Protein AF-A0A871R3Q0-F1 (afdb_monomer_lite)

Radius of gyration: 30.57 Å; chains: 1; bounding box: 88×83×103 Å

Sequence (391 aa):
MDTGLSSGPSTAGLTSSTLDSNEFADLQVDKLKEAMKKQDFWKYHVIKINPLEFYLTTIPDKRHEFTRHAPSYYVQVQLPEGKATKGWHTKSQTVSGFKLIFTQQQWGVGDENKVNPFIIELLPESESGKFIMNAYQNEQLINNAITNTIGDENNGRIPLNLTFEKIKAPSSYFGREVMLHSGYRLGSGIHICSLRPGRKRDFIFKSRISGMKLAKDGTSYFLDEEFFPKSSWFNPVVAIFRPCKRGITNKITKKVVTSSAKFSSLAPHSSITIGNSDLTSVSSPATSRNSFSSTREESEDEDEDSGNEYITYSDYETSTRYYISKDGLRDRHPVDDSPSDYKLGWITIYDRDKYFSPETHGGGNWEVVLGMTFAVGFSGLIDQVIKSSRI

pLDDT: mean 71.02, std 24.08, range [26.12, 98.31]

Secondary structure (DSSP, 8-state):
--------------------HHHHHHHHHHHHHHHHHH--EEEEEEEEEETTEEEEES-SSGGGTTSPP---EEEEEE---S-TTTSTTTS-HHHH-EEEEEEE----SS-S-SSPPEEEEE--TTTT--EEEEE---EEEETTEEEE-PPPTTS-PPPEEEEEEEP-SSEEEBEEEEEEEEEEEETTTEEEEEEEEPS---TTS-SEETTEEPPPTT-EEEEETTTS-TTSTTTTEEEEEEE--------------------------------------------------------------SS----EEEPTTT-PEEEPP--SSSS---S-SS--TTEEEEEEEE-GGGTTSTTSTTTBBHHHHHHHHHHHHHHTTHHHHHHHTT-

Structure (mmCIF, N/CA/C/O backbone):
data_AF-A0A871R3Q0-F1
#
_entry.id   AF-A0A871R3Q0-F1
#
loop_
_atom_site.group_PDB
_atom_site.id
_atom_site.type_symbol
_atom_site.label_atom_id
_atom_site.label_alt_id
_atom_site.label_comp_id
_atom_site.label_asym_id
_atom_site.label_entity_id
_atom_site.label_seq_id
_atom_site.pdbx_PDB_ins_code
_atom_site.Cartn_x
_atom_site.Cartn_y
_atom_site.Cartn_z
_atom_site.occupancy
_atom_site.B_iso_or_equiv
_atom_site.auth_seq_id
_atom_site.auth_comp_id
_atom_site.auth_asym_id
_atom_site.auth_atom_id
_atom_site.pdbx_PDB_model_num
ATOM 1 N N . MET A 1 1 ? 67.814 -55.826 -34.604 1.00 36.84 1 MET A N 1
ATOM 2 C CA . MET A 1 1 ? 67.969 -55.134 -33.313 1.00 36.84 1 MET A CA 1
ATOM 3 C C . MET A 1 1 ? 66.610 -54.571 -32.960 1.00 36.84 1 MET A C 1
ATOM 5 O O . MET A 1 1 ? 66.040 -53.875 -33.791 1.00 36.84 1 MET A O 1
ATOM 9 N N . ASP A 1 2 ? 66.095 -54.999 -31.807 1.00 34.41 2 ASP A N 1
ATOM 10 C CA . ASP A 1 2 ? 64.874 -54.535 -31.128 1.00 34.41 2 ASP A CA 1
ATOM 11 C C . ASP A 1 2 ? 64.805 -52.992 -31.059 1.00 34.41 2 ASP A C 1
ATOM 13 O O . ASP A 1 2 ? 65.839 -52.338 -31.151 1.00 34.41 2 ASP A O 1
ATOM 17 N N . THR A 1 3 ? 63.661 -52.315 -30.926 1.00 36.34 3 THR A N 1
ATOM 18 C CA . THR A 1 3 ? 62.561 -52.514 -29.968 1.00 36.34 3 THR A CA 1
ATOM 19 C C . THR A 1 3 ? 61.266 -51.849 -30.467 1.00 36.34 3 THR A C 1
ATOM 21 O O . THR A 1 3 ? 61.294 -50.833 -31.160 1.00 36.34 3 THR A O 1
ATOM 24 N N . GLY A 1 4 ? 60.114 -52.415 -30.096 1.00 32.97 4 GLY A N 1
ATOM 25 C CA . GLY A 1 4 ? 58.797 -51.813 -30.320 1.00 32.97 4 GLY A CA 1
ATOM 26 C C . GLY A 1 4 ? 58.423 -50.750 -29.284 1.00 32.97 4 GLY A C 1
ATOM 27 O O . GLY A 1 4 ? 59.026 -50.702 -28.218 1.00 32.97 4 GLY A O 1
ATOM 28 N N . LEU A 1 5 ? 57.383 -49.959 -29.581 1.00 36.66 5 LEU A N 1
ATOM 29 C CA . LEU A 1 5 ? 56.584 -49.205 -28.603 1.00 36.66 5 LEU A CA 1
ATOM 30 C C . LEU A 1 5 ? 55.183 -48.879 -29.172 1.00 36.66 5 LEU A C 1
ATOM 32 O O . LEU A 1 5 ? 55.016 -48.017 -30.026 1.00 36.66 5 LEU A O 1
ATOM 36 N N . SER A 1 6 ? 54.201 -49.637 -28.676 1.00 33.94 6 SER A N 1
ATOM 37 C CA . SER A 1 6 ? 52.866 -49.232 -28.201 1.00 33.94 6 SER A CA 1
ATOM 38 C C . SER A 1 6 ? 52.080 -48.127 -28.934 1.00 33.94 6 SER A C 1
ATOM 40 O O . SER A 1 6 ? 52.283 -46.936 -28.712 1.00 33.94 6 SER A O 1
ATOM 42 N N . SER A 1 7 ? 51.029 -48.545 -29.646 1.00 37.03 7 SER A N 1
ATOM 43 C CA . SER A 1 7 ? 49.866 -47.733 -30.022 1.00 37.03 7 SER A CA 1
ATOM 44 C C . SER A 1 7 ? 48.915 -47.530 -28.829 1.00 37.03 7 SER A C 1
ATOM 46 O O . SER A 1 7 ? 48.240 -48.472 -28.409 1.00 37.03 7 SER A O 1
ATOM 48 N N . GLY A 1 8 ? 48.840 -46.309 -28.296 1.00 35.03 8 GLY A N 1
ATOM 49 C CA . GLY A 1 8 ? 47.763 -45.874 -27.396 1.00 35.03 8 GLY A CA 1
ATOM 50 C C . GLY A 1 8 ? 46.639 -45.172 -28.175 1.00 35.03 8 GLY A C 1
ATOM 51 O O . GLY A 1 8 ? 46.922 -44.560 -29.208 1.00 35.03 8 GLY A O 1
ATOM 52 N N . PRO A 1 9 ? 45.372 -45.242 -27.727 1.00 39.28 9 PRO A N 1
ATOM 53 C CA . PRO A 1 9 ? 44.273 -44.564 -28.397 1.00 39.28 9 PRO A CA 1
ATOM 54 C C . PRO A 1 9 ? 44.357 -43.057 -28.141 1.00 39.28 9 PRO A C 1
ATOM 56 O O . PRO A 1 9 ? 44.477 -42.600 -27.006 1.00 39.28 9 PRO A O 1
ATOM 59 N N . SER A 1 10 ? 44.270 -42.285 -29.219 1.00 36.59 10 SER A N 1
ATOM 60 C CA . SER A 1 10 ? 44.108 -40.837 -29.213 1.00 36.59 10 SER A CA 1
ATOM 61 C C . SER A 1 10 ? 42.769 -40.461 -28.575 1.00 36.59 10 SER A C 1
ATOM 63 O O . SER A 1 10 ? 41.728 -40.463 -29.234 1.00 36.59 10 SER A O 1
ATOM 65 N N . THR A 1 11 ? 42.792 -40.124 -27.289 1.00 37.78 11 THR A N 1
ATOM 66 C CA . THR A 1 11 ? 41.739 -39.354 -26.627 1.00 37.78 11 THR A CA 1
ATOM 67 C C . THR A 1 11 ? 41.800 -37.921 -27.147 1.00 37.78 11 THR A C 1
ATOM 69 O O . THR A 1 11 ? 42.499 -37.066 -26.607 1.00 37.78 11 THR A O 1
ATOM 72 N N . ALA A 1 12 ? 41.077 -37.657 -28.237 1.00 39.91 12 ALA A N 1
ATOM 73 C CA . ALA A 1 12 ? 40.733 -36.295 -28.617 1.00 39.91 12 ALA A CA 1
ATOM 74 C C . ALA A 1 12 ? 39.935 -35.690 -27.457 1.00 39.91 12 ALA A C 1
ATOM 76 O O . ALA A 1 12 ? 38.848 -36.161 -27.120 1.00 39.91 12 ALA A O 1
ATOM 77 N N . GLY A 1 13 ? 40.557 -34.721 -26.787 1.00 32.91 13 GLY A N 1
ATOM 78 C CA . GLY A 1 13 ? 40.025 -34.077 -25.603 1.00 32.91 13 GLY A CA 1
ATOM 79 C C . GLY A 1 13 ? 38.637 -33.517 -25.868 1.00 32.91 13 GLY A C 1
ATOM 80 O O . GLY A 1 13 ? 38.439 -32.710 -26.774 1.00 32.91 13 GLY A O 1
ATOM 81 N N . LEU A 1 14 ? 37.686 -33.931 -25.035 1.00 35.72 14 LEU A N 1
ATOM 82 C CA . LEU A 1 14 ? 36.502 -33.141 -24.750 1.00 35.72 14 LEU A CA 1
ATOM 83 C C . LEU A 1 14 ? 37.002 -31.797 -24.220 1.00 35.72 14 LEU A C 1
ATOM 85 O O . LEU A 1 14 ? 37.422 -31.688 -23.068 1.00 35.72 14 LEU A O 1
ATOM 89 N N . THR A 1 15 ? 37.004 -30.784 -25.081 1.00 39.91 15 THR A N 1
ATOM 90 C CA . THR A 1 15 ? 37.097 -29.391 -24.667 1.00 39.91 15 THR A CA 1
ATOM 91 C C . THR A 1 15 ? 35.864 -29.110 -23.821 1.00 39.91 15 THR A C 1
ATOM 93 O O . THR A 1 15 ? 34.800 -28.773 -24.336 1.00 39.91 15 THR A O 1
ATOM 96 N N . SER A 1 16 ? 35.995 -29.311 -22.510 1.00 42.56 16 SER A N 1
ATOM 97 C CA . SER A 1 16 ? 35.181 -28.610 -21.531 1.00 42.56 16 SER A CA 1
ATOM 98 C C . SER A 1 16 ? 35.426 -27.134 -21.799 1.00 42.56 16 SER A C 1
ATOM 100 O O . SER A 1 16 ? 36.472 -26.606 -21.430 1.00 42.56 16 SER A O 1
ATOM 102 N N . SER A 1 17 ? 34.517 -26.504 -22.539 1.00 47.03 17 SER A N 1
ATOM 103 C CA . SER A 1 17 ? 34.467 -25.061 -22.697 1.00 47.03 17 SER A CA 1
ATOM 104 C C . SER A 1 17 ? 34.200 -24.483 -21.314 1.00 47.03 17 SER A C 1
ATOM 106 O O . SER A 1 17 ? 33.054 -24.362 -20.880 1.00 47.03 17 SER A O 1
ATOM 108 N N . THR A 1 18 ? 35.278 -24.229 -20.582 1.00 49.28 18 THR A N 1
ATOM 109 C CA . THR A 1 18 ? 35.269 -23.410 -19.383 1.00 49.28 18 THR A CA 1
ATOM 110 C C . THR A 1 18 ? 34.849 -22.029 -19.861 1.00 49.28 18 THR A C 1
ATOM 112 O O . THR A 1 18 ? 35.665 -21.300 -20.412 1.00 49.28 18 THR A O 1
ATOM 115 N N . LEU A 1 19 ? 33.550 -21.736 -19.781 1.00 52.97 19 LEU A N 1
ATOM 116 C CA . LEU A 1 19 ? 33.044 -20.381 -19.966 1.00 52.97 19 LEU A CA 1
ATOM 117 C C . LEU A 1 19 ? 33.874 -19.471 -19.062 1.00 52.97 19 LEU A C 1
ATOM 119 O O . LEU A 1 19 ? 34.056 -19.790 -17.880 1.00 52.97 19 LEU A O 1
ATOM 123 N N . ASP A 1 20 ? 34.402 -18.387 -19.624 1.00 61.12 20 ASP A N 1
ATOM 124 C CA . ASP A 1 20 ? 35.118 -17.394 -18.836 1.00 61.12 20 ASP A CA 1
ATOM 125 C C . ASP A 1 20 ? 34.187 -16.893 -17.723 1.00 61.12 20 ASP A C 1
ATOM 127 O O . ASP A 1 20 ? 32.981 -16.713 -17.919 1.00 61.12 20 ASP A O 1
ATOM 131 N N . SER A 1 21 ? 34.736 -16.672 -16.527 1.00 61.28 21 SER A N 1
ATOM 132 C CA . SER A 1 21 ? 33.965 -16.258 -15.343 1.00 61.28 21 SER A CA 1
ATOM 133 C C . SER A 1 21 ? 33.112 -15.010 -15.592 1.00 61.28 21 SER A C 1
ATOM 135 O O . SER A 1 21 ? 32.047 -14.860 -14.993 1.00 61.28 21 SER A O 1
ATOM 137 N N . ASN A 1 22 ? 33.561 -14.152 -16.509 1.00 62.91 22 ASN A N 1
ATOM 138 C CA . ASN A 1 22 ? 32.880 -12.924 -16.901 1.00 62.91 22 ASN A CA 1
ATOM 139 C C . ASN A 1 22 ? 31.651 -13.209 -17.780 1.00 62.91 22 ASN A C 1
ATOM 141 O O . ASN A 1 22 ? 30.585 -12.659 -17.524 1.00 62.91 22 ASN A O 1
ATOM 145 N N . GLU A 1 23 ? 31.743 -14.146 -18.731 1.00 66.00 23 GLU A N 1
ATOM 146 C CA . GLU A 1 23 ? 30.589 -14.555 -19.549 1.00 66.00 23 GLU A CA 1
ATOM 147 C C . GLU A 1 23 ? 29.497 -15.204 -18.686 1.00 66.00 23 GLU A C 1
ATOM 149 O O . GLU A 1 23 ? 28.302 -15.000 -18.903 1.00 66.00 23 GLU A O 1
ATOM 154 N N . PHE A 1 24 ? 29.889 -15.962 -17.658 1.00 63.69 24 PHE A N 1
ATOM 155 C CA . PHE A 1 24 ? 28.939 -16.568 -16.725 1.00 63.69 24 PHE A CA 1
ATOM 156 C C . PHE A 1 24 ? 28.233 -15.535 -15.829 1.00 63.69 24 PHE A C 1
ATOM 158 O O . PHE A 1 24 ? 27.054 -15.709 -15.508 1.00 63.69 24 PHE A O 1
ATOM 165 N N . ALA A 1 25 ? 28.928 -14.464 -15.435 1.00 65.06 25 ALA A N 1
ATOM 166 C CA . ALA A 1 25 ? 28.352 -13.353 -14.680 1.00 65.06 25 ALA A CA 1
ATOM 167 C C . ALA A 1 25 ? 27.330 -12.565 -15.521 1.00 65.06 25 ALA A C 1
ATOM 169 O O . ALA A 1 25 ? 26.201 -12.338 -15.072 1.00 65.06 25 ALA A O 1
ATOM 170 N N . ASP A 1 26 ? 27.684 -12.241 -16.766 1.00 71.50 26 ASP A N 1
ATOM 171 C CA . ASP A 1 26 ? 26.818 -11.514 -17.700 1.00 71.50 26 ASP A CA 1
ATOM 172 C C . ASP A 1 26 ? 25.521 -12.284 -17.995 1.00 71.50 26 ASP A C 1
ATOM 174 O O . ASP A 1 26 ? 24.420 -11.735 -17.884 1.00 71.50 26 ASP A O 1
ATOM 178 N N . LEU A 1 27 ? 25.622 -13.597 -18.238 1.00 70.50 27 LEU A N 1
ATOM 179 C CA . LEU A 1 27 ? 24.459 -14.469 -18.447 1.00 70.50 27 LEU A CA 1
ATOM 180 C C . LEU A 1 27 ? 23.492 -14.487 -17.250 1.00 70.50 27 LEU A C 1
ATOM 182 O O . LEU A 1 27 ? 22.285 -14.678 -17.423 1.00 70.50 27 LEU A O 1
ATOM 186 N N . GLN A 1 28 ? 23.988 -14.323 -16.021 1.00 70.69 28 GLN A N 1
ATOM 187 C CA . GLN A 1 28 ? 23.139 -14.288 -14.827 1.00 70.69 28 GLN A CA 1
ATOM 188 C C . GLN A 1 28 ? 22.466 -12.934 -14.624 1.00 70.69 28 GLN A C 1
ATOM 190 O O . GLN A 1 28 ? 21.279 -12.891 -14.286 1.00 70.69 28 GLN A O 1
ATOM 195 N N . VAL A 1 29 ? 23.175 -11.838 -14.893 1.00 76.44 29 VAL A N 1
ATOM 196 C CA . VAL A 1 29 ? 22.584 -10.495 -14.916 1.00 76.44 29 VAL A CA 1
ATOM 197 C C . VAL A 1 29 ? 21.473 -10.416 -15.965 1.00 76.44 29 VAL A C 1
ATOM 199 O O . VAL A 1 29 ? 20.407 -9.860 -15.694 1.00 76.44 29 VAL A O 1
ATOM 202 N N . ASP A 1 30 ? 21.660 -11.030 -17.131 1.00 80.12 30 ASP A N 1
ATOM 203 C CA . ASP A 1 30 ? 20.629 -11.076 -18.168 1.00 80.12 30 ASP A CA 1
ATOM 204 C C . ASP A 1 30 ? 19.393 -11.866 -17.729 1.00 80.12 30 ASP A C 1
ATOM 206 O O . ASP A 1 30 ? 18.269 -11.395 -17.920 1.00 80.12 30 ASP A O 1
ATOM 210 N N . LYS A 1 31 ? 19.564 -12.995 -17.028 1.00 78.25 31 LYS A N 1
ATOM 211 C CA . LYS A 1 31 ? 18.439 -13.720 -16.409 1.00 78.25 31 LYS A CA 1
ATOM 212 C C . LYS A 1 31 ? 17.683 -12.867 -15.389 1.00 78.25 31 LYS A C 1
ATOM 214 O O . LYS A 1 31 ? 16.454 -12.928 -15.349 1.00 78.25 31 LYS A O 1
ATOM 219 N N . LEU A 1 32 ? 18.380 -12.063 -14.580 1.00 76.06 32 LEU A N 1
ATOM 220 C CA . LEU A 1 32 ? 17.742 -11.142 -13.629 1.00 76.06 32 LEU A CA 1
ATOM 221 C C . LEU A 1 32 ? 16.955 -10.050 -14.356 1.00 76.06 32 LEU A C 1
ATOM 223 O O . LEU A 1 32 ? 15.794 -9.807 -14.029 1.00 76.06 32 LEU A O 1
ATOM 227 N N . LYS A 1 33 ? 17.534 -9.449 -15.400 1.00 78.81 33 LYS A N 1
ATOM 228 C CA . LYS A 1 33 ? 16.840 -8.469 -16.249 1.00 78.81 33 LYS A CA 1
ATOM 229 C C . LYS A 1 33 ? 15.621 -9.079 -16.940 1.00 78.81 33 LYS A C 1
ATOM 231 O O . LYS A 1 33 ? 14.593 -8.418 -17.065 1.00 78.81 33 LYS A O 1
ATOM 236 N N . GLU A 1 34 ? 15.698 -10.330 -17.385 1.00 82.19 34 GLU A N 1
ATOM 237 C CA . GLU A 1 34 ? 14.548 -11.051 -17.933 1.00 82.19 34 GLU A CA 1
ATOM 238 C C . GLU A 1 34 ? 13.469 -11.330 -16.886 1.00 82.19 34 GLU A C 1
ATOM 240 O O . GLU A 1 34 ? 12.285 -11.162 -17.178 1.00 82.19 34 GLU A O 1
ATOM 245 N N . ALA A 1 35 ? 13.852 -11.739 -15.674 1.00 79.06 35 ALA A N 1
ATOM 246 C CA . ALA A 1 35 ? 12.916 -11.934 -14.572 1.00 79.06 35 ALA A CA 1
ATOM 247 C C . ALA A 1 35 ? 12.204 -10.618 -14.224 1.00 79.06 35 ALA A C 1
ATOM 249 O O . ALA A 1 35 ? 10.979 -10.596 -14.124 1.00 79.06 35 ALA A O 1
ATOM 250 N N . MET A 1 36 ? 12.948 -9.509 -14.158 1.00 81.56 36 MET A N 1
ATOM 251 C CA . MET A 1 36 ? 12.404 -8.165 -13.958 1.00 81.56 36 MET A CA 1
ATOM 252 C C . MET A 1 36 ? 11.401 -7.782 -15.053 1.00 81.56 36 MET A C 1
ATOM 254 O O . MET A 1 36 ? 10.326 -7.275 -14.749 1.00 81.56 36 MET A O 1
ATOM 258 N N . LYS A 1 37 ? 11.707 -8.068 -16.327 1.00 81.19 37 LYS A N 1
ATOM 259 C CA . LYS A 1 37 ? 10.793 -7.821 -17.460 1.00 81.19 37 LYS A CA 1
ATOM 260 C C . LYS A 1 37 ? 9.498 -8.634 -17.374 1.00 81.19 37 LYS A C 1
ATOM 262 O O . LYS A 1 37 ? 8.481 -8.200 -17.905 1.00 81.19 37 LYS A O 1
ATOM 267 N N . LYS A 1 38 ? 9.537 -9.811 -16.744 1.00 83.81 38 LYS A N 1
ATOM 268 C CA . LYS A 1 38 ? 8.369 -10.683 -16.530 1.00 83.81 38 LYS A CA 1
ATOM 269 C C . LYS A 1 38 ? 7.598 -10.338 -15.251 1.00 83.81 38 LYS A C 1
ATOM 271 O O . LYS A 1 38 ? 6.497 -10.849 -15.070 1.00 83.81 38 LYS A O 1
ATOM 276 N N . GLN A 1 39 ? 8.158 -9.505 -14.372 1.00 85.94 39 GLN A N 1
ATOM 277 C CA . GLN A 1 39 ? 7.545 -9.134 -13.102 1.00 85.94 39 GLN A CA 1
ATOM 278 C C . GLN A 1 39 ? 6.357 -8.185 -13.326 1.00 85.94 39 GLN A C 1
ATOM 280 O O . GLN A 1 39 ? 6.506 -7.001 -13.629 1.00 85.94 39 GLN A O 1
ATOM 285 N N . ASP A 1 40 ? 5.150 -8.691 -13.107 1.00 89.88 40 ASP A N 1
ATOM 286 C CA . ASP A 1 40 ? 3.887 -7.960 -13.240 1.00 89.88 40 ASP A CA 1
ATOM 287 C C . ASP A 1 40 ? 3.433 -7.316 -11.920 1.00 89.88 40 ASP A C 1
ATOM 289 O O . ASP A 1 40 ? 2.255 -7.045 -11.723 1.00 89.88 40 ASP A O 1
ATOM 293 N N . PHE A 1 41 ? 4.353 -7.066 -10.988 1.00 92.88 41 PHE A N 1
ATOM 294 C CA . PHE A 1 41 ? 4.050 -6.460 -9.694 1.00 92.88 41 PHE A CA 1
ATOM 295 C C . PHE A 1 41 ? 5.201 -5.589 -9.186 1.00 92.88 41 PHE A C 1
ATOM 297 O O . PHE A 1 41 ? 6.348 -5.740 -9.601 1.00 92.88 41 PHE A O 1
ATOM 304 N N . TRP A 1 42 ? 4.911 -4.716 -8.229 1.00 93.56 42 TRP A N 1
ATOM 305 C CA . TRP A 1 42 ? 5.896 -4.008 -7.417 1.00 93.56 42 TRP A CA 1
ATOM 306 C C . TRP A 1 42 ? 5.865 -4.517 -5.992 1.00 93.56 42 TRP A C 1
ATOM 308 O O . TRP A 1 42 ? 4.816 -4.932 -5.493 1.00 93.56 42 TRP A O 1
ATOM 318 N N . LYS A 1 43 ? 7.013 -4.455 -5.320 1.00 92.69 43 LYS A N 1
ATOM 319 C CA . LYS A 1 43 ? 7.133 -4.872 -3.930 1.00 92.69 43 LYS A CA 1
ATOM 320 C C . LYS A 1 43 ? 7.791 -3.783 -3.095 1.00 92.69 43 LYS A C 1
ATOM 322 O O . LYS A 1 43 ? 8.999 -3.604 -3.147 1.00 92.69 43 LYS A O 1
ATOM 327 N N . TYR A 1 44 ? 6.991 -3.078 -2.308 1.00 94.88 44 TYR A N 1
ATOM 328 C CA . TYR A 1 44 ? 7.476 -2.102 -1.341 1.00 94.88 44 TYR A CA 1
ATOM 329 C C . TYR A 1 44 ? 7.893 -2.769 -0.045 1.00 94.88 44 TYR A C 1
ATOM 331 O O . TYR A 1 44 ? 7.164 -3.588 0.507 1.00 94.88 44 TYR A O 1
ATOM 339 N N . HIS A 1 45 ? 9.016 -2.335 0.496 1.00 93.88 45 HIS A N 1
ATOM 340 C CA . HIS A 1 45 ? 9.475 -2.627 1.839 1.00 93.88 45 HIS A CA 1
ATOM 341 C C . HIS A 1 45 ? 9.056 -1.473 2.743 1.00 93.88 45 HIS A C 1
ATOM 343 O O . HIS A 1 45 ? 9.259 -0.312 2.396 1.00 93.88 45 HIS A O 1
ATOM 349 N N . VAL A 1 46 ? 8.469 -1.791 3.897 1.00 94.56 46 VAL A N 1
ATOM 350 C CA . VAL A 1 46 ? 8.104 -0.799 4.914 1.00 94.56 46 VAL A CA 1
ATOM 351 C C . VAL A 1 46 ? 9.203 -0.772 5.966 1.00 94.56 46 VAL A C 1
ATOM 353 O O . VAL A 1 46 ? 9.272 -1.656 6.823 1.00 94.56 46 VAL A O 1
ATOM 356 N N . ILE A 1 47 ? 10.062 0.238 5.894 1.00 93.81 47 ILE A N 1
ATOM 357 C CA . ILE A 1 47 ? 11.203 0.416 6.789 1.00 93.81 47 ILE A CA 1
ATOM 358 C C . ILE A 1 47 ? 10.833 1.435 7.866 1.00 93.81 47 ILE A C 1
ATOM 360 O O . ILE A 1 47 ? 10.425 2.550 7.569 1.00 93.81 47 ILE A O 1
ATOM 364 N N . LYS A 1 48 ? 10.977 1.063 9.133 1.00 92.06 48 LYS A N 1
ATOM 365 C CA . LYS A 1 48 ? 10.861 1.953 10.287 1.00 92.06 48 LYS A CA 1
ATOM 366 C C . LYS A 1 48 ? 12.149 2.760 10.419 1.00 92.06 48 LYS A C 1
ATOM 368 O O . LYS A 1 48 ? 13.192 2.187 10.715 1.00 92.06 48 LYS A O 1
ATOM 373 N N . ILE A 1 49 ? 12.060 4.076 10.245 1.00 91.50 49 ILE A N 1
ATOM 374 C CA . ILE A 1 49 ? 13.156 4.999 10.569 1.00 91.50 49 ILE A CA 1
ATOM 375 C C . ILE A 1 49 ? 13.110 5.282 12.069 1.00 91.50 49 ILE A C 1
ATOM 377 O O . ILE A 1 49 ? 14.092 5.103 12.786 1.00 91.50 49 ILE A O 1
ATOM 381 N N . ASN A 1 50 ? 11.936 5.679 12.558 1.00 88.56 50 ASN A N 1
ATOM 382 C CA . ASN A 1 50 ? 11.681 5.943 13.965 1.00 88.56 50 ASN A CA 1
ATOM 383 C C . ASN A 1 50 ? 10.211 5.584 14.304 1.00 88.56 50 ASN A C 1
ATOM 385 O O . ASN A 1 50 ? 9.510 4.998 13.480 1.00 88.56 50 ASN A O 1
ATOM 389 N N . PRO A 1 51 ? 9.718 5.826 15.528 1.00 86.88 51 PRO A N 1
ATOM 390 C CA . PRO A 1 51 ? 8.381 5.386 15.948 1.00 86.88 51 PRO A CA 1
ATOM 391 C C . PRO A 1 51 ? 7.223 6.003 15.158 1.00 86.88 51 PRO A C 1
ATOM 393 O O . PRO A 1 51 ? 6.141 5.418 15.122 1.00 86.88 51 PRO A O 1
ATOM 396 N N . LEU A 1 52 ? 7.448 7.180 14.575 1.00 91.94 52 LEU A N 1
ATOM 397 C CA . LEU A 1 52 ? 6.468 7.982 13.850 1.00 91.94 52 LEU A CA 1
ATOM 398 C C . LEU A 1 52 ? 6.917 8.278 12.413 1.00 91.94 52 LEU A C 1
ATOM 400 O O . LEU A 1 52 ? 6.259 9.048 11.727 1.00 91.94 52 LEU A O 1
ATOM 404 N N . GLU A 1 53 ? 8.010 7.678 11.944 1.00 94.81 53 GLU A N 1
ATOM 405 C CA . GLU A 1 53 ? 8.541 7.894 10.599 1.00 94.81 53 GLU A CA 1
ATOM 406 C C . GLU A 1 53 ? 8.924 6.569 9.950 1.00 94.81 53 GLU A C 1
ATOM 408 O O . GLU A 1 53 ? 9.670 5.753 10.508 1.00 94.81 53 GLU A O 1
ATOM 413 N N . PHE A 1 54 ? 8.427 6.380 8.735 1.00 95.88 54 PHE A N 1
ATOM 414 C CA . PHE A 1 54 ? 8.651 5.198 7.921 1.00 95.88 54 PHE A CA 1
ATOM 415 C C . PHE A 1 54 ? 9.151 5.592 6.541 1.00 95.88 54 PHE A C 1
ATOM 417 O O . PHE A 1 54 ? 8.962 6.715 6.080 1.00 95.88 54 PHE A O 1
ATOM 424 N N . TYR A 1 55 ? 9.764 4.634 5.869 1.00 96.62 55 TYR A N 1
ATOM 425 C CA . TYR A 1 55 ? 10.206 4.756 4.499 1.00 96.62 55 TYR A CA 1
ATOM 426 C C . TYR A 1 55 ? 9.700 3.566 3.698 1.00 96.62 55 TYR A C 1
ATOM 428 O O . TYR A 1 55 ? 9.949 2.409 4.046 1.00 96.62 55 TYR A O 1
ATOM 436 N N . LEU A 1 56 ? 8.941 3.863 2.651 1.00 97.00 56 LEU A N 1
ATOM 437 C CA . LEU A 1 56 ? 8.377 2.896 1.725 1.00 97.00 56 LEU A CA 1
ATOM 438 C C . LEU A 1 56 ? 9.207 2.939 0.447 1.00 97.00 56 LEU A C 1
ATOM 440 O O . LEU A 1 56 ? 9.239 3.964 -0.227 1.00 97.00 56 LEU A O 1
ATOM 444 N N . THR A 1 57 ? 9.850 1.828 0.093 1.00 94.75 57 THR A N 1
ATOM 445 C CA . THR A 1 57 ? 10.673 1.749 -1.124 1.00 94.75 57 THR A CA 1
ATOM 446 C C . THR A 1 57 ? 10.639 0.369 -1.770 1.00 94.75 57 THR A C 1
ATOM 448 O O . THR A 1 57 ? 10.529 -0.637 -1.070 1.00 94.75 57 THR A O 1
ATOM 451 N N . THR A 1 58 ? 10.772 0.301 -3.095 1.00 92.94 58 THR A N 1
ATOM 452 C CA . THR A 1 58 ? 11.029 -0.958 -3.817 1.00 92.94 58 THR A CA 1
ATOM 453 C C . THR A 1 58 ? 12.504 -1.377 -3.778 1.00 92.94 58 THR A C 1
ATOM 455 O O . THR A 1 58 ? 12.817 -2.520 -4.101 1.00 92.94 58 THR A O 1
ATOM 458 N N . ILE A 1 59 ? 13.404 -0.480 -3.345 1.00 90.94 59 ILE A N 1
ATOM 459 C CA . ILE A 1 59 ? 14.861 -0.686 -3.297 1.00 90.94 59 ILE A CA 1
ATOM 460 C C . ILE A 1 59 ? 15.378 -0.429 -1.871 1.00 90.94 59 ILE A C 1
ATOM 462 O O . ILE A 1 59 ? 15.973 0.612 -1.595 1.00 90.94 59 ILE A O 1
ATOM 466 N N . PRO A 1 60 ? 15.149 -1.347 -0.918 1.00 89.50 60 PRO A N 1
ATOM 467 C CA . PRO A 1 60 ? 15.625 -1.171 0.456 1.00 89.50 60 PRO A CA 1
ATOM 468 C C . PRO A 1 60 ? 17.157 -1.252 0.577 1.00 89.50 60 PRO A C 1
ATOM 470 O O . PRO A 1 60 ? 17.730 -0.703 1.513 1.00 89.50 60 PRO A O 1
ATOM 473 N N . ASP A 1 61 ? 17.816 -1.965 -0.339 1.00 86.94 61 ASP A N 1
ATOM 474 C CA . ASP A 1 61 ? 19.259 -2.190 -0.366 1.00 86.94 61 ASP A CA 1
ATOM 475 C C . ASP A 1 61 ? 19.719 -2.555 -1.796 1.00 86.94 61 ASP A C 1
ATOM 477 O O . ASP A 1 61 ? 18.901 -2.802 -2.687 1.00 86.94 61 ASP A O 1
ATOM 481 N N . LYS A 1 62 ? 21.041 -2.630 -2.015 1.00 84.25 62 LYS A N 1
ATOM 482 C CA . LYS A 1 62 ? 21.642 -2.949 -3.327 1.00 84.25 62 LYS A CA 1
ATOM 483 C C . LYS A 1 62 ? 21.224 -4.309 -3.896 1.00 84.25 62 LYS A C 1
ATOM 485 O O . LYS A 1 62 ? 21.301 -4.519 -5.098 1.00 84.25 62 LYS A O 1
ATOM 490 N N . ARG A 1 63 ? 20.760 -5.242 -3.064 1.00 84.25 63 ARG A N 1
ATOM 491 C CA . ARG A 1 63 ? 20.367 -6.582 -3.519 1.00 84.25 63 ARG A CA 1
ATOM 492 C C . ARG A 1 63 ? 19.063 -6.560 -4.317 1.00 84.25 63 ARG A C 1
ATOM 494 O O . ARG A 1 63 ? 18.750 -7.545 -4.975 1.00 84.25 63 ARG A O 1
ATOM 501 N N . HIS A 1 64 ? 18.317 -5.456 -4.276 1.00 86.50 64 HIS A N 1
ATOM 502 C CA . HIS A 1 64 ? 17.052 -5.274 -4.991 1.00 86.50 64 HIS A CA 1
ATOM 503 C C . HIS A 1 64 ? 17.210 -4.460 -6.280 1.00 86.50 64 HIS A C 1
ATOM 505 O O . HIS A 1 64 ? 16.221 -4.067 -6.880 1.00 86.50 64 HIS A O 1
ATOM 511 N N . GLU A 1 65 ? 18.437 -4.195 -6.728 1.00 83.88 65 GLU A N 1
ATOM 512 C CA . GLU A 1 65 ? 18.706 -3.367 -7.910 1.00 83.88 65 GLU A CA 1
ATOM 513 C C . GLU A 1 65 ? 17.989 -3.852 -9.185 1.00 83.88 65 GLU A C 1
ATOM 515 O O . GLU A 1 65 ? 17.551 -3.037 -9.996 1.00 83.88 65 GLU A O 1
ATOM 520 N N . PHE A 1 66 ? 17.802 -5.168 -9.327 1.00 83.12 66 PHE A N 1
ATOM 521 C CA . PHE A 1 66 ? 17.148 -5.795 -10.481 1.00 83.12 66 PHE A CA 1
ATOM 522 C C . PHE A 1 66 ? 15.668 -6.139 -10.256 1.00 83.12 66 PHE A C 1
ATOM 524 O O . PHE A 1 66 ? 15.102 -6.940 -10.998 1.00 83.12 66 PHE A O 1
ATOM 531 N N . THR A 1 67 ? 15.028 -5.583 -9.227 1.00 85.69 67 THR A N 1
ATOM 532 C CA . THR A 1 67 ? 13.577 -5.717 -9.034 1.00 85.69 67 THR A CA 1
ATOM 533 C C . THR A 1 67 ? 12.841 -4.572 -9.735 1.00 85.69 67 THR A C 1
ATOM 535 O O . THR A 1 67 ? 13.435 -3.569 -10.126 1.00 85.69 67 THR A O 1
ATOM 538 N N . ARG A 1 68 ? 11.528 -4.718 -9.951 1.00 88.81 68 ARG A N 1
ATOM 539 C CA . ARG A 1 68 ? 10.724 -3.656 -10.574 1.00 88.81 68 ARG A CA 1
ATOM 540 C C . ARG A 1 68 ? 10.595 -2.441 -9.643 1.00 88.81 68 ARG A C 1
ATOM 542 O O . ARG A 1 68 ? 10.107 -2.570 -8.517 1.00 88.81 68 ARG A O 1
ATOM 549 N N . HIS A 1 69 ? 10.949 -1.261 -10.155 1.00 89.38 69 HIS A N 1
ATOM 550 C CA . HIS A 1 69 ? 11.030 -0.013 -9.383 1.00 89.38 69 HIS A CA 1
ATOM 551 C C . HIS A 1 69 ? 9.774 0.853 -9.440 1.00 89.38 69 HIS A C 1
ATOM 553 O O . HIS A 1 69 ? 9.059 0.875 -10.445 1.00 89.38 69 HIS A O 1
ATOM 559 N N . ALA A 1 70 ? 9.538 1.598 -8.360 1.00 92.06 70 ALA A N 1
ATOM 560 C CA . ALA A 1 70 ? 8.521 2.643 -8.263 1.00 92.06 70 ALA A CA 1
ATOM 561 C C . ALA A 1 70 ? 8.969 3.764 -7.296 1.00 92.06 70 ALA A C 1
ATOM 563 O O . ALA A 1 70 ? 9.939 3.569 -6.553 1.00 92.06 70 ALA A O 1
ATOM 564 N N . PRO A 1 71 ? 8.297 4.935 -7.285 1.00 91.31 71 PRO A N 1
ATOM 565 C CA . PRO A 1 71 ? 8.618 6.030 -6.376 1.00 91.31 71 PRO A CA 1
ATOM 566 C C . PRO A 1 71 ? 8.684 5.596 -4.914 1.00 91.31 71 PRO A C 1
ATOM 568 O O . PRO A 1 71 ? 7.853 4.818 -4.452 1.00 91.31 71 PRO A O 1
ATOM 571 N N . SER A 1 72 ? 9.665 6.106 -4.175 1.00 93.88 72 SER A N 1
ATOM 572 C CA . SER A 1 72 ? 9.776 5.860 -2.734 1.00 93.88 72 SER A CA 1
ATOM 573 C C . SER A 1 72 ? 9.135 6.999 -1.946 1.00 93.88 72 SER A C 1
ATOM 575 O O . SER A 1 72 ? 9.098 8.127 -2.430 1.00 93.88 72 SER A O 1
ATOM 577 N N . TYR A 1 73 ? 8.646 6.727 -0.736 1.00 95.56 73 TYR A N 1
ATOM 578 C CA . TYR A 1 73 ? 7.955 7.719 0.092 1.00 95.56 73 TYR A CA 1
ATOM 579 C C . TYR A 1 73 ? 8.462 7.699 1.527 1.00 95.56 73 TYR A C 1
ATOM 581 O O . TYR A 1 73 ? 8.555 6.640 2.152 1.00 95.56 73 TYR A O 1
ATOM 589 N N . TYR A 1 74 ? 8.714 8.884 2.071 1.00 96.88 74 TYR A N 1
ATOM 590 C CA . TYR A 1 74 ? 8.785 9.104 3.508 1.00 96.88 74 TYR A CA 1
ATOM 591 C C . TYR A 1 74 ? 7.369 9.247 4.050 1.00 96.88 74 TYR A C 1
ATOM 593 O O . TYR A 1 74 ? 6.569 10.002 3.502 1.00 96.88 74 TYR A O 1
ATOM 601 N N . VAL A 1 75 ? 7.053 8.516 5.114 1.00 97.94 75 VAL A N 1
ATOM 602 C CA . VAL A 1 75 ? 5.726 8.517 5.727 1.00 97.94 75 VAL A CA 1
ATOM 603 C C . VAL A 1 75 ? 5.837 8.983 7.164 1.00 97.94 75 VAL A C 1
ATOM 605 O O . VAL A 1 75 ? 6.407 8.282 8.001 1.00 97.94 75 VAL A O 1
ATOM 608 N N . GLN A 1 76 ? 5.273 10.151 7.452 1.00 97.38 76 GLN A N 1
ATOM 609 C CA . GLN A 1 76 ? 5.209 10.706 8.799 1.00 97.38 76 GLN A CA 1
ATOM 610 C C . GLN A 1 76 ? 3.857 10.392 9.439 1.00 97.38 76 GLN A C 1
ATOM 612 O O . GLN A 1 76 ? 2.808 10.585 8.824 1.00 97.38 76 GLN A O 1
ATOM 617 N N . VAL A 1 77 ? 3.879 9.948 10.692 1.00 96.00 77 VAL A N 1
ATOM 618 C CA . VAL A 1 77 ? 2.696 9.742 11.525 1.00 96.00 77 VAL A CA 1
ATOM 619 C C . VAL A 1 77 ? 2.505 10.943 12.430 1.00 96.00 77 VAL A C 1
ATOM 621 O O . VAL A 1 77 ? 3.325 11.225 13.303 1.00 96.00 77 VAL A O 1
ATOM 624 N N . GLN A 1 78 ? 1.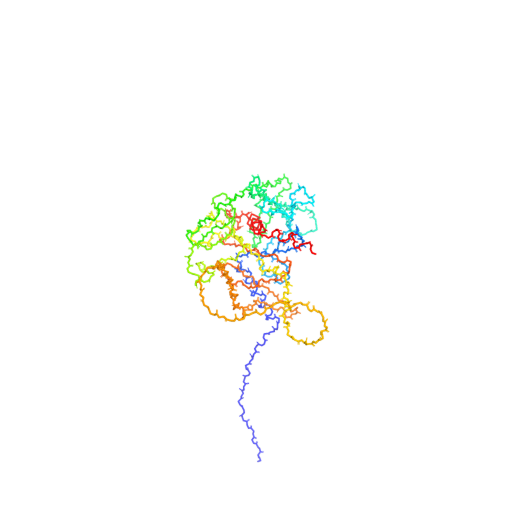374 11.610 12.263 1.00 94.44 78 GLN A N 1
ATOM 625 C CA . GLN A 1 78 ? 0.891 12.625 13.179 1.00 94.44 78 GLN A CA 1
ATOM 626 C C . GLN A 1 78 ? -0.217 12.046 14.049 1.00 94.44 78 GLN A C 1
ATOM 628 O O . GLN A 1 78 ? -1.129 11.353 13.596 1.00 94.44 78 GLN A O 1
ATOM 633 N N . LEU A 1 79 ? -0.104 12.335 15.333 1.00 91.00 79 LEU A N 1
ATOM 634 C CA . LEU A 1 79 ? -0.995 11.858 16.369 1.00 91.00 79 LEU A CA 1
ATOM 635 C C . LEU A 1 79 ? -1.859 13.040 16.832 1.00 91.00 79 LEU A C 1
ATOM 637 O O . LEU A 1 79 ? -1.295 14.117 17.024 1.00 91.00 79 LEU A O 1
ATOM 641 N N . PRO A 1 80 ? -3.188 12.886 16.994 1.00 84.31 80 PRO A N 1
ATOM 642 C CA . PRO A 1 80 ? -4.055 13.989 17.400 1.00 84.31 80 PRO A CA 1
ATOM 643 C C . PRO A 1 80 ? -3.546 14.730 18.647 1.00 84.31 80 PRO A C 1
ATOM 645 O O . PRO A 1 80 ? -3.229 14.118 19.671 1.00 84.31 80 PRO A O 1
ATOM 648 N N . GLU A 1 81 ? -3.493 16.062 18.575 1.00 71.25 81 GLU A N 1
ATOM 649 C CA . GLU A 1 81 ? -3.080 16.909 19.695 1.00 71.25 81 GLU A CA 1
ATOM 650 C C . GLU A 1 81 ? -4.207 17.001 20.739 1.00 71.25 81 GLU A C 1
ATOM 652 O O . GLU A 1 81 ? -5.232 17.648 20.534 1.00 71.25 81 GLU A O 1
ATOM 657 N N . GLY A 1 82 ? -4.043 16.334 21.889 1.00 57.75 82 GLY A N 1
ATOM 658 C CA . GLY A 1 82 ? -5.036 16.372 22.968 1.00 57.75 82 GLY A CA 1
ATOM 659 C C . GLY A 1 82 ? -4.612 15.632 24.241 1.00 57.75 82 GLY A C 1
ATOM 660 O O . GLY A 1 82 ? -4.467 14.414 24.251 1.00 57.75 82 GLY A O 1
ATOM 661 N N . LYS A 1 83 ? -4.416 16.385 25.338 1.00 42.84 83 LYS A N 1
ATOM 662 C CA . LYS A 1 83 ? -4.047 15.933 26.705 1.00 42.84 83 LYS A CA 1
ATOM 663 C C . LYS A 1 83 ? -2.984 14.815 26.763 1.00 42.84 83 LYS A C 1
ATOM 665 O O . LYS A 1 83 ? -3.109 13.850 27.524 1.00 42.84 83 LYS A O 1
ATOM 670 N N . ALA A 1 84 ? -1.876 15.003 26.046 1.00 42.75 84 ALA A N 1
ATOM 671 C CA . ALA A 1 84 ? -0.578 14.491 26.483 1.00 42.75 84 ALA A CA 1
ATOM 672 C C . ALA A 1 84 ? -0.315 15.089 27.878 1.00 42.75 84 ALA A C 1
ATOM 674 O O . ALA A 1 84 ? -0.205 16.297 28.039 1.00 42.75 84 ALA A O 1
ATOM 675 N N . THR A 1 85 ? -0.457 14.335 28.964 1.00 42.31 85 THR A N 1
ATOM 676 C CA . THR A 1 85 ? 0.677 13.613 29.554 1.00 42.31 85 THR A CA 1
ATOM 677 C C . THR A 1 85 ? 0.254 12.411 30.415 1.00 42.31 85 THR A C 1
ATOM 679 O O . THR A 1 85 ? 1.111 11.796 31.039 1.00 42.31 85 THR A O 1
ATOM 682 N N . LYS A 1 86 ? -1.037 12.036 30.479 1.00 42.09 86 LYS A N 1
ATOM 683 C CA . LYS A 1 86 ? -1.486 10.938 31.376 1.00 42.09 86 LYS A CA 1
ATOM 684 C C . LYS A 1 86 ? -2.396 9.862 30.763 1.00 42.09 86 LYS A C 1
ATOM 686 O O . LYS A 1 86 ? -2.569 8.824 31.393 1.00 42.09 86 LYS A O 1
ATOM 691 N N . GLY A 1 87 ? -2.965 10.064 29.566 1.00 44.97 87 GLY A N 1
ATOM 692 C CA . GLY A 1 87 ? -4.044 9.200 29.041 1.00 44.97 87 GLY A CA 1
ATOM 693 C C . GLY A 1 87 ? -3.809 8.516 27.690 1.00 44.97 87 GLY A C 1
ATOM 694 O O . GLY A 1 87 ? -4.528 7.580 27.360 1.00 44.97 87 GLY A O 1
ATOM 695 N N . TRP A 1 88 ? -2.798 8.909 26.910 1.00 50.22 88 TRP A N 1
ATOM 696 C CA . TRP A 1 88 ? -2.534 8.282 25.602 1.00 50.22 88 TRP A CA 1
ATOM 697 C C . TRP A 1 88 ? -2.201 6.781 25.712 1.00 50.22 88 TRP A C 1
ATOM 699 O O . TRP A 1 88 ? -2.305 6.021 24.758 1.00 50.22 88 TRP A O 1
ATOM 709 N N . HIS A 1 89 ? -1.790 6.324 26.896 1.00 52.91 89 HIS A N 1
ATOM 710 C CA . HIS A 1 89 ? -1.382 4.939 27.129 1.00 52.91 89 HIS A CA 1
ATOM 711 C C . HIS A 1 89 ? -2.555 3.954 27.222 1.00 52.91 89 HIS A C 1
ATOM 713 O O . HIS A 1 89 ? -2.317 2.749 27.165 1.00 52.91 89 HIS A O 1
ATOM 719 N N . THR A 1 90 ? -3.796 4.432 27.360 1.00 59.69 90 THR A N 1
ATOM 720 C CA . THR A 1 90 ? -4.965 3.567 27.588 1.00 59.69 90 THR A CA 1
ATOM 721 C C . THR A 1 90 ? -5.854 3.359 26.367 1.00 59.69 90 THR A C 1
ATOM 723 O O . THR A 1 90 ? -6.607 2.387 26.363 1.00 59.69 90 THR A O 1
ATOM 726 N N . LYS A 1 91 ? -5.777 4.200 25.326 1.00 74.38 91 LYS A N 1
ATOM 727 C CA . LYS A 1 91 ? -6.627 4.071 24.127 1.00 74.38 91 LYS A CA 1
ATOM 728 C C . LYS A 1 91 ? -5.809 3.778 22.870 1.00 74.38 91 LYS A C 1
ATOM 730 O O . LYS A 1 91 ? -4.795 4.421 22.619 1.00 74.38 91 LYS A O 1
ATOM 735 N N . SER A 1 92 ? -6.271 2.792 22.100 1.00 86.44 92 SER A N 1
ATOM 736 C CA . SER A 1 92 ? -5.692 2.408 20.806 1.00 86.44 92 SER A CA 1
ATOM 737 C C . SER A 1 92 ? -5.776 3.555 19.800 1.00 86.44 92 SER A C 1
ATOM 739 O O . SER A 1 92 ? -6.773 4.277 19.775 1.00 86.44 92 SER A O 1
ATOM 741 N N . GLN A 1 93 ? -4.785 3.686 18.918 1.00 88.81 93 GLN A N 1
ATOM 742 C CA . GLN A 1 93 ? -4.846 4.646 17.808 1.00 88.81 93 GLN A CA 1
ATOM 743 C C . GLN A 1 93 ? -5.956 4.347 16.809 1.00 88.81 93 GLN A C 1
ATOM 745 O O . GLN A 1 93 ? -6.457 5.255 16.158 1.00 88.81 93 GLN A O 1
ATOM 750 N N . THR A 1 94 ? -6.409 3.096 16.734 1.00 87.44 94 THR A N 1
ATOM 751 C CA . THR A 1 94 ? -7.596 2.748 15.941 1.00 87.44 94 THR A CA 1
ATOM 752 C C . THR A 1 94 ? -8.880 3.382 16.485 1.00 87.44 94 THR A C 1
ATOM 754 O O . THR A 1 94 ? -9.854 3.499 15.750 1.00 87.44 94 THR A O 1
ATOM 757 N N . VAL A 1 95 ? -8.867 3.822 17.750 1.00 89.56 95 VAL A N 1
ATOM 758 C CA . VAL A 1 95 ? -9.965 4.539 18.412 1.00 89.56 95 VAL A CA 1
ATOM 759 C C . VAL A 1 95 ? -9.729 6.048 18.387 1.00 89.56 95 VAL A C 1
ATOM 761 O O . VAL A 1 95 ? -10.658 6.812 18.137 1.00 89.56 95 VAL A O 1
ATOM 764 N N . SER A 1 96 ? -8.496 6.477 18.666 1.00 90.06 96 SER A N 1
ATOM 765 C CA . SER A 1 96 ? -8.134 7.896 18.784 1.00 90.06 96 SER A CA 1
ATOM 766 C C . SER A 1 96 ? -7.914 8.598 17.444 1.00 90.06 96 SER A C 1
ATOM 768 O O . SER A 1 96 ? -7.914 9.822 17.421 1.00 90.06 96 SER A O 1
ATOM 770 N N . GLY A 1 97 ? -7.733 7.852 16.354 1.00 93.62 97 GLY A N 1
ATOM 771 C CA . GLY A 1 97 ? -7.358 8.403 15.056 1.00 93.62 97 GLY A CA 1
ATOM 772 C C . GLY A 1 97 ? -5.859 8.692 14.936 1.00 93.62 97 GLY A C 1
ATOM 773 O O . GLY A 1 97 ? -5.121 8.709 15.921 1.00 93.62 97 GLY A O 1
ATOM 774 N N . PHE A 1 98 ? -5.403 8.883 13.702 1.00 95.44 98 PHE A N 1
ATOM 775 C CA . PHE A 1 98 ? -4.032 9.268 13.356 1.00 95.44 98 PHE A CA 1
ATOM 776 C C . PHE A 1 98 ? -3.985 9.772 11.913 1.00 95.44 98 PHE A C 1
ATOM 778 O O . PHE A 1 98 ? -4.861 9.463 11.108 1.00 95.44 98 PHE A O 1
ATOM 785 N N . LYS A 1 99 ? -2.928 10.500 11.565 1.00 97.50 99 LYS A N 1
ATOM 786 C CA . LYS A 1 99 ? -2.694 11.027 10.222 1.00 97.50 99 LYS A CA 1
ATOM 787 C C . LYS A 1 99 ? -1.361 10.532 9.680 1.00 97.50 99 LYS A C 1
ATOM 789 O O . LYS A 1 99 ? -0.373 10.489 10.403 1.00 97.50 99 LYS A O 1
ATOM 794 N N . LEU A 1 100 ? -1.354 10.136 8.417 1.00 98.25 100 LEU A N 1
ATOM 795 C CA . LEU A 1 100 ? -0.194 9.716 7.647 1.00 98.25 100 LEU A CA 1
ATOM 796 C C . LEU A 1 100 ? 0.048 10.742 6.545 1.00 98.25 100 LEU A C 1
ATOM 798 O O . LEU A 1 100 ? -0.871 11.055 5.788 1.00 98.25 100 LEU A O 1
ATOM 802 N N . ILE A 1 101 ? 1.273 11.241 6.449 1.00 97.62 101 ILE A N 1
ATOM 803 C CA . ILE A 1 101 ? 1.698 12.180 5.410 1.00 97.62 101 ILE A CA 1
ATOM 804 C C . ILE A 1 101 ? 2.763 11.484 4.578 1.00 97.62 101 ILE A C 1
ATOM 806 O O . ILE A 1 101 ? 3.794 11.098 5.124 1.00 97.62 101 ILE A O 1
ATOM 810 N N . PHE A 1 102 ? 2.502 11.311 3.286 1.00 96.62 102 PHE A N 1
ATOM 811 C CA . PHE A 1 102 ? 3.400 10.641 2.356 1.00 96.62 102 PHE A CA 1
ATOM 812 C C . PHE A 1 102 ? 4.103 11.680 1.492 1.00 96.62 102 PHE A C 1
ATOM 814 O O . PHE A 1 102 ? 3.477 12.330 0.658 1.00 96.62 102 PHE A O 1
ATOM 821 N N . THR A 1 103 ? 5.413 11.800 1.663 1.00 93.94 103 THR A N 1
ATOM 822 C CA . THR A 1 103 ? 6.268 12.686 0.875 1.00 93.94 103 THR A CA 1
ATOM 823 C C . THR A 1 103 ? 7.124 11.842 -0.054 1.00 93.94 103 THR A C 1
ATOM 825 O O . THR A 1 103 ? 7.943 11.043 0.407 1.00 93.94 103 THR A O 1
ATOM 828 N N . GLN A 1 104 ? 6.940 12.002 -1.364 1.00 91.00 104 GLN A N 1
ATOM 829 C CA . GLN A 1 104 ? 7.726 11.272 -2.354 1.00 91.00 104 GLN A CA 1
ATOM 830 C C . GLN A 1 104 ? 9.203 11.687 -2.284 1.00 91.00 104 GLN A C 1
ATOM 832 O O . GLN A 1 104 ? 9.525 12.874 -2.257 1.00 91.00 104 GLN A O 1
ATOM 837 N N . GLN A 1 105 ? 10.110 10.711 -2.292 1.00 88.31 105 GLN A N 1
ATOM 838 C CA . GLN A 1 105 ? 11.537 10.955 -2.454 1.00 88.31 105 GLN A CA 1
ATOM 839 C C . GLN A 1 105 ? 11.808 11.512 -3.857 1.00 88.31 105 GLN A C 1
ATOM 841 O O . GLN A 1 105 ? 11.403 10.925 -4.862 1.00 88.31 105 GLN A O 1
ATOM 846 N N . GLN A 1 106 ? 12.526 12.630 -3.918 1.00 79.81 106 GLN A N 1
ATOM 847 C CA . GLN A 1 106 ? 12.931 13.288 -5.158 1.00 79.81 106 GLN A CA 1
ATOM 848 C C . GLN A 1 106 ? 14.462 13.279 -5.259 1.00 79.81 106 GLN A C 1
ATOM 850 O O . GLN A 1 106 ? 15.155 13.508 -4.267 1.00 79.81 106 GLN A O 1
ATOM 855 N N . TRP A 1 107 ? 14.990 13.000 -6.452 1.00 64.56 107 TRP A N 1
ATOM 856 C CA . TRP A 1 107 ? 16.423 13.061 -6.746 1.00 64.56 107 TRP A CA 1
ATOM 857 C C . TRP A 1 107 ? 16.698 14.242 -7.682 1.00 64.56 107 TRP A C 1
ATOM 859 O O . TRP A 1 107 ? 16.250 14.238 -8.825 1.00 64.56 107 TRP A O 1
ATOM 869 N N . GLY A 1 108 ? 17.433 15.248 -7.204 1.00 58.62 108 GLY A N 1
ATOM 870 C CA . GLY A 1 108 ? 17.838 16.410 -7.998 1.00 58.62 108 GLY A CA 1
ATOM 871 C C . GLY A 1 108 ? 18.356 17.561 -7.134 1.00 58.62 108 GLY A C 1
ATOM 872 O O . GLY A 1 108 ? 17.905 17.747 -6.008 1.00 58.62 108 GLY A O 1
ATOM 873 N N . VAL A 1 109 ? 19.327 18.318 -7.653 1.00 43.62 109 VAL A N 1
ATOM 874 C CA . VAL A 1 109 ? 19.813 19.571 -7.054 1.00 43.62 109 VAL A CA 1
ATOM 875 C C . VAL A 1 109 ? 19.109 20.709 -7.789 1.00 43.62 109 VAL A C 1
ATOM 877 O O . VAL A 1 109 ? 19.522 21.071 -8.886 1.00 43.62 109 VAL A O 1
ATOM 880 N N . GLY A 1 110 ? 18.015 21.221 -7.230 1.00 50.94 110 GLY A N 1
ATOM 881 C CA . GLY A 1 110 ? 17.279 22.351 -7.803 1.00 50.94 110 GLY A CA 1
ATOM 882 C C . GLY A 1 110 ? 15.771 22.224 -7.616 1.00 50.94 110 GLY A C 1
ATOM 883 O O . GLY A 1 110 ? 15.134 21.419 -8.289 1.00 50.94 110 GLY A O 1
ATOM 884 N N . ASP A 1 111 ? 15.257 23.061 -6.720 1.00 46.00 111 ASP A N 1
ATOM 885 C CA . ASP A 1 111 ? 13.868 23.265 -6.297 1.00 46.00 111 ASP A CA 1
ATOM 886 C C . ASP A 1 111 ? 13.192 22.153 -5.480 1.00 46.00 111 ASP A C 1
ATOM 888 O O . ASP A 1 111 ? 12.968 21.022 -5.907 1.00 46.00 111 ASP A O 1
ATOM 892 N N . GLU A 1 112 ? 12.850 22.551 -4.257 1.00 54.28 112 GLU A N 1
ATOM 893 C CA . GLU A 1 112 ? 12.108 21.818 -3.244 1.00 54.28 112 GLU A CA 1
ATOM 894 C C . GLU A 1 112 ? 10.714 21.394 -3.759 1.00 54.28 112 GLU A C 1
ATOM 896 O O . GLU A 1 112 ? 9.971 22.188 -4.327 1.00 54.28 112 GLU A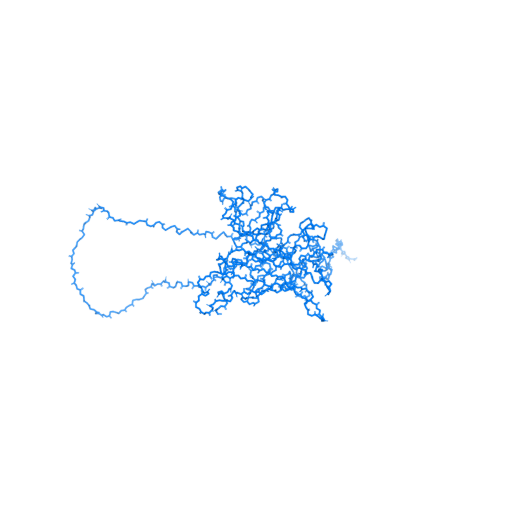 O 1
ATOM 901 N N . ASN A 1 113 ? 10.356 20.127 -3.522 1.00 56.09 113 ASN A N 1
ATOM 902 C CA . ASN A 1 113 ? 9.011 19.538 -3.570 1.00 56.09 113 ASN A CA 1
ATOM 903 C C . ASN A 1 113 ? 8.108 19.893 -4.773 1.00 56.09 113 ASN A C 1
ATOM 905 O O . ASN A 1 113 ? 7.020 20.436 -4.597 1.00 56.09 113 ASN A O 1
ATOM 909 N N . LYS A 1 114 ? 8.470 19.462 -5.992 1.00 70.00 114 LYS A N 1
ATOM 910 C CA . LYS A 1 114 ? 7.545 19.553 -7.150 1.00 70.00 114 LYS A CA 1
ATOM 911 C C . LYS A 1 114 ? 6.333 18.619 -7.055 1.00 70.00 114 LYS A C 1
ATOM 913 O O . LYS A 1 114 ? 5.309 18.862 -7.689 1.00 70.00 114 LYS A O 1
ATOM 918 N N . VAL A 1 115 ? 6.448 17.537 -6.287 1.00 80.12 115 VAL A N 1
ATOM 919 C CA . VAL A 1 115 ? 5.338 16.621 -6.004 1.00 80.12 115 VAL A CA 1
ATOM 920 C C . VAL A 1 115 ? 4.743 16.946 -4.641 1.00 80.12 115 VAL A C 1
ATOM 922 O O . VAL A 1 115 ? 5.437 16.885 -3.625 1.00 80.12 115 VAL A O 1
ATOM 925 N N . ASN A 1 116 ? 3.449 17.261 -4.627 1.00 85.88 116 ASN A N 1
ATOM 926 C CA . ASN A 1 116 ? 2.708 17.485 -3.393 1.00 85.88 116 ASN A CA 1
ATOM 927 C C . ASN A 1 116 ? 2.572 16.181 -2.589 1.00 85.88 116 ASN A C 1
ATOM 929 O O . ASN A 1 116 ? 2.311 15.131 -3.180 1.00 85.88 116 ASN A O 1
ATOM 933 N N . PRO A 1 117 ? 2.689 16.226 -1.252 1.00 91.25 117 PRO A N 1
ATOM 934 C CA . PRO A 1 117 ? 2.445 15.057 -0.425 1.00 91.25 117 PRO A CA 1
ATOM 935 C C . PRO A 1 117 ? 0.959 14.689 -0.419 1.00 91.25 117 PRO A C 1
ATOM 937 O O . PRO A 1 117 ? 0.099 15.565 -0.308 1.00 91.25 117 PRO A O 1
ATOM 940 N N . PHE A 1 118 ? 0.651 13.394 -0.452 1.00 94.00 118 PHE A N 1
ATOM 941 C CA . PHE A 1 118 ? -0.707 12.908 -0.215 1.00 94.00 118 PHE A CA 1
ATOM 942 C C . PHE A 1 118 ? -0.890 12.528 1.259 1.00 94.00 118 PHE A C 1
ATOM 944 O O . PHE A 1 118 ? 0.051 12.136 1.958 1.00 94.00 118 PHE A O 1
ATOM 951 N N . ILE A 1 119 ? -2.112 12.684 1.763 1.00 97.12 119 ILE A N 1
ATOM 952 C CA . ILE A 1 119 ? -2.412 12.592 3.198 1.00 97.12 119 ILE A CA 1
ATOM 953 C C . ILE A 1 119 ? -3.536 11.592 3.416 1.00 97.12 119 ILE A C 1
ATOM 955 O O . ILE A 1 119 ? -4.537 11.623 2.706 1.00 97.12 119 ILE A O 1
ATOM 959 N N . ILE A 1 120 ? -3.397 10.739 4.429 1.00 98.31 120 ILE A N 1
ATOM 960 C CA . ILE A 1 120 ? -4.438 9.804 4.863 1.00 98.31 120 ILE A CA 1
ATOM 961 C C . ILE A 1 120 ? -4.681 9.993 6.355 1.00 98.31 120 ILE A C 1
ATOM 963 O O . ILE A 1 120 ? -3.766 9.863 7.158 1.00 98.31 120 ILE A O 1
ATOM 967 N N . GLU A 1 121 ? -5.918 10.260 6.743 1.00 97.94 121 GLU A N 1
ATOM 968 C CA . GLU A 1 121 ? -6.319 10.488 8.126 1.00 97.94 121 GLU A CA 1
ATOM 969 C C . GLU A 1 121 ? -7.381 9.474 8.546 1.00 97.94 121 GLU A C 1
ATOM 971 O O . GLU A 1 121 ? -8.438 9.374 7.927 1.00 97.94 121 GLU A O 1
ATOM 976 N N . LEU A 1 122 ? -7.098 8.710 9.602 1.00 97.50 122 LEU A N 1
ATOM 977 C CA . LEU A 1 122 ? -8.113 7.963 10.332 1.00 97.50 122 LEU A CA 1
ATOM 978 C C . LEU A 1 122 ? -8.775 8.914 11.322 1.00 97.50 122 LEU A C 1
ATOM 980 O O . LEU A 1 122 ? -8.135 9.336 12.288 1.00 97.50 122 LEU A O 1
ATOM 984 N N . LEU A 1 123 ? -10.057 9.198 11.117 1.00 95.75 123 LEU A N 1
ATOM 985 C CA . LEU A 1 123 ? -10.833 9.971 12.076 1.00 95.75 123 LEU A CA 1
ATOM 986 C C . LEU A 1 123 ? -11.093 9.147 13.347 1.00 95.75 123 LEU A C 1
ATOM 988 O O . LEU A 1 123 ? -11.302 7.931 13.251 1.00 95.75 123 LEU A O 1
ATOM 992 N N . PRO A 1 124 ? -11.138 9.780 14.533 1.00 93.50 124 PRO A N 1
ATOM 993 C CA . PRO A 1 124 ? -11.498 9.107 15.775 1.00 93.50 124 PRO A CA 1
ATOM 994 C C . PRO A 1 124 ? -12.833 8.355 15.670 1.00 93.50 124 PRO A C 1
ATOM 996 O O . PRO A 1 124 ? -13.764 8.784 14.978 1.00 93.50 124 PRO A O 1
ATOM 999 N N . GLU A 1 125 ? -12.984 7.262 16.423 1.00 91.31 125 GLU A N 1
ATOM 1000 C CA . GLU A 1 125 ? -14.255 6.520 16.477 1.00 91.31 125 GLU A CA 1
ATOM 1001 C C . GLU A 1 125 ? -15.408 7.358 17.044 1.00 91.31 125 GLU A C 1
ATOM 1003 O O . GLU A 1 125 ? -16.562 7.117 16.699 1.00 91.31 125 GLU A O 1
ATOM 1008 N N . SER A 1 126 ? -15.110 8.362 17.878 1.00 90.06 126 SER A N 1
ATOM 1009 C CA . SER A 1 126 ? -16.107 9.313 18.385 1.00 90.06 126 SER A CA 1
ATOM 1010 C C . SER A 1 126 ? -16.697 10.216 17.303 1.00 90.06 126 SER A C 1
ATOM 1012 O O . SER A 1 126 ? -17.765 10.781 17.515 1.00 90.06 126 SER A O 1
ATOM 1014 N N . GLU A 1 127 ? -16.006 10.373 16.176 1.00 90.81 127 GLU A N 1
ATOM 1015 C CA . GLU A 1 127 ? -16.472 11.173 15.046 1.00 90.81 127 GLU A CA 1
ATOM 1016 C C . GLU A 1 127 ? -17.095 10.278 13.980 1.00 90.81 127 GLU A C 1
ATOM 1018 O O . GLU A 1 127 ? -18.266 10.420 13.635 1.00 90.81 127 GLU A O 1
ATOM 1023 N N . SER A 1 128 ? -16.319 9.329 13.455 1.00 91.94 128 SER A N 1
ATOM 1024 C CA . SER A 1 128 ? -16.813 8.416 12.421 1.00 91.94 128 SER A CA 1
ATOM 1025 C C . SER A 1 128 ? -16.031 7.111 12.297 1.00 91.94 128 SER A C 1
ATOM 1027 O O . SER A 1 128 ? -16.575 6.132 11.779 1.00 91.94 128 SER A O 1
ATOM 1029 N N . GLY A 1 129 ? -14.764 7.079 12.727 1.00 93.31 129 GLY A N 1
ATOM 1030 C CA . GLY A 1 129 ? -13.877 5.943 12.485 1.00 93.31 129 GLY A CA 1
ATOM 1031 C C . GLY A 1 129 ? -13.662 5.648 10.998 1.00 93.31 129 GLY A C 1
ATOM 1032 O O . GLY A 1 129 ? -13.459 4.485 10.660 1.00 93.31 129 GLY A O 1
ATOM 1033 N N . LYS A 1 130 ? -13.803 6.643 10.109 1.00 96.69 130 LYS A N 1
ATOM 1034 C CA . LYS A 1 130 ? -13.566 6.537 8.658 1.00 96.69 130 LYS A CA 1
ATOM 1035 C C . LYS A 1 130 ? -12.156 7.012 8.305 1.00 96.69 130 LYS A C 1
ATOM 1037 O O . LYS A 1 130 ? -11.569 7.804 9.039 1.00 96.69 130 LYS A O 1
ATOM 1042 N N . PHE A 1 131 ? -11.648 6.567 7.158 1.00 98.19 131 PHE A N 1
ATOM 1043 C CA . PHE A 1 131 ? -10.434 7.128 6.568 1.00 98.19 131 PHE A CA 1
ATOM 1044 C C . PHE A 1 131 ? -10.788 8.231 5.567 1.00 98.19 131 PHE A C 1
ATOM 1046 O O . PHE A 1 131 ? -11.665 8.039 4.723 1.00 98.19 131 PHE A O 1
ATOM 1053 N N . ILE A 1 132 ? -10.082 9.355 5.640 1.00 97.88 132 ILE A N 1
ATOM 1054 C CA . ILE A 1 132 ? -10.124 10.446 4.665 1.00 97.88 132 ILE A CA 1
ATOM 1055 C C . ILE A 1 132 ? -8.767 10.508 3.975 1.00 97.88 132 ILE A C 1
ATOM 1057 O O . ILE A 1 132 ? -7.739 10.559 4.644 1.00 97.88 132 ILE A O 1
ATOM 1061 N N . MET A 1 133 ? -8.756 10.496 2.647 1.00 97.19 133 MET A N 1
ATOM 1062 C CA . MET A 1 133 ? -7.540 10.592 1.849 1.00 97.19 133 MET A CA 1
ATOM 1063 C C . MET A 1 133 ? -7.589 11.824 0.949 1.00 97.19 133 MET A C 1
ATOM 1065 O O . MET A 1 133 ? -8.564 12.030 0.235 1.00 97.19 133 MET A O 1
ATOM 1069 N N . ASN A 1 134 ? -6.512 12.602 0.964 1.00 95.25 134 ASN A N 1
ATOM 1070 C CA . ASN A 1 134 ? -6.229 13.665 0.009 1.00 95.25 134 ASN A CA 1
ATOM 1071 C C . ASN A 1 134 ? -5.142 13.159 -0.936 1.00 95.25 134 ASN A C 1
ATOM 1073 O O . ASN A 1 134 ? -4.006 12.998 -0.497 1.00 95.25 134 ASN A O 1
ATOM 1077 N N . ALA A 1 135 ? -5.498 12.886 -2.189 1.00 91.75 135 ALA A N 1
ATOM 1078 C CA . ALA A 1 135 ? -4.610 12.352 -3.226 1.00 91.75 135 ALA A CA 1
ATOM 1079 C C . ALA A 1 135 ? -4.679 13.212 -4.493 1.00 91.75 135 ALA A C 1
ATOM 1081 O O . ALA A 1 135 ? -5.625 13.971 -4.663 1.00 91.75 135 ALA A O 1
ATOM 1082 N N . TYR A 1 136 ? -3.727 13.085 -5.409 1.00 87.62 136 TYR A N 1
ATOM 1083 C CA . TYR A 1 136 ? -3.674 13.859 -6.654 1.00 87.62 136 TYR A CA 1
ATOM 1084 C C . TYR A 1 136 ? -3.969 13.027 -7.905 1.00 87.62 136 TYR A C 1
ATOM 1086 O O . TYR A 1 136 ? -4.152 13.600 -8.982 1.00 87.62 136 TYR A O 1
ATOM 1094 N N . GLN A 1 137 ? -4.021 11.697 -7.771 1.00 81.81 137 GLN A N 1
ATOM 1095 C CA . GLN A 1 137 ? -4.266 10.747 -8.864 1.00 81.81 137 GLN A CA 1
ATOM 1096 C C . GLN A 1 137 ? -3.391 10.999 -10.109 1.00 81.81 137 GLN A C 1
ATOM 1098 O O . GLN A 1 137 ? -3.843 10.980 -11.254 1.00 81.81 137 GLN A O 1
ATOM 1103 N N . ASN A 1 138 ? -2.117 11.302 -9.887 1.00 80.94 138 ASN A N 1
ATOM 1104 C CA . ASN A 1 138 ? -1.185 11.808 -10.897 1.00 80.94 138 ASN A CA 1
ATOM 1105 C C . ASN A 1 138 ? -0.105 10.802 -11.303 1.00 80.94 138 ASN A C 1
ATOM 1107 O O . ASN A 1 138 ? 0.753 11.124 -12.122 1.00 80.94 138 ASN A O 1
ATOM 1111 N N . GLU A 1 139 ? -0.140 9.601 -10.742 1.00 84.75 139 GLU A N 1
ATOM 1112 C CA . GLU A 1 139 ? 0.883 8.587 -10.949 1.00 84.75 139 GLU A CA 1
ATOM 1113 C C . GLU A 1 139 ? 0.389 7.490 -11.877 1.00 84.75 139 GLU A C 1
ATOM 1115 O O . GLU A 1 139 ? -0.586 6.786 -11.602 1.00 84.75 139 GLU A O 1
ATOM 1120 N N . GLN A 1 140 ? 1.073 7.364 -13.008 1.00 84.69 140 GLN A N 1
ATOM 1121 C CA . GLN A 1 140 ? 0.693 6.466 -14.090 1.00 84.69 140 GLN A CA 1
ATOM 1122 C C . GLN A 1 140 ? 1.890 5.641 -14.542 1.00 84.69 140 GLN A C 1
ATOM 1124 O O . GLN A 1 140 ? 3.041 6.074 -14.454 1.00 84.69 140 GLN A O 1
ATOM 1129 N N . LEU A 1 141 ? 1.614 4.447 -15.055 1.00 87.56 141 LEU A N 1
ATOM 1130 C CA . LEU A 1 141 ? 2.626 3.598 -15.657 1.00 87.56 141 LEU A CA 1
ATOM 1131 C C . LEU A 1 141 ? 3.001 4.124 -17.046 1.00 87.56 141 LEU A C 1
ATOM 1133 O O . LEU A 1 141 ? 2.246 3.969 -18.002 1.00 87.56 141 LEU A O 1
ATOM 1137 N N . ILE A 1 142 ? 4.196 4.694 -17.168 1.00 82.12 142 ILE A N 1
ATOM 1138 C CA . ILE A 1 142 ? 4.754 5.195 -18.426 1.00 82.12 142 ILE A CA 1
ATOM 1139 C C . ILE A 1 142 ? 6.127 4.555 -18.609 1.00 82.12 142 ILE A C 1
ATOM 1141 O O . ILE A 1 142 ? 6.973 4.627 -17.722 1.00 82.12 142 ILE A O 1
ATOM 1145 N N . ASN A 1 143 ? 6.362 3.903 -19.751 1.00 82.62 143 ASN A N 1
ATOM 1146 C CA . ASN A 1 143 ? 7.645 3.258 -20.067 1.00 82.62 143 ASN A CA 1
ATOM 1147 C C . ASN A 1 143 ? 8.154 2.315 -18.953 1.00 82.62 143 ASN A C 1
ATOM 1149 O O . ASN A 1 143 ? 9.327 2.344 -18.590 1.00 82.62 143 ASN A O 1
ATOM 1153 N N . ASN A 1 144 ? 7.263 1.481 -18.401 1.00 79.56 144 ASN A N 1
ATOM 1154 C CA . ASN A 1 144 ? 7.522 0.558 -17.284 1.00 79.56 144 ASN A CA 1
ATOM 1155 C C . ASN A 1 144 ? 7.893 1.207 -15.936 1.00 79.56 144 ASN A C 1
ATOM 1157 O O . ASN A 1 144 ? 8.221 0.483 -14.994 1.00 79.56 144 ASN A O 1
ATOM 1161 N N . ALA A 1 145 ? 7.777 2.528 -15.805 1.00 85.38 145 ALA A N 1
ATOM 1162 C CA . ALA A 1 145 ? 7.985 3.254 -14.559 1.00 85.38 145 ALA A CA 1
ATOM 1163 C C . ALA A 1 145 ? 6.694 3.942 -14.104 1.00 85.38 145 ALA A C 1
ATOM 1165 O O . ALA A 1 145 ? 5.962 4.521 -14.909 1.00 85.38 145 ALA A O 1
ATOM 1166 N N . ILE A 1 146 ? 6.422 3.908 -12.800 1.00 89.31 146 ILE A N 1
ATOM 1167 C CA . ILE A 1 146 ? 5.388 4.765 -12.218 1.00 89.31 146 ILE A CA 1
ATOM 1168 C C . ILE A 1 146 ? 5.927 6.191 -12.209 1.00 89.31 146 ILE A C 1
ATOM 1170 O O . ILE A 1 146 ? 6.902 6.496 -11.522 1.00 89.31 146 ILE A O 1
ATOM 1174 N N . THR A 1 147 ? 5.307 7.040 -13.018 1.00 83.56 147 THR A N 1
ATOM 1175 C CA . THR A 1 147 ? 5.722 8.421 -13.234 1.00 83.56 147 THR A CA 1
ATOM 1176 C C . THR A 1 147 ? 4.671 9.352 -12.666 1.00 83.56 147 THR A C 1
ATOM 1178 O O . THR A 1 147 ? 3.488 9.218 -12.977 1.00 83.56 147 THR A O 1
ATOM 1181 N N . ASN A 1 148 ? 5.117 10.314 -11.863 1.00 79.25 148 ASN A N 1
ATOM 1182 C CA . ASN A 1 148 ? 4.272 11.386 -11.371 1.00 79.25 148 ASN A CA 1
ATOM 1183 C C . ASN A 1 148 ? 4.180 12.490 -12.434 1.00 79.25 148 ASN A C 1
ATOM 1185 O O . ASN A 1 148 ? 5.193 13.075 -12.821 1.00 79.25 148 ASN A O 1
ATOM 1189 N N . THR A 1 149 ? 2.977 12.781 -12.925 1.00 72.25 149 THR A N 1
ATOM 1190 C CA . THR A 1 149 ? 2.760 13.948 -13.783 1.00 72.25 149 THR A CA 1
ATOM 1191 C C . THR A 1 149 ? 2.721 15.204 -12.909 1.00 72.25 149 THR A C 1
ATOM 1193 O O . THR A 1 149 ? 1.698 15.490 -12.279 1.00 72.25 149 THR A O 1
ATOM 1196 N N . ILE A 1 150 ? 3.837 15.934 -12.864 1.00 66.94 150 ILE A N 1
ATOM 1197 C CA . ILE A 1 150 ? 3.957 17.222 -12.170 1.00 66.94 150 ILE A CA 1
ATOM 1198 C C . ILE A 1 150 ? 2.943 18.197 -12.791 1.00 66.94 150 ILE A C 1
ATOM 1200 O O . ILE A 1 150 ? 2.820 18.272 -14.013 1.00 66.94 150 ILE A O 1
ATOM 1204 N N . GLY A 1 151 ? 2.153 18.884 -11.962 1.00 58.81 151 GLY A N 1
ATOM 1205 C CA . GLY A 1 151 ? 1.229 19.913 -12.446 1.00 58.81 151 GLY A CA 1
ATOM 1206 C C . GLY A 1 151 ? 1.985 21.162 -12.906 1.00 58.81 151 GLY A C 1
ATOM 1207 O O . GLY A 1 151 ? 3.017 21.489 -12.328 1.00 58.81 151 GLY A O 1
ATOM 1208 N N . ASP A 1 152 ? 1.466 21.867 -13.914 1.00 55.06 152 ASP A N 1
ATOM 1209 C CA . ASP A 1 152 ? 2.015 23.167 -14.316 1.00 55.06 152 ASP A CA 1
ATOM 1210 C C . ASP A 1 152 ? 1.980 24.157 -13.140 1.00 55.06 152 ASP A C 1
ATOM 1212 O O . ASP A 1 152 ? 0.983 24.241 -12.414 1.00 55.06 152 ASP A O 1
ATOM 1216 N N . GLU A 1 153 ? 3.049 24.946 -12.999 1.00 51.69 153 GLU A N 1
ATOM 1217 C CA . GLU A 1 153 ? 3.304 25.902 -11.903 1.00 51.69 153 GLU A CA 1
ATOM 1218 C C . GLU A 1 153 ? 2.146 26.890 -11.652 1.00 51.69 153 GLU A C 1
ATOM 1220 O O . GLU A 1 153 ? 1.983 27.402 -10.548 1.00 51.69 153 GLU A O 1
ATOM 1225 N N . ASN A 1 154 ? 1.296 27.115 -12.660 1.00 44.94 154 ASN A N 1
ATOM 1226 C CA . ASN A 1 154 ? 0.203 28.088 -12.629 1.00 44.94 154 ASN A CA 1
ATOM 1227 C C . ASN A 1 154 ? -1.180 27.502 -12.301 1.00 44.94 154 ASN A C 1
ATOM 1229 O O . ASN A 1 154 ? -2.127 28.267 -12.142 1.00 44.94 154 ASN A O 1
ATOM 1233 N N . ASN A 1 155 ? -1.334 26.175 -12.226 1.00 46.62 155 ASN A N 1
ATOM 1234 C CA . ASN A 1 155 ? -2.659 25.539 -12.185 1.00 46.62 155 ASN A CA 1
ATOM 1235 C C . ASN A 1 155 ? -2.750 24.393 -11.168 1.00 46.62 155 ASN A C 1
ATOM 1237 O O . ASN A 1 155 ? -3.451 23.411 -11.416 1.00 46.62 155 ASN A O 1
ATOM 1241 N N . GLY A 1 156 ? -2.004 24.522 -10.059 1.00 55.75 156 GLY A N 1
ATOM 1242 C CA . GLY A 1 156 ? -1.826 23.524 -8.998 1.00 55.75 156 GLY A CA 1
ATOM 1243 C C . GLY A 1 156 ? -2.974 22.519 -8.903 1.00 55.75 156 GLY A C 1
ATOM 1244 O O . GLY A 1 156 ? -4.127 22.895 -8.695 1.00 55.75 156 GLY A O 1
ATOM 1245 N N . ARG A 1 157 ? -2.663 21.231 -9.108 1.00 66.75 157 ARG A N 1
ATOM 1246 C CA . ARG A 1 157 ? -3.690 20.184 -9.136 1.00 66.75 157 ARG A CA 1
ATOM 1247 C C . ARG A 1 157 ? -4.481 20.199 -7.834 1.00 66.75 157 ARG A C 1
ATOM 1249 O O . ARG A 1 157 ? -3.908 20.168 -6.748 1.00 66.75 157 ARG A O 1
ATOM 1256 N N . ILE A 1 158 ? -5.800 20.225 -7.968 1.00 74.69 158 ILE A N 1
ATOM 1257 C CA . ILE A 1 158 ? -6.722 20.166 -6.837 1.00 74.69 158 ILE A CA 1
ATOM 1258 C C . ILE A 1 158 ? -6.667 18.736 -6.280 1.00 74.69 158 ILE A C 1
ATOM 1260 O O . ILE A 1 158 ? -6.876 17.794 -7.049 1.00 74.69 158 ILE A O 1
ATOM 1264 N N . PRO A 1 159 ? -6.391 18.545 -4.978 1.00 84.75 159 PRO A N 1
ATOM 1265 C CA . PRO A 1 159 ? -6.419 17.220 -4.382 1.00 84.75 159 PRO A CA 1
ATOM 1266 C C . PRO A 1 159 ? -7.839 16.643 -4.413 1.00 84.75 159 PRO A C 1
ATOM 1268 O O . PRO A 1 159 ? -8.823 17.305 -4.068 1.00 84.75 159 PRO A O 1
ATOM 1271 N N . LEU A 1 160 ? -7.936 15.373 -4.785 1.00 88.88 160 LEU A N 1
ATOM 1272 C CA . LEU A 1 160 ? -9.131 14.566 -4.652 1.00 88.88 160 LEU A CA 1
ATOM 1273 C C . LEU A 1 160 ? -9.300 14.135 -3.195 1.00 88.88 160 LEU A C 1
ATOM 1275 O O . LEU A 1 160 ? -8.434 13.480 -2.612 1.00 88.88 160 LEU A O 1
ATOM 1279 N N . ASN A 1 161 ? -10.454 14.483 -2.633 1.00 94.38 161 ASN A N 1
ATOM 1280 C CA . ASN A 1 161 ? -10.868 14.076 -1.299 1.00 94.38 161 ASN A CA 1
ATOM 1281 C C . ASN A 1 161 ? -11.672 12.775 -1.387 1.00 94.38 161 ASN A C 1
ATOM 1283 O O . ASN A 1 161 ? -12.811 12.766 -1.855 1.00 94.38 161 ASN A O 1
ATOM 1287 N N . LEU A 1 162 ? -11.091 11.675 -0.920 1.00 96.38 162 LEU A N 1
ATOM 1288 C CA . LEU A 1 162 ? -11.705 10.352 -0.900 1.00 96.38 162 LEU A CA 1
ATOM 1289 C C . LEU A 1 162 ? -12.095 9.972 0.527 1.00 96.38 162 LEU A C 1
ATOM 1291 O O . LEU A 1 162 ? -11.307 10.113 1.459 1.00 96.38 162 LEU A O 1
ATOM 1295 N N . THR A 1 163 ? -13.309 9.451 0.700 1.00 97.75 163 THR A N 1
ATOM 1296 C CA . THR A 1 163 ? -13.799 8.963 1.996 1.00 97.75 163 THR A CA 1
ATOM 1297 C C . THR A 1 163 ? -13.996 7.457 1.949 1.00 97.75 163 THR A C 1
ATOM 1299 O O . THR A 1 163 ? -14.814 6.952 1.182 1.00 97.75 163 THR A O 1
ATOM 1302 N N . PHE A 1 164 ? -13.283 6.748 2.817 1.00 98.00 164 PHE A N 1
ATOM 1303 C CA . PHE A 1 164 ? -13.359 5.302 2.958 1.00 98.00 164 PHE A CA 1
ATOM 1304 C C . PHE A 1 164 ? -14.163 4.942 4.207 1.00 98.00 164 PHE A C 1
ATOM 1306 O O . PHE A 1 164 ? -13.744 5.161 5.348 1.00 98.00 164 PHE A O 1
ATOM 1313 N N . GLU A 1 165 ? -15.346 4.375 3.996 1.00 97.06 165 GLU A N 1
ATOM 1314 C CA . GLU A 1 165 ? -16.268 4.016 5.067 1.00 97.06 165 GLU A CA 1
ATOM 1315 C C . GLU A 1 165 ? -15.897 2.689 5.717 1.00 97.06 165 GLU A C 1
ATOM 1317 O O . GLU A 1 165 ? -15.609 1.717 5.024 1.00 97.06 165 GLU A O 1
ATOM 1322 N N . LYS A 1 166 ? -15.996 2.606 7.046 1.00 94.81 166 LYS A N 1
ATOM 1323 C CA . LYS A 1 166 ? -15.803 1.351 7.781 1.00 94.81 166 LYS A CA 1
ATOM 1324 C C . LYS A 1 166 ? -16.832 0.303 7.336 1.00 94.81 166 LYS A C 1
ATOM 1326 O O . LYS A 1 166 ? -18.040 0.548 7.342 1.00 94.81 166 LYS A O 1
ATOM 1331 N N . ILE A 1 167 ? -16.360 -0.883 6.963 1.00 92.31 167 ILE A N 1
ATOM 1332 C CA . ILE A 1 167 ? -17.213 -2.000 6.543 1.00 92.31 167 ILE A CA 1
ATOM 1333 C C . ILE A 1 167 ? -17.850 -2.643 7.777 1.00 92.31 167 ILE A C 1
ATOM 1335 O O . ILE A 1 167 ? -17.177 -2.921 8.772 1.00 92.31 167 ILE A O 1
ATOM 1339 N N . LYS A 1 168 ? -19.146 -2.963 7.687 1.00 87.38 168 LYS A N 1
ATOM 1340 C CA . LYS A 1 168 ? -19.818 -3.842 8.654 1.00 87.38 168 LYS A CA 1
ATOM 1341 C C . LYS A 1 168 ? -19.299 -5.266 8.469 1.00 87.38 168 LYS A C 1
ATOM 1343 O O . LYS A 1 168 ? -19.681 -5.947 7.518 1.00 87.38 168 LYS A O 1
ATOM 1348 N N . ALA A 1 169 ? -18.413 -5.689 9.357 1.00 82.25 169 ALA A N 1
ATOM 1349 C CA . ALA A 1 169 ? -17.735 -6.971 9.284 1.00 82.25 169 ALA A CA 1
ATOM 1350 C C . ALA A 1 169 ? -17.933 -7.778 10.592 1.00 82.25 169 ALA A C 1
ATOM 1352 O O . ALA A 1 169 ? -18.165 -7.172 11.640 1.00 82.25 169 ALA A O 1
ATOM 1353 N N . PRO A 1 170 ? -17.867 -9.124 10.562 1.00 85.38 170 PRO A N 1
ATOM 1354 C CA . PRO A 1 170 ? -17.582 -9.942 9.390 1.00 85.38 170 PRO A CA 1
ATOM 1355 C C . PRO A 1 170 ? -18.765 -10.041 8.412 1.00 85.38 170 PRO A C 1
ATOM 1357 O O . PRO A 1 170 ? -19.915 -10.156 8.834 1.00 85.38 170 PRO A O 1
ATOM 1360 N N . SER A 1 171 ? -18.490 -10.032 7.105 1.00 85.00 171 SER A N 1
ATOM 1361 C CA . SER A 1 171 ? -19.500 -10.177 6.045 1.00 85.00 171 SER A CA 1
ATOM 1362 C C . SER A 1 171 ? -19.038 -11.120 4.928 1.00 85.00 171 SER A C 1
ATOM 1364 O O . SER A 1 171 ? -17.845 -11.306 4.691 1.00 85.00 171 SER A O 1
ATOM 1366 N N . SER A 1 172 ? -19.998 -11.777 4.273 1.00 84.12 172 SER A N 1
ATOM 1367 C CA . SER A 1 172 ? -19.750 -12.674 3.135 1.00 84.12 172 SER A CA 1
ATOM 1368 C C . SER A 1 172 ? -19.186 -11.881 1.956 1.00 84.12 172 SER A C 1
ATOM 1370 O O . SER A 1 172 ? -19.800 -10.897 1.555 1.00 84.12 172 SER A O 1
ATOM 1372 N N . TYR A 1 173 ? -18.066 -12.328 1.383 1.00 84.31 173 TYR A N 1
ATOM 1373 C CA . TYR A 1 173 ? -17.390 -11.631 0.287 1.00 84.31 173 TYR A CA 1
ATOM 1374 C C . TYR A 1 173 ? -17.505 -12.388 -1.038 1.00 84.31 173 TYR A C 1
ATOM 1376 O O . TYR A 1 173 ? -18.155 -11.933 -1.975 1.00 84.31 173 TYR A O 1
ATOM 1384 N N . PHE A 1 174 ? -16.963 -13.607 -1.065 1.00 85.44 174 PHE A N 1
ATOM 1385 C CA . PHE A 1 174 ? -17.098 -14.571 -2.159 1.00 85.44 174 PHE A CA 1
ATOM 1386 C C . PHE A 1 174 ? -17.967 -15.733 -1.682 1.00 85.44 174 PHE A C 1
ATOM 1388 O O . PHE A 1 174 ? -17.503 -16.847 -1.429 1.00 85.44 174 PHE A O 1
ATOM 1395 N N . GLY A 1 175 ? -19.242 -15.421 -1.440 1.00 82.88 175 GLY A N 1
ATOM 1396 C CA . GLY A 1 175 ? -20.180 -16.342 -0.806 1.00 82.88 175 GLY A CA 1
ATOM 1397 C C . GLY A 1 175 ? -19.652 -16.872 0.534 1.00 82.88 175 GLY A C 1
ATOM 1398 O O . GLY A 1 175 ? -19.110 -16.140 1.359 1.00 82.88 175 GLY A O 1
ATOM 1399 N N . ARG A 1 176 ? -19.779 -18.184 0.752 1.00 80.06 176 ARG A N 1
ATOM 1400 C CA . ARG A 1 176 ? -19.325 -18.840 1.991 1.00 80.06 176 ARG A CA 1
ATOM 1401 C C . ARG A 1 176 ? -17.826 -19.154 2.016 1.00 80.06 176 ARG A C 1
ATOM 1403 O O . ARG A 1 176 ? -17.375 -19.749 2.988 1.00 80.06 176 ARG A O 1
ATOM 1410 N N . GLU A 1 177 ? -17.065 -18.811 0.977 1.00 80.75 177 GLU A N 1
ATOM 1411 C CA . GLU A 1 177 ? -15.657 -19.214 0.867 1.00 80.75 177 GLU A CA 1
ATOM 1412 C C . GLU A 1 177 ? -14.710 -18.255 1.580 1.00 80.75 177 GLU A C 1
ATOM 1414 O O . GLU A 1 177 ? -13.824 -18.689 2.317 1.00 80.75 177 GLU A O 1
ATOM 1419 N N . VAL A 1 178 ? -14.921 -16.953 1.388 1.00 86.69 178 VAL A N 1
ATOM 1420 C CA . VAL A 1 178 ? -14.098 -15.883 1.958 1.00 86.69 178 VAL A CA 1
ATOM 1421 C C . VAL A 1 178 ? -15.010 -14.838 2.587 1.00 86.69 178 VAL A C 1
ATOM 1423 O O . VAL A 1 178 ? -16.008 -14.426 1.992 1.00 86.69 178 VAL A O 1
ATOM 1426 N N . MET A 1 179 ? -14.657 -14.408 3.794 1.00 88.00 179 ME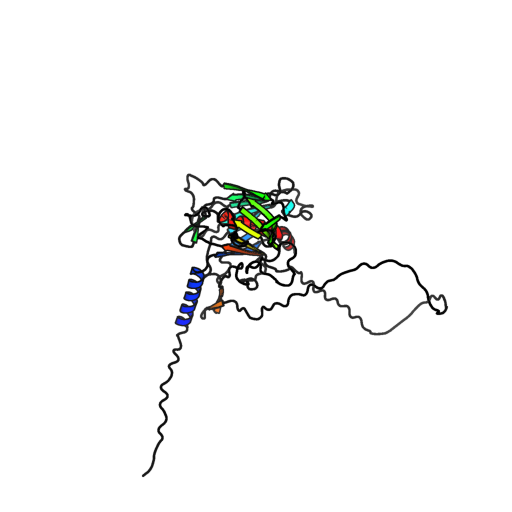T A N 1
ATOM 1427 C CA . MET A 1 179 ? -15.330 -13.344 4.529 1.00 88.00 179 MET A CA 1
ATOM 1428 C C . MET A 1 179 ? -14.428 -12.118 4.635 1.00 88.00 179 MET A C 1
ATOM 1430 O O . MET A 1 179 ? -13.238 -12.239 4.945 1.00 88.00 179 MET A O 1
ATOM 1434 N N . LEU A 1 180 ? -15.024 -10.939 4.463 1.00 90.06 180 LEU A N 1
ATOM 1435 C CA . LEU A 1 180 ? -14.429 -9.687 4.913 1.00 90.06 180 LEU A CA 1
ATOM 1436 C C . LEU A 1 180 ? -14.472 -9.689 6.436 1.00 90.06 180 LEU A C 1
ATOM 1438 O O . LEU A 1 180 ? -15.552 -9.793 7.009 1.00 90.06 180 LEU A O 1
ATOM 1442 N N . HIS A 1 181 ? -13.324 -9.611 7.100 1.00 88.31 181 HIS A N 1
ATOM 1443 C CA . HIS A 1 181 ? -13.250 -9.645 8.561 1.00 88.31 181 HIS A CA 1
ATOM 1444 C C . HIS A 1 181 ? -13.303 -8.254 9.197 1.00 88.31 181 HIS A C 1
ATOM 1446 O O . HIS A 1 181 ? -13.959 -8.062 10.215 1.00 88.31 181 HIS A O 1
ATOM 1452 N N . SER A 1 182 ? -12.602 -7.297 8.602 1.00 90.88 182 SER A N 1
ATOM 1453 C CA . SER A 1 182 ? -12.502 -5.904 9.040 1.00 90.88 182 SER A CA 1
ATOM 1454 C C . SER A 1 182 ? -11.957 -5.087 7.879 1.00 90.88 182 SER A C 1
ATOM 1456 O O . SER A 1 182 ? -11.166 -5.616 7.099 1.00 90.88 182 SER A O 1
ATOM 1458 N N . GLY A 1 183 ? -12.346 -3.824 7.739 1.00 94.56 183 GLY A N 1
ATOM 1459 C CA . GLY A 1 183 ? -11.834 -2.999 6.650 1.00 94.56 183 GLY A CA 1
ATOM 1460 C C . GLY A 1 183 ? -12.678 -1.775 6.359 1.00 94.56 183 GLY A C 1
ATOM 1461 O O . GLY A 1 183 ? -13.557 -1.406 7.139 1.00 94.56 183 GLY A O 1
ATOM 1462 N N . TYR A 1 184 ? -12.402 -1.188 5.205 1.00 96.81 184 TYR A N 1
ATOM 1463 C CA . TYR A 1 184 ? -12.992 0.041 4.710 1.00 96.81 184 TYR A CA 1
ATOM 1464 C C . TYR A 1 184 ? -13.361 -0.104 3.237 1.00 96.81 184 TYR A C 1
ATOM 1466 O O . TYR A 1 184 ? -12.781 -0.929 2.536 1.00 96.81 184 TYR A O 1
ATOM 1474 N N . ARG A 1 185 ? -14.319 0.685 2.762 1.00 96.56 185 ARG A N 1
ATOM 1475 C CA . ARG A 1 185 ? -14.757 0.694 1.364 1.00 96.56 185 ARG A CA 1
ATOM 1476 C C . ARG A 1 185 ? -14.817 2.108 0.812 1.00 96.56 185 ARG A C 1
ATOM 1478 O O . ARG A 1 185 ? -15.174 3.027 1.545 1.00 96.56 185 ARG A O 1
ATOM 1485 N N . LEU A 1 186 ? -14.535 2.256 -0.473 1.00 96.25 186 LEU A N 1
ATOM 1486 C CA . LEU A 1 186 ? -14.822 3.459 -1.247 1.00 96.25 186 LEU A CA 1
ATOM 1487 C C . LEU A 1 186 ? -15.869 3.092 -2.295 1.00 96.25 186 LEU A C 1
ATOM 1489 O O . LEU A 1 186 ? -15.669 2.168 -3.080 1.00 96.25 186 LEU A O 1
ATOM 1493 N N . GLY A 1 187 ? -17.006 3.787 -2.270 1.00 92.44 187 GLY A N 1
ATOM 1494 C CA . GLY A 1 187 ? -18.136 3.443 -3.129 1.00 92.44 187 GLY A CA 1
ATOM 1495 C C . GLY A 1 187 ? -18.613 2.001 -2.914 1.00 92.44 187 GLY A C 1
ATOM 1496 O O . GLY A 1 187 ? -18.691 1.517 -1.779 1.00 92.44 187 GLY A O 1
ATOM 1497 N N . SER A 1 188 ? -18.969 1.333 -4.012 1.00 88.44 188 SER A N 1
ATOM 1498 C CA . SER A 1 188 ? -19.450 -0.053 -4.008 1.00 88.44 188 SER A CA 1
ATOM 1499 C C . SER A 1 188 ? -18.414 -1.082 -4.451 1.00 88.44 188 SER A C 1
ATOM 1501 O O . SER A 1 188 ? -18.579 -2.242 -4.083 1.00 88.44 188 SER A O 1
ATOM 1503 N N . GLY A 1 189 ? -17.395 -0.699 -5.227 1.00 90.00 189 GLY A N 1
ATOM 1504 C CA . GLY A 1 189 ? -16.442 -1.646 -5.805 1.00 90.00 189 GLY A CA 1
ATOM 1505 C C . GLY A 1 189 ? -15.110 -1.769 -5.078 1.00 90.00 189 GLY A C 1
ATOM 1506 O O . GLY A 1 189 ? -14.509 -2.843 -5.097 1.00 90.00 189 GLY A O 1
ATOM 1507 N N . ILE A 1 190 ? -14.646 -0.714 -4.404 1.00 95.06 190 ILE A N 1
ATOM 1508 C CA . ILE A 1 190 ? -13.309 -0.704 -3.799 1.00 95.06 190 ILE A CA 1
ATOM 1509 C C . ILE A 1 190 ? -13.388 -1.067 -2.319 1.00 95.06 190 ILE A C 1
ATOM 1511 O O . ILE A 1 190 ? -14.082 -0.417 -1.535 1.00 95.06 190 ILE A O 1
ATOM 1515 N N . HIS A 1 191 ? -12.618 -2.077 -1.913 1.00 95.81 191 HIS A N 1
ATOM 1516 C CA . HIS A 1 191 ? -12.540 -2.546 -0.532 1.00 95.81 191 HIS A CA 1
ATOM 1517 C C . HIS A 1 191 ? -11.085 -2.692 -0.083 1.00 95.81 191 HIS A C 1
ATOM 1519 O O . HIS A 1 191 ? -10.277 -3.317 -0.759 1.00 95.81 191 HIS A O 1
ATOM 1525 N N . ILE A 1 192 ? -10.759 -2.187 1.106 1.00 97.00 192 ILE A N 1
ATOM 1526 C CA . ILE A 1 192 ? -9.466 -2.390 1.759 1.00 97.00 192 ILE A CA 1
ATOM 1527 C C . ILE A 1 192 ? -9.697 -3.095 3.086 1.00 97.00 192 ILE A C 1
ATOM 1529 O O . ILE A 1 192 ? -10.248 -2.517 4.023 1.00 97.00 192 ILE A O 1
ATOM 1533 N N . CYS A 1 193 ? -9.327 -4.368 3.174 1.00 94.62 193 CYS A N 1
ATOM 1534 C CA . CYS A 1 193 ? -9.822 -5.231 4.241 1.00 94.62 193 CYS A CA 1
ATOM 1535 C C . CYS A 1 193 ? -8.883 -6.380 4.603 1.00 94.62 193 CYS A C 1
ATOM 1537 O O . CYS A 1 193 ? -8.013 -6.773 3.836 1.00 94.62 193 CYS A O 1
ATOM 1539 N N . SER A 1 194 ? -9.095 -6.962 5.778 1.00 92.12 194 SER A N 1
ATOM 1540 C CA . SER A 1 194 ? -8.572 -8.279 6.122 1.00 92.12 194 SER A CA 1
ATOM 1541 C C . SER A 1 194 ? -9.558 -9.352 5.674 1.00 92.12 194 SER A C 1
ATOM 1543 O O . SER A 1 194 ? -10.760 -9.257 5.937 1.00 92.12 194 SER A O 1
ATOM 1545 N N . LEU A 1 195 ? -9.036 -10.397 5.040 1.00 90.31 195 LEU A N 1
ATOM 1546 C CA . LEU A 1 195 ? -9.808 -11.542 4.570 1.00 90.31 195 LEU A CA 1
ATOM 1547 C C . LEU A 1 195 ? -9.623 -12.736 5.504 1.00 90.31 195 LEU A C 1
ATOM 1549 O O . LEU A 1 195 ? -8.523 -12.989 5.996 1.00 90.31 195 LEU A O 1
ATOM 1553 N N . ARG A 1 196 ? -10.696 -13.498 5.721 1.00 86.44 196 ARG A N 1
ATOM 1554 C CA . ARG A 1 196 ? -10.661 -14.779 6.438 1.00 86.44 196 ARG A CA 1
ATOM 1555 C C . ARG A 1 196 ? -11.405 -15.860 5.660 1.00 86.44 196 ARG A C 1
ATOM 1557 O O . ARG A 1 196 ? -12.355 -15.535 4.947 1.00 86.44 196 ARG A O 1
ATOM 1564 N N . PRO A 1 197 ? -11.033 -17.141 5.814 1.00 83.25 197 PRO A N 1
ATOM 1565 C CA . PRO A 1 197 ? -11.859 -18.237 5.320 1.00 83.25 197 PRO A CA 1
ATOM 1566 C C . PRO A 1 197 ? -13.274 -18.154 5.908 1.00 83.25 197 PRO A C 1
ATOM 1568 O O . PRO A 1 197 ? -13.441 -17.808 7.080 1.00 83.25 197 PRO A O 1
ATOM 1571 N N . GLY A 1 198 ? -14.292 -18.482 5.115 1.00 77.62 198 GLY A N 1
ATOM 1572 C CA . GLY A 1 198 ? -15.662 -18.633 5.605 1.00 77.62 198 GLY A CA 1
ATOM 1573 C C . GLY A 1 198 ? -15.843 -19.830 6.550 1.00 77.62 198 GLY A C 1
ATOM 1574 O O . GLY A 1 198 ? -14.939 -20.646 6.739 1.00 77.62 198 GLY A O 1
ATOM 1575 N N . ARG A 1 199 ? -17.008 -19.920 7.212 1.00 69.81 199 ARG A N 1
ATOM 1576 C CA . ARG A 1 199 ? -17.267 -20.914 8.278 1.00 69.81 199 ARG A CA 1
ATOM 1577 C C . ARG A 1 199 ? -17.057 -22.368 7.800 1.00 69.81 199 ARG A C 1
ATOM 1579 O O . ARG A 1 199 ? -17.693 -22.788 6.842 1.00 69.81 199 ARG A O 1
ATOM 1586 N N . LYS A 1 200 ? -16.231 -23.108 8.563 1.00 57.03 200 LYS A N 1
ATOM 1587 C CA . LYS A 1 200 ? -15.983 -24.571 8.579 1.00 57.03 200 LYS A CA 1
ATOM 1588 C C . LYS A 1 200 ? -15.997 -25.267 7.204 1.00 57.03 200 LYS A C 1
ATOM 1590 O O . LYS A 1 200 ? -16.972 -25.914 6.842 1.00 57.03 200 LYS A O 1
ATOM 1595 N N . ARG A 1 201 ? -14.856 -25.243 6.511 1.00 51.81 201 ARG A N 1
ATOM 1596 C CA . ARG A 1 201 ? -14.367 -26.447 5.817 1.00 51.81 201 ARG A CA 1
ATOM 1597 C C . ARG A 1 201 ? -13.430 -27.171 6.779 1.00 51.81 201 ARG A C 1
ATOM 1599 O O . ARG A 1 201 ? -12.748 -26.508 7.563 1.00 51.81 201 ARG A O 1
ATOM 1606 N N . ASP A 1 202 ? -13.458 -28.498 6.765 1.00 44.97 202 ASP A N 1
ATOM 1607 C CA . ASP A 1 202 ? -12.610 -29.337 7.606 1.00 44.97 202 ASP A CA 1
ATOM 1608 C C . ASP A 1 202 ? -11.158 -28.858 7.538 1.00 44.97 202 ASP A C 1
ATOM 1610 O O . ASP A 1 202 ? -10.608 -28.632 6.459 1.00 44.97 202 ASP A O 1
ATOM 1614 N N . PHE A 1 203 ? -10.554 -28.679 8.714 1.00 49.09 203 PHE A N 1
ATOM 1615 C CA . PHE A 1 203 ? -9.210 -28.134 8.962 1.00 49.09 203 PHE A CA 1
ATOM 1616 C C . PHE A 1 203 ? -8.060 -28.958 8.333 1.00 49.09 203 PHE A C 1
ATOM 1618 O O . PHE A 1 203 ? -6.895 -28.773 8.677 1.00 49.09 203 PHE A O 1
ATOM 1625 N N . ILE A 1 204 ? -8.382 -29.870 7.416 1.00 46.75 204 ILE A N 1
ATOM 1626 C CA . ILE A 1 204 ? -7.499 -30.880 6.841 1.00 46.75 204 ILE A CA 1
ATOM 1627 C C . ILE A 1 204 ? -6.907 -30.417 5.493 1.00 46.75 204 ILE A C 1
ATOM 1629 O O . ILE A 1 204 ? -5.834 -30.876 5.121 1.00 46.75 204 ILE A O 1
ATOM 1633 N N . PHE A 1 205 ? -7.486 -29.419 4.806 1.00 44.06 205 PHE A N 1
ATOM 1634 C CA . PHE A 1 205 ? -6.874 -28.811 3.608 1.00 44.06 205 PHE A CA 1
ATOM 1635 C C . PHE A 1 205 ? -6.264 -27.437 3.926 1.00 44.06 205 PHE A C 1
ATOM 1637 O O . PHE A 1 205 ? -6.859 -26.378 3.721 1.00 44.06 205 PHE A O 1
ATOM 1644 N N . LYS A 1 206 ? -5.057 -27.473 4.503 1.00 55.53 206 LYS A N 1
ATOM 1645 C CA . LYS A 1 206 ? -4.329 -26.318 5.044 1.00 55.53 206 LYS A CA 1
ATOM 1646 C C . LYS A 1 206 ? -3.857 -25.338 3.947 1.00 55.53 206 LYS A C 1
ATOM 1648 O O . LYS A 1 206 ? -3.049 -25.655 3.079 1.00 55.53 206 LYS A O 1
ATOM 1653 N N . SER A 1 207 ? -4.271 -24.078 4.100 1.00 57.38 207 SER A N 1
ATOM 1654 C CA . SER A 1 207 ? -3.665 -22.828 3.591 1.00 57.38 207 SER A CA 1
ATOM 1655 C C . SER A 1 207 ? -4.054 -22.256 2.223 1.00 57.38 207 SER A C 1
ATOM 1657 O O . SER A 1 207 ? -3.774 -21.074 2.015 1.00 57.38 207 SER A O 1
ATOM 1659 N N . ARG A 1 208 ? -4.705 -22.993 1.312 1.00 65.75 208 ARG A N 1
ATOM 1660 C CA . ARG A 1 208 ? -5.061 -22.462 -0.020 1.00 65.75 208 ARG A CA 1
ATOM 1661 C C . ARG A 1 208 ? -6.560 -22.543 -0.312 1.00 65.75 208 ARG A C 1
ATOM 1663 O O . ARG A 1 208 ? -7.173 -23.589 -0.149 1.00 65.75 208 ARG A O 1
ATOM 1670 N N . ILE A 1 209 ? -7.130 -21.435 -0.779 1.00 69.94 209 ILE A N 1
ATOM 1671 C CA . ILE A 1 209 ? -8.497 -21.325 -1.299 1.00 69.94 209 ILE A CA 1
ATOM 1672 C C . ILE A 1 209 ? -8.370 -21.091 -2.804 1.00 69.94 209 ILE A C 1
ATOM 1674 O O . ILE A 1 209 ? -7.759 -20.109 -3.225 1.00 69.94 209 ILE A O 1
ATOM 1678 N N . SER A 1 210 ? -8.907 -22.000 -3.620 1.00 70.50 210 SER A N 1
ATOM 1679 C CA . SER A 1 210 ? -8.815 -21.932 -5.092 1.00 70.50 210 SER A CA 1
ATOM 1680 C C . SER A 1 210 ? -7.368 -21.835 -5.605 1.00 70.50 210 SER A C 1
ATOM 1682 O O . SER A 1 210 ? -7.056 -21.016 -6.463 1.00 70.50 210 SER A O 1
ATOM 1684 N N . GLY A 1 211 ? -6.455 -22.620 -5.017 1.00 68.12 211 GLY A N 1
ATOM 1685 C CA . GLY A 1 211 ? -5.023 -22.619 -5.356 1.00 68.12 211 GLY A CA 1
ATOM 1686 C C . GLY A 1 211 ? -4.223 -21.426 -4.815 1.00 68.12 211 GLY A C 1
ATOM 1687 O O . GLY A 1 211 ? -2.997 -21.497 -4.767 1.00 68.12 211 GLY A O 1
ATOM 1688 N N . MET A 1 212 ? -4.892 -20.379 -4.326 1.00 73.44 212 MET A N 1
ATOM 1689 C CA . MET A 1 212 ? -4.273 -19.161 -3.797 1.00 73.44 212 MET A CA 1
ATOM 1690 C C . MET A 1 212 ? -4.210 -19.177 -2.274 1.00 73.44 212 MET A C 1
ATOM 1692 O O . MET A 1 212 ? -5.114 -19.680 -1.607 1.00 73.44 212 MET A O 1
ATOM 1696 N N . LYS A 1 213 ? -3.153 -18.608 -1.694 1.00 70.31 213 LYS A N 1
ATOM 1697 C CA . LYS A 1 213 ? -2.965 -18.590 -0.239 1.00 70.31 213 LYS A CA 1
ATOM 1698 C C . LYS A 1 213 ? -3.470 -17.282 0.353 1.00 70.31 213 LYS A C 1
ATOM 1700 O O . LYS A 1 213 ? -2.954 -16.214 0.027 1.00 70.31 213 LYS A O 1
ATOM 1705 N N . LEU A 1 214 ? -4.419 -17.371 1.287 1.00 75.38 214 LEU A N 1
ATOM 1706 C CA . LEU A 1 214 ? -4.705 -16.236 2.156 1.00 75.38 214 LEU A CA 1
ATOM 1707 C C . LEU A 1 214 ? -3.469 -15.968 3.019 1.00 75.38 214 LEU A C 1
ATOM 1709 O O . LEU A 1 214 ? -2.924 -16.854 3.683 1.00 75.38 214 LEU A O 1
ATOM 1713 N N . ALA A 1 215 ? -3.009 -14.728 2.975 1.00 70.19 215 ALA A N 1
ATOM 1714 C CA . ALA A 1 215 ? -1.998 -14.215 3.869 1.00 70.19 215 ALA A CA 1
ATOM 1715 C C . ALA A 1 215 ? -2.465 -14.292 5.333 1.00 70.19 215 ALA A C 1
ATOM 1717 O O . ALA A 1 215 ? -3.657 -14.337 5.638 1.00 70.19 215 ALA A O 1
ATOM 1718 N N . LYS A 1 216 ? -1.480 -14.341 6.229 1.00 70.81 216 LYS A N 1
ATOM 1719 C CA . LYS A 1 216 ? -1.649 -14.527 7.674 1.00 70.81 216 LYS A CA 1
ATOM 1720 C C . LYS A 1 216 ? -2.381 -13.330 8.324 1.00 70.81 216 LYS A C 1
ATOM 1722 O O . LYS A 1 216 ? -2.537 -12.279 7.702 1.00 70.81 216 LYS A O 1
ATOM 1727 N N . ASP A 1 217 ? -2.794 -13.475 9.585 1.00 73.12 217 ASP A N 1
ATOM 1728 C CA . ASP A 1 217 ? -3.397 -12.383 10.367 1.00 73.12 217 ASP A CA 1
ATOM 1729 C C . ASP A 1 217 ? -2.565 -11.090 10.329 1.00 73.12 217 ASP A C 1
ATOM 1731 O O . ASP A 1 217 ? -1.334 -11.131 10.275 1.00 73.12 217 ASP A O 1
ATOM 1735 N N . GLY A 1 218 ? -3.257 -9.947 10.347 1.00 80.25 218 GLY A N 1
ATOM 1736 C CA . GLY A 1 218 ? -2.659 -8.613 10.212 1.00 80.25 218 GLY A CA 1
ATOM 1737 C C . GLY A 1 218 ? -2.428 -8.160 8.764 1.00 80.25 218 GLY A C 1
ATOM 1738 O O . GLY A 1 218 ? -1.987 -7.038 8.544 1.00 80.25 218 GLY A O 1
ATOM 1739 N N . THR A 1 219 ? -2.744 -8.998 7.774 1.00 89.38 219 THR A N 1
ATOM 1740 C CA . THR A 1 219 ? -2.706 -8.615 6.354 1.00 89.38 219 THR A CA 1
ATOM 1741 C C . THR A 1 219 ? -3.908 -7.733 5.991 1.00 89.38 219 THR A C 1
ATOM 1743 O O . THR A 1 219 ? -5.044 -8.034 6.382 1.00 89.38 219 THR A O 1
ATOM 1746 N N . SER A 1 220 ? -3.672 -6.693 5.189 1.00 94.56 220 SER A N 1
ATOM 1747 C CA . SER A 1 220 ? -4.712 -5.966 4.451 1.00 94.56 220 SER A CA 1
ATOM 1748 C C . SER A 1 220 ? -4.613 -6.254 2.948 1.00 94.56 220 SER A C 1
ATOM 1750 O O . SER A 1 220 ? -3.527 -6.428 2.396 1.00 94.56 220 SER A O 1
ATOM 1752 N N . TYR A 1 221 ? -5.765 -6.323 2.292 1.00 96.31 221 TYR A N 1
ATOM 1753 C CA . TYR A 1 221 ? -5.929 -6.511 0.856 1.00 96.31 221 TYR A CA 1
ATOM 1754 C C . TYR A 1 221 ? -6.648 -5.297 0.294 1.00 96.31 221 TYR A C 1
ATOM 1756 O O . TYR A 1 221 ? -7.676 -4.914 0.849 1.00 96.31 221 TYR A O 1
ATOM 1764 N N . PHE A 1 222 ? -6.146 -4.745 -0.804 1.00 97.31 222 PHE A N 1
ATOM 1765 C CA . PHE A 1 222 ? -6.868 -3.794 -1.641 1.00 97.31 222 PHE A CA 1
ATOM 1766 C C . PHE A 1 222 ? -7.544 -4.559 -2.768 1.00 97.31 222 PHE A C 1
ATOM 1768 O O . PHE A 1 222 ? -6.879 -5.272 -3.523 1.00 97.31 222 PHE A O 1
ATOM 1775 N N . LEU A 1 223 ? -8.857 -4.417 -2.857 1.00 96.06 223 LEU A N 1
ATOM 1776 C CA . LEU A 1 223 ? -9.721 -5.139 -3.770 1.00 96.06 223 LEU A CA 1
ATOM 1777 C C . LEU A 1 223 ? -10.453 -4.122 -4.639 1.00 96.06 223 LEU A C 1
ATOM 1779 O O . LEU A 1 223 ? -11.131 -3.251 -4.095 1.00 96.06 223 LEU A O 1
ATOM 1783 N N . ASP A 1 224 ? -10.322 -4.248 -5.954 1.00 95.31 224 ASP A N 1
ATOM 1784 C CA . ASP A 1 224 ? -11.060 -3.450 -6.928 1.00 95.31 224 ASP A CA 1
ATOM 1785 C C . ASP A 1 224 ? -11.978 -4.361 -7.745 1.00 95.31 224 ASP A C 1
ATOM 1787 O O . ASP A 1 224 ? -11.539 -5.157 -8.576 1.00 95.31 224 ASP A O 1
ATOM 1791 N N . GLU A 1 225 ? -13.269 -4.270 -7.453 1.00 93.25 225 GLU A N 1
ATOM 1792 C CA . GLU A 1 225 ? -14.323 -5.054 -8.095 1.00 93.25 225 GLU A CA 1
ATOM 1793 C C . GLU A 1 225 ? -14.996 -4.318 -9.249 1.00 93.25 225 GLU A C 1
ATOM 1795 O O . GLU A 1 225 ? -15.797 -4.912 -9.971 1.00 93.25 225 GLU A O 1
ATOM 1800 N N . GLU A 1 226 ? -14.723 -3.021 -9.374 1.00 90.12 226 GLU A N 1
ATOM 1801 C CA . GLU A 1 226 ? -15.180 -2.209 -10.494 1.00 90.12 226 GLU A CA 1
ATOM 1802 C C . GLU A 1 226 ? -14.323 -2.518 -11.720 1.00 90.12 226 GLU A C 1
ATOM 1804 O O . GLU A 1 226 ? -14.860 -2.705 -12.812 1.00 90.12 226 GLU A O 1
ATOM 1809 N N . PHE A 1 227 ? -13.009 -2.659 -11.529 1.00 91.06 227 PHE A N 1
ATOM 1810 C CA . PHE A 1 227 ? -12.085 -3.007 -12.601 1.00 91.06 227 PHE A CA 1
ATOM 1811 C C . PHE A 1 227 ? -12.030 -4.514 -12.876 1.00 91.06 227 PHE A C 1
ATOM 1813 O O . PHE A 1 227 ? -12.039 -4.938 -14.033 1.00 91.06 227 PHE A O 1
ATOM 1820 N N . PHE A 1 228 ? -11.984 -5.345 -11.829 1.00 92.38 228 PHE A N 1
ATOM 1821 C CA . PHE A 1 228 ? -11.836 -6.791 -11.986 1.00 92.38 228 PHE A CA 1
ATOM 1822 C C . PHE A 1 228 ? -13.117 -7.546 -11.612 1.00 92.38 228 PHE A C 1
ATOM 1824 O O . PHE A 1 228 ? -13.621 -7.417 -10.492 1.00 92.38 228 PHE A O 1
ATOM 1831 N N . PRO A 1 229 ? -13.621 -8.438 -12.485 1.00 83.94 229 PRO A N 1
ATOM 1832 C CA . PRO A 1 229 ? -14.825 -9.198 -12.186 1.00 83.94 229 PRO A CA 1
ATOM 1833 C C . PRO A 1 229 ? -14.606 -10.152 -11.006 1.00 83.94 229 PRO A C 1
ATOM 1835 O O . PRO A 1 229 ? -13.556 -10.787 -10.874 1.00 83.94 229 PRO A O 1
ATOM 1838 N N . LYS A 1 230 ? -15.649 -10.353 -10.193 1.00 82.00 230 LYS A N 1
ATOM 1839 C CA . LYS A 1 230 ? -15.685 -11.333 -9.089 1.00 82.00 230 LYS A CA 1
ATOM 1840 C C . LYS A 1 230 ? -15.811 -12.788 -9.562 1.00 82.00 230 LYS A C 1
ATOM 1842 O O . LYS A 1 230 ? -16.640 -13.544 -9.060 1.00 82.00 230 LYS A O 1
ATOM 1847 N N . SER A 1 231 ? -14.996 -13.206 -10.524 1.00 85.56 231 SER A N 1
ATOM 1848 C CA . SER A 1 231 ? -14.940 -14.601 -10.981 1.00 85.56 231 SER A CA 1
ATOM 1849 C C . SER A 1 231 ? -14.249 -15.518 -9.965 1.00 85.56 231 SER A C 1
ATOM 1851 O O . SER A 1 231 ? -14.624 -16.677 -9.809 1.00 85.56 231 SER A O 1
ATOM 1853 N N . SER A 1 232 ? -13.262 -14.995 -9.237 1.00 87.75 232 SER A N 1
ATOM 1854 C CA . SER A 1 232 ? -12.566 -15.677 -8.146 1.00 87.75 232 SER A CA 1
ATOM 1855 C C . SER A 1 232 ? -12.173 -14.682 -7.057 1.00 87.75 232 SER A C 1
ATOM 1857 O O . SER A 1 232 ? -12.027 -13.490 -7.325 1.00 87.75 232 SER A O 1
ATOM 1859 N N . TRP A 1 233 ? -11.966 -15.162 -5.824 1.00 88.56 233 TRP A N 1
ATOM 1860 C CA . TRP A 1 233 ? -11.712 -14.273 -4.682 1.00 88.56 233 TRP A CA 1
ATOM 1861 C C . TRP A 1 233 ? -10.455 -13.416 -4.820 1.00 88.56 233 TRP A C 1
ATOM 1863 O O . TRP A 1 233 ? -10.384 -12.315 -4.280 1.00 88.56 233 TRP A O 1
ATOM 1873 N N . PHE A 1 234 ? -9.460 -13.941 -5.529 1.00 89.81 234 PHE A N 1
ATOM 1874 C CA . PHE A 1 234 ? -8.180 -13.286 -5.739 1.00 89.81 234 PHE A CA 1
ATOM 1875 C C . PHE A 1 234 ? -8.200 -12.361 -6.957 1.00 89.81 234 PHE A C 1
ATOM 1877 O O . PHE A 1 234 ? -7.291 -11.549 -7.105 1.00 89.81 234 PHE A O 1
ATOM 1884 N N . ASN A 1 235 ? -9.203 -12.474 -7.837 1.00 91.81 235 ASN A N 1
ATOM 1885 C CA . ASN A 1 235 ? -9.236 -11.682 -9.059 1.00 91.81 235 ASN A CA 1
ATOM 1886 C C . ASN A 1 235 ? -9.337 -10.170 -8.798 1.00 91.81 235 ASN A C 1
ATOM 1888 O O . ASN A 1 235 ? -8.647 -9.439 -9.496 1.00 91.81 235 ASN A O 1
ATOM 1892 N N . PRO A 1 236 ? -10.068 -9.685 -7.778 1.00 94.25 236 PRO A N 1
ATOM 1893 C CA . PRO A 1 236 ? -10.071 -8.264 -7.425 1.00 94.25 236 PRO A CA 1
ATOM 1894 C C . PRO A 1 236 ? -8.802 -7.749 -6.739 1.00 94.25 236 PRO A C 1
ATOM 1896 O O . PRO A 1 236 ? -8.692 -6.553 -6.512 1.00 94.25 236 PRO A O 1
ATOM 1899 N N . VAL A 1 237 ? -7.847 -8.605 -6.357 1.00 94.69 237 VAL A N 1
ATOM 1900 C CA . VAL A 1 237 ? -6.712 -8.192 -5.511 1.00 94.69 237 VAL A CA 1
ATOM 1901 C C . VAL A 1 237 ? -5.721 -7.305 -6.272 1.00 94.69 237 VAL A C 1
ATOM 1903 O O . VAL A 1 237 ? -4.929 -7.795 -7.074 1.00 94.69 237 VAL A O 1
ATOM 1906 N N . VAL A 1 238 ? -5.708 -6.008 -5.981 1.00 96.69 238 VAL A N 1
ATOM 1907 C CA . VAL A 1 238 ? -4.760 -5.044 -6.571 1.00 96.69 238 VAL A CA 1
ATOM 1908 C C . VAL A 1 238 ? -3.507 -4.901 -5.717 1.00 96.69 238 VAL A C 1
ATOM 1910 O O . VAL A 1 238 ? -2.412 -4.737 -6.247 1.00 96.69 238 VAL A O 1
ATOM 1913 N N . ALA A 1 239 ? -3.632 -5.011 -4.393 1.00 97.06 239 ALA A N 1
ATOM 1914 C CA . ALA A 1 239 ? -2.483 -4.950 -3.499 1.00 97.06 239 ALA A CA 1
ATOM 1915 C C . ALA A 1 239 ? -2.679 -5.750 -2.210 1.00 97.06 239 ALA A C 1
ATOM 1917 O O . ALA A 1 239 ? -3.801 -6.047 -1.795 1.00 97.06 239 ALA A O 1
ATOM 1918 N N . ILE A 1 240 ? -1.566 -6.108 -1.572 1.00 95.00 240 ILE A N 1
ATOM 1919 C CA . ILE A 1 240 ? -1.532 -6.825 -0.296 1.00 95.00 240 ILE A CA 1
ATOM 1920 C C . ILE A 1 240 ? -0.432 -6.234 0.581 1.00 95.00 240 ILE A C 1
ATOM 1922 O O . ILE A 1 240 ? 0.735 -6.304 0.205 1.00 95.00 240 ILE A O 1
ATOM 1926 N N . PHE A 1 241 ? -0.771 -5.754 1.778 1.00 94.25 241 PHE A N 1
ATOM 1927 C CA . PHE A 1 241 ? 0.211 -5.513 2.837 1.00 94.25 241 PHE A CA 1
ATOM 1928 C C . PHE A 1 241 ? 0.370 -6.760 3.696 1.00 94.25 241 PHE A C 1
ATOM 1930 O O . PHE A 1 241 ? -0.616 -7.329 4.166 1.00 94.25 241 PHE A O 1
ATOM 1937 N N . ARG A 1 242 ? 1.612 -7.151 3.969 1.00 89.62 242 ARG A N 1
ATOM 1938 C CA . ARG A 1 242 ? 1.936 -8.233 4.896 1.00 89.62 242 ARG A CA 1
ATOM 1939 C C . ARG A 1 242 ? 2.846 -7.728 6.002 1.00 89.62 242 ARG A C 1
ATOM 1941 O O . ARG A 1 242 ? 3.964 -7.311 5.697 1.00 89.62 242 ARG A O 1
ATOM 1948 N N . PRO A 1 243 ? 2.421 -7.823 7.270 1.00 87.69 243 PRO A N 1
ATOM 1949 C CA . PRO A 1 243 ? 3.309 -7.536 8.380 1.00 87.69 243 PRO A CA 1
ATOM 1950 C C . PRO A 1 243 ? 4.393 -8.613 8.473 1.00 87.69 243 PRO A C 1
ATOM 1952 O O . PRO A 1 243 ? 4.126 -9.806 8.274 1.00 87.69 243 PRO A O 1
ATOM 1955 N N . CYS A 1 244 ? 5.612 -8.217 8.831 1.00 83.94 244 CYS A N 1
ATOM 1956 C CA . CYS A 1 244 ? 6.638 -9.178 9.205 1.00 83.94 244 CYS A CA 1
ATOM 1957 C C . CYS A 1 244 ? 6.175 -9.910 10.472 1.00 83.94 244 CYS A C 1
ATOM 1959 O O . CYS A 1 244 ? 5.932 -9.299 11.511 1.00 83.94 244 CYS A O 1
ATOM 1961 N N . LYS A 1 245 ? 6.066 -11.243 10.408 1.00 63.22 245 LYS A N 1
ATOM 1962 C CA . LYS A 1 245 ? 5.828 -12.090 11.586 1.00 63.22 245 LYS A CA 1
ATOM 1963 C C . LYS A 1 245 ? 7.111 -12.241 12.393 1.00 63.22 245 LYS A C 1
ATOM 1965 O O . LYS A 1 245 ? 7.628 -13.338 12.562 1.00 63.22 245 LYS A O 1
ATOM 1970 N N . ARG A 1 246 ? 7.627 -11.137 12.909 1.00 58.88 246 ARG A N 1
ATOM 1971 C CA . ARG A 1 246 ? 8.476 -11.216 14.085 1.00 58.88 246 ARG A CA 1
ATOM 1972 C C . ARG A 1 246 ? 7.534 -10.992 15.232 1.00 58.88 246 ARG A C 1
ATOM 1974 O O . ARG A 1 246 ? 7.087 -9.875 15.472 1.00 58.88 246 ARG A O 1
ATOM 1981 N N . GLY A 1 247 ? 7.200 -12.073 15.928 1.00 43.31 247 GLY A N 1
ATOM 1982 C CA . GLY A 1 247 ? 6.884 -11.879 17.321 1.00 43.31 247 GLY A CA 1
ATOM 1983 C C . GLY A 1 247 ? 8.036 -11.053 17.879 1.00 43.31 247 GLY A C 1
ATOM 1984 O O . GLY A 1 247 ? 9.158 -11.541 17.967 1.00 43.31 247 GLY A O 1
ATOM 1985 N N . ILE A 1 248 ? 7.758 -9.829 18.315 1.00 41.94 248 ILE A N 1
ATOM 1986 C CA . ILE A 1 248 ? 8.446 -9.283 19.479 1.00 41.94 248 ILE A CA 1
ATOM 1987 C C . ILE A 1 248 ? 7.964 -10.150 20.656 1.00 41.94 248 ILE A C 1
ATOM 1989 O O . ILE A 1 248 ? 7.340 -9.696 21.608 1.00 41.94 248 ILE A O 1
ATOM 1993 N N . THR A 1 249 ? 8.188 -11.466 20.575 1.00 34.31 249 THR A N 1
ATOM 1994 C CA . THR A 1 249 ? 8.448 -12.251 21.750 1.00 34.31 249 THR A CA 1
ATOM 1995 C C . THR A 1 249 ? 9.714 -11.602 22.249 1.00 34.31 249 THR A C 1
ATOM 1997 O O . THR A 1 249 ? 10.805 -11.858 21.737 1.00 34.31 249 THR A O 1
ATOM 2000 N N . ASN A 1 250 ? 9.572 -10.716 23.231 1.00 30.69 250 ASN A N 1
ATOM 2001 C CA . ASN A 1 250 ? 10.611 -10.614 24.225 1.00 30.69 250 ASN A CA 1
ATOM 2002 C C . ASN A 1 250 ? 11.015 -12.063 24.493 1.00 30.69 250 ASN A C 1
ATOM 2004 O O . ASN A 1 250 ? 10.202 -12.847 24.992 1.00 30.69 250 ASN A O 1
ATOM 2008 N N . LYS A 1 251 ? 12.232 -12.441 24.099 1.00 34.66 251 LYS A N 1
ATOM 2009 C CA . LYS A 1 251 ? 12.914 -13.576 24.697 1.00 34.66 251 LYS A CA 1
ATOM 2010 C C . LYS A 1 251 ? 13.121 -13.191 26.161 1.00 34.66 251 LYS A C 1
ATOM 2012 O O . LYS A 1 251 ? 14.235 -12.965 26.608 1.00 34.66 251 LYS A O 1
ATOM 2017 N N . ILE A 1 252 ? 12.038 -13.124 26.933 1.00 38.25 252 ILE A N 1
ATOM 2018 C CA . ILE A 1 252 ? 12.093 -13.527 28.317 1.00 38.25 252 ILE A CA 1
ATOM 2019 C C . ILE A 1 252 ? 12.295 -15.022 28.179 1.00 38.25 252 ILE A C 1
ATOM 2021 O O . ILE A 1 252 ? 11.350 -15.804 28.097 1.00 38.25 252 ILE A O 1
ATOM 2025 N N . THR A 1 253 ? 13.561 -15.409 28.067 1.00 34.59 253 THR A N 1
ATOM 2026 C CA . THR A 1 253 ? 14.015 -16.698 28.542 1.00 34.59 253 THR A CA 1
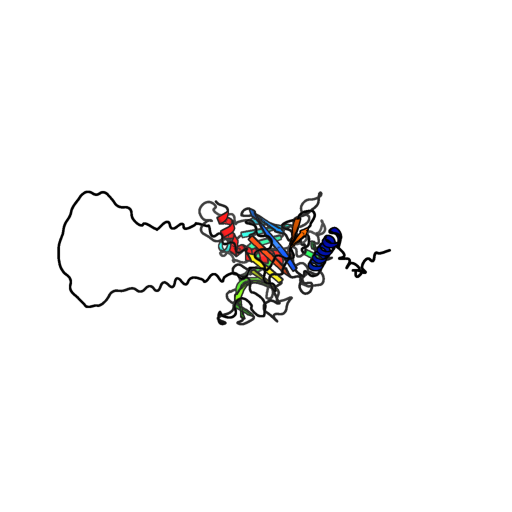ATOM 2027 C C . THR A 1 253 ? 13.411 -16.862 29.927 1.00 34.59 253 THR A C 1
ATOM 2029 O O . THR A 1 253 ? 13.967 -16.399 30.921 1.00 34.59 253 THR A O 1
ATOM 2032 N N . LYS A 1 254 ? 12.253 -17.518 30.002 1.00 30.47 254 LYS A N 1
ATOM 2033 C CA . LYS A 1 254 ? 11.846 -18.262 31.179 1.00 30.47 254 LYS A CA 1
ATOM 2034 C C . LYS A 1 254 ? 12.866 -19.391 31.308 1.00 30.47 254 LYS A C 1
ATOM 2036 O O . LYS A 1 254 ? 12.580 -20.545 31.022 1.00 30.47 254 LYS A O 1
ATOM 2041 N N . LYS A 1 255 ? 14.078 -19.050 31.759 1.00 29.83 255 LYS A N 1
ATOM 2042 C CA . LYS A 1 255 ? 14.852 -19.960 32.590 1.00 29.83 255 LYS A CA 1
ATOM 2043 C C . LYS A 1 255 ? 14.067 -20.058 33.889 1.00 29.83 255 LYS A C 1
ATOM 2045 O O . LYS A 1 255 ? 14.334 -19.364 34.862 1.00 29.83 255 LYS A O 1
ATOM 2050 N N . VAL A 1 256 ? 13.035 -20.894 33.855 1.00 32.03 256 VAL A N 1
ATOM 2051 C CA . VAL A 1 256 ? 12.535 -21.556 35.045 1.00 32.03 256 VAL A CA 1
ATOM 2052 C C . VAL A 1 256 ? 13.705 -22.413 35.519 1.00 32.03 256 VAL A C 1
ATOM 2054 O O . VAL A 1 256 ? 13.914 -23.531 35.062 1.00 32.03 256 VAL A O 1
ATOM 2057 N N . VAL A 1 257 ? 14.539 -21.834 36.381 1.00 33.06 257 VAL A N 1
ATOM 2058 C CA . VAL A 1 257 ? 15.369 -22.609 37.295 1.00 33.06 257 VAL A CA 1
ATOM 2059 C C . VAL A 1 257 ? 14.416 -23.077 38.385 1.00 33.06 257 VAL A C 1
ATOM 2061 O O . VAL A 1 257 ? 14.236 -22.421 39.404 1.00 33.06 257 VAL A O 1
ATOM 2064 N N . THR A 1 258 ? 13.756 -24.202 38.141 1.00 31.09 258 THR A N 1
ATOM 2065 C CA . THR A 1 258 ? 13.224 -25.041 39.212 1.00 31.09 258 THR A CA 1
ATOM 2066 C C . THR A 1 258 ? 13.685 -26.462 38.961 1.00 31.09 258 THR A C 1
ATOM 2068 O O . THR A 1 258 ? 13.013 -27.253 38.309 1.00 31.09 258 THR A O 1
ATOM 2071 N N . SER A 1 259 ? 14.850 -26.779 39.510 1.00 29.12 259 SER A N 1
ATOM 2072 C CA . SER A 1 259 ? 15.201 -28.142 39.888 1.00 29.12 259 SER A CA 1
ATOM 2073 C C . SER A 1 259 ? 15.947 -28.072 41.215 1.00 29.12 259 SER A C 1
ATOM 2075 O O . SER A 1 259 ? 17.173 -28.109 41.279 1.00 29.12 259 SER A O 1
ATOM 2077 N N . SER A 1 260 ? 15.185 -27.904 42.294 1.00 28.31 260 SER A N 1
ATOM 2078 C CA . SER A 1 260 ? 15.647 -28.219 43.638 1.00 28.31 260 SER A CA 1
ATOM 2079 C C . SER A 1 260 ? 15.712 -29.739 43.780 1.00 28.31 260 SER A C 1
ATOM 2081 O O . SER A 1 260 ? 14.675 -30.398 43.868 1.00 28.31 260 SER A O 1
ATOM 2083 N N . ALA A 1 261 ? 16.919 -30.294 43.840 1.00 29.22 261 ALA A N 1
ATOM 2084 C CA . ALA A 1 261 ? 17.149 -31.619 44.396 1.00 29.22 261 ALA A CA 1
ATOM 2085 C C . ALA A 1 261 ? 18.421 -31.612 45.259 1.00 29.22 261 ALA A C 1
ATOM 2087 O O . ALA A 1 261 ? 19.533 -31.645 44.753 1.00 29.22 261 ALA A O 1
ATOM 2088 N N . LYS A 1 262 ? 18.171 -31.590 46.575 1.00 29.23 262 LYS A N 1
ATOM 2089 C CA . LYS A 1 262 ? 18.950 -32.158 47.688 1.00 29.23 262 LYS A CA 1
ATOM 2090 C C . LYS A 1 262 ? 20.414 -31.725 47.861 1.00 29.23 262 LYS A C 1
ATOM 2092 O O . LYS A 1 262 ? 21.305 -32.274 47.232 1.00 29.23 262 LYS A O 1
ATOM 2097 N N . PHE A 1 263 ? 20.656 -30.943 48.914 1.00 27.36 263 PHE A N 1
ATOM 2098 C CA . PHE A 1 263 ? 21.727 -31.246 49.867 1.00 27.36 263 PHE A CA 1
ATOM 2099 C C . PHE A 1 263 ? 21.270 -30.929 51.296 1.00 27.36 263 PHE A C 1
ATOM 2101 O O . PHE A 1 263 ? 20.621 -29.921 51.562 1.00 27.36 263 PHE A O 1
ATOM 2108 N N . SER A 1 264 ? 21.551 -31.874 52.185 1.00 27.03 264 SER A N 1
ATOM 2109 C CA . SER A 1 264 ? 21.264 -31.902 53.616 1.00 27.03 264 SER A CA 1
ATOM 2110 C C . SER A 1 264 ? 22.183 -30.989 54.430 1.00 27.03 264 SER A C 1
ATOM 2112 O O . SER A 1 264 ? 23.382 -30.952 54.165 1.00 27.03 264 SER A O 1
ATOM 2114 N N . SER A 1 265 ? 21.658 -30.405 55.510 1.00 26.97 265 SER A N 1
ATOM 2115 C CA . SER A 1 265 ? 22.117 -30.599 56.903 1.00 26.97 265 SER A CA 1
ATOM 2116 C C . SER A 1 265 ? 21.952 -29.344 57.770 1.00 26.97 265 SER A C 1
ATOM 2118 O O . SER A 1 265 ? 22.082 -28.223 57.295 1.00 26.97 265 SER A O 1
ATOM 2120 N N . LEU A 1 266 ? 21.731 -29.623 59.061 1.00 27.52 266 LEU A N 1
ATOM 2121 C CA . LEU A 1 266 ? 21.810 -28.761 60.248 1.00 27.52 266 LEU A CA 1
ATOM 2122 C C . LEU A 1 266 ? 20.511 -28.057 60.698 1.00 27.52 266 LEU A C 1
ATOM 2124 O O . LEU A 1 266 ? 20.089 -27.022 60.198 1.00 27.52 266 LEU A O 1
ATOM 2128 N N . ALA A 1 267 ? 19.916 -28.694 61.714 1.00 27.72 267 ALA A N 1
ATOM 2129 C CA . ALA A 1 267 ? 18.972 -28.193 62.722 1.00 27.72 267 ALA A CA 1
ATOM 2130 C C . ALA A 1 267 ? 19.620 -27.053 63.580 1.00 27.72 267 ALA A C 1
ATOM 2132 O O . ALA A 1 267 ? 20.805 -26.799 63.348 1.00 27.72 267 ALA A O 1
ATOM 2133 N N . PRO A 1 268 ? 18.983 -26.436 64.619 1.00 37.09 268 PRO A N 1
ATOM 2134 C CA . PRO A 1 268 ? 17.822 -26.922 65.390 1.00 37.09 268 PRO A CA 1
ATOM 2135 C C . PRO A 1 268 ? 16.815 -25.866 65.933 1.00 37.09 268 PRO A C 1
ATOM 2137 O O . PRO A 1 268 ? 16.969 -24.665 65.750 1.00 37.09 268 PRO A O 1
ATOM 2140 N N . HIS A 1 269 ? 15.830 -26.393 66.685 1.00 26.95 269 HIS A N 1
ATOM 2141 C CA . HIS A 1 269 ? 14.874 -25.749 67.613 1.00 26.95 269 HIS A CA 1
ATOM 2142 C C . HIS A 1 269 ? 13.656 -25.045 66.975 1.00 26.95 269 HIS A C 1
ATOM 2144 O O . HIS A 1 269 ? 13.791 -24.289 66.031 1.00 26.95 269 HIS A O 1
ATOM 2150 N N . SER A 1 270 ? 12.410 -25.231 67.421 1.00 28.36 270 SER A N 1
ATOM 2151 C CA . SER A 1 270 ? 11.861 -25.902 68.607 1.00 28.36 270 SER A CA 1
ATOM 2152 C C . SER A 1 270 ? 10.347 -26.116 68.434 1.00 28.36 270 SER A C 1
ATOM 2154 O O . SER A 1 270 ? 9.654 -25.211 67.985 1.00 28.36 270 SER A O 1
ATOM 2156 N N . SER A 1 271 ? 9.883 -27.306 68.833 1.00 26.22 271 SER A N 1
ATOM 2157 C CA . SER A 1 271 ? 8.601 -27.644 69.486 1.00 26.22 271 SER A CA 1
ATOM 2158 C C . SER A 1 271 ? 7.322 -26.857 69.153 1.00 26.22 271 SER A C 1
ATOM 2160 O O . SER A 1 271 ? 7.215 -25.683 69.489 1.00 26.22 271 SER A O 1
ATOM 2162 N N . ILE A 1 272 ? 6.272 -27.575 68.736 1.00 30.34 272 ILE A N 1
ATOM 2163 C CA . ILE A 1 272 ? 5.070 -27.805 69.563 1.00 30.34 272 ILE A CA 1
ATOM 2164 C C . ILE A 1 272 ? 4.283 -29.001 69.000 1.00 30.34 272 ILE A C 1
ATOM 2166 O O . ILE A 1 272 ? 4.103 -29.158 67.796 1.00 30.34 272 ILE A O 1
ATOM 2170 N N . THR A 1 273 ? 3.867 -29.851 69.932 1.00 26.36 273 THR A N 1
ATOM 2171 C CA . THR A 1 273 ? 3.221 -31.159 69.800 1.00 26.36 273 THR A CA 1
ATOM 2172 C C . THR A 1 273 ? 1.722 -31.033 70.030 1.00 26.36 273 THR A C 1
ATOM 2174 O O . THR A 1 273 ? 1.382 -30.512 71.082 1.00 26.36 273 THR A O 1
ATOM 2177 N N . ILE A 1 274 ? 0.871 -31.588 69.156 1.00 29.31 274 ILE A N 1
ATOM 2178 C CA . ILE A 1 274 ? -0.459 -32.201 69.425 1.00 29.31 274 ILE A CA 1
ATOM 2179 C C . ILE A 1 274 ? -0.765 -33.041 68.162 1.00 29.31 274 ILE A C 1
ATOM 2181 O O . ILE A 1 274 ? -0.591 -32.516 67.072 1.00 29.31 274 ILE A O 1
ATOM 2185 N N . GLY A 1 275 ? -1.187 -34.304 68.111 1.00 26.47 275 GLY A N 1
ATOM 2186 C CA . GLY A 1 275 ? -1.623 -35.350 69.034 1.00 26.47 275 GLY A CA 1
ATOM 2187 C C . GLY A 1 275 ? -2.230 -36.465 68.147 1.00 26.47 275 GLY A C 1
ATOM 2188 O O . GLY A 1 275 ? -2.811 -36.167 67.107 1.00 26.47 275 GLY A O 1
ATOM 2189 N N . ASN A 1 276 ? -2.014 -37.732 68.508 1.00 26.45 276 ASN A N 1
ATOM 2190 C CA . ASN A 1 276 ? -2.358 -38.955 67.758 1.00 26.45 276 ASN A CA 1
ATOM 2191 C C . ASN A 1 276 ? -3.838 -39.087 67.336 1.00 26.45 276 ASN A C 1
ATOM 2193 O O . ASN A 1 276 ? -4.721 -38.751 68.119 1.00 26.45 276 ASN A O 1
ATOM 2197 N N . SER A 1 277 ? -4.115 -39.734 66.193 1.00 29.83 277 SER A N 1
ATOM 2198 C CA . SER A 1 277 ? -4.721 -41.091 66.128 1.00 29.83 277 SER A CA 1
ATOM 2199 C C . SER A 1 277 ? -5.192 -41.489 64.713 1.00 29.83 277 SER A C 1
ATOM 2201 O O . SER A 1 277 ? -5.879 -40.742 64.029 1.00 29.83 277 SER A O 1
ATOM 2203 N N . ASP A 1 278 ? -4.744 -42.682 64.322 1.00 27.38 278 ASP A N 1
ATOM 2204 C CA . ASP A 1 278 ? -5.379 -43.777 63.576 1.00 27.38 278 ASP A CA 1
ATOM 2205 C C . ASP A 1 278 ? -6.170 -43.602 62.263 1.00 27.38 278 ASP A C 1
ATOM 2207 O O . ASP A 1 278 ? -7.109 -42.831 62.091 1.00 27.38 278 ASP A O 1
ATOM 2211 N N . LEU A 1 279 ? -5.784 -44.500 61.349 1.00 29.06 279 LEU A N 1
ATOM 2212 C CA . LEU A 1 279 ? -6.427 -44.922 60.110 1.00 29.06 279 LEU A CA 1
ATOM 2213 C C . LEU A 1 279 ? -7.803 -45.568 60.357 1.00 29.06 279 LEU A C 1
ATOM 2215 O O . LEU A 1 279 ? -7.918 -46.418 61.233 1.00 29.06 279 LEU A O 1
ATOM 2219 N N . THR A 1 280 ? -8.796 -45.294 59.497 1.00 28.80 280 THR A N 1
ATOM 2220 C CA . THR A 1 280 ? -9.613 -46.314 58.787 1.00 28.80 280 THR A CA 1
ATOM 2221 C C . THR A 1 280 ? -10.646 -45.703 57.818 1.00 28.80 280 THR A C 1
ATOM 2223 O O . THR A 1 280 ? -11.451 -44.850 58.162 1.00 28.80 280 THR A O 1
ATOM 2226 N N . SER A 1 281 ? -10.565 -46.176 56.569 1.00 26.19 281 SER A N 1
ATOM 2227 C CA . SER A 1 281 ? -11.611 -46.491 55.575 1.00 26.19 281 SER A CA 1
ATOM 2228 C C . SER A 1 281 ? -12.955 -45.727 55.459 1.00 26.19 281 SER A C 1
ATOM 2230 O O . SER A 1 281 ? -13.847 -45.879 56.283 1.00 26.19 281 SER A O 1
ATOM 2232 N N . VAL A 1 282 ? -13.141 -45.177 54.243 1.00 26.38 282 VAL A N 1
ATOM 2233 C CA . VAL A 1 282 ? -14.301 -45.307 53.316 1.00 26.38 282 VAL A CA 1
ATOM 2234 C C . VAL A 1 282 ? -15.635 -44.621 53.675 1.00 26.38 282 VAL A C 1
ATOM 2236 O O . VAL A 1 282 ? -16.443 -45.157 54.421 1.00 26.38 282 VAL A O 1
ATOM 2239 N N . SER A 1 283 ? -15.952 -43.512 52.985 1.00 28.09 283 SER A N 1
ATOM 2240 C CA . SER A 1 283 ? -17.049 -43.374 51.985 1.00 28.09 283 SER A CA 1
ATOM 2241 C C . SER A 1 283 ? -17.403 -41.895 51.701 1.00 28.09 283 SER A C 1
ATOM 2243 O O . SER A 1 283 ? -17.466 -41.059 52.594 1.00 28.09 283 SER A O 1
ATOM 2245 N N . SER A 1 284 ? -17.575 -41.573 50.415 1.00 28.88 284 SER A N 1
ATOM 2246 C CA . SER A 1 284 ? -17.980 -40.280 49.816 1.00 28.88 284 SER A CA 1
ATOM 2247 C C . SER A 1 284 ? -19.438 -39.888 50.184 1.00 28.88 284 SER A C 1
ATOM 2249 O O . SER A 1 284 ? -20.164 -40.797 50.581 1.00 28.88 284 SER A O 1
ATOM 2251 N N . PRO A 1 285 ? -19.946 -38.635 49.989 1.00 33.59 285 PRO A N 1
ATOM 2252 C CA . PRO A 1 285 ? -19.638 -37.749 48.856 1.00 33.59 285 PRO A CA 1
ATOM 2253 C C . PRO A 1 285 ? -19.619 -36.221 49.101 1.00 33.59 285 PRO A C 1
ATOM 2255 O O . PRO A 1 285 ? -19.943 -35.711 50.165 1.00 33.59 285 PRO A O 1
ATOM 2258 N N . ALA A 1 286 ? -19.312 -35.523 48.000 1.00 26.88 286 ALA A N 1
ATOM 2259 C CA . ALA A 1 286 ? -19.543 -34.108 47.700 1.00 26.88 286 ALA A CA 1
ATOM 2260 C C . ALA A 1 286 ? -18.407 -33.135 48.031 1.00 26.88 286 ALA A C 1
ATOM 2262 O O . ALA A 1 286 ? -18.349 -32.528 49.095 1.00 26.88 286 ALA A O 1
ATOM 2263 N N . THR A 1 287 ? -17.579 -32.837 47.023 1.00 26.12 287 THR A N 1
ATOM 2264 C CA . THR A 1 287 ? -17.151 -31.450 46.813 1.00 26.12 287 THR A CA 1
ATOM 2265 C C . THR A 1 287 ? -16.891 -31.144 45.339 1.00 26.12 287 THR A C 1
ATOM 2267 O O . THR A 1 287 ? -16.425 -31.962 44.556 1.00 26.12 287 THR A O 1
ATOM 2270 N N . SER A 1 288 ? -17.272 -29.916 45.019 1.00 28.75 288 SER A N 1
ATOM 2271 C CA . SER A 1 288 ? -17.103 -29.103 43.824 1.00 28.75 288 SER A CA 1
ATOM 2272 C C . SER A 1 288 ? -15.807 -29.229 43.008 1.00 28.75 288 SER A C 1
ATOM 2274 O O . SER A 1 288 ? -14.743 -29.497 43.556 1.00 28.75 288 SER A O 1
ATOM 2276 N N . ARG A 1 289 ? -15.933 -28.713 41.773 1.00 28.31 289 ARG A N 1
ATOM 2277 C CA . ARG A 1 289 ? -14.916 -28.208 40.827 1.00 28.31 289 ARG A CA 1
ATOM 2278 C C . ARG A 1 289 ? -14.332 -29.247 39.873 1.00 28.31 289 ARG A C 1
ATOM 2280 O O . ARG A 1 289 ? -13.498 -30.050 40.247 1.00 28.31 289 ARG A O 1
ATOM 2287 N N . ASN A 1 290 ? -14.675 -29.087 38.594 1.00 28.34 290 ASN A N 1
ATOM 2288 C CA . ASN A 1 290 ? -13.711 -29.275 37.517 1.00 28.34 290 ASN A CA 1
ATOM 2289 C C . ASN A 1 290 ? -13.862 -28.148 36.490 1.00 28.34 290 ASN A C 1
ATOM 2291 O O . ASN A 1 290 ? -14.751 -28.132 35.644 1.00 28.34 290 ASN A O 1
ATOM 2295 N N . SER A 1 291 ? -12.965 -27.179 36.632 1.00 29.53 291 SER A N 1
ATOM 2296 C CA . SER A 1 291 ? -12.502 -26.253 35.609 1.00 29.53 291 SER A CA 1
ATOM 2297 C C . SER A 1 291 ? -11.727 -27.041 34.553 1.00 29.53 291 SER A C 1
ATOM 2299 O O . SER A 1 291 ? -10.612 -27.492 34.814 1.00 29.53 291 SER A O 1
ATOM 2301 N N . PHE A 1 292 ? -12.310 -27.217 33.368 1.00 26.86 292 PHE A N 1
ATOM 2302 C CA . PHE A 1 292 ? -11.617 -27.837 32.243 1.00 26.86 292 PHE A CA 1
ATOM 2303 C C . PHE A 1 292 ? -10.737 -26.786 31.555 1.00 26.86 292 PHE A C 1
ATOM 2305 O O . PHE A 1 292 ? -11.176 -26.019 30.702 1.00 26.86 292 PHE A O 1
ATOM 2312 N N . SER A 1 293 ? -9.487 -26.725 32.004 1.00 30.33 293 SER A N 1
ATOM 2313 C CA . SER A 1 293 ? -8.380 -26.052 31.333 1.00 30.33 293 SER A CA 1
ATOM 2314 C C . SER A 1 293 ? -7.955 -26.902 30.136 1.00 30.33 293 SER A C 1
ATOM 2316 O O . SER A 1 293 ? -7.217 -27.870 30.304 1.00 30.33 293 SER A O 1
ATOM 2318 N N . SER A 1 294 ? -8.401 -26.558 28.926 1.00 27.64 294 SER A N 1
ATOM 2319 C CA . SER A 1 294 ? -7.773 -27.074 27.708 1.00 27.64 294 SER A CA 1
ATOM 2320 C C . SER A 1 294 ? -6.624 -26.148 27.304 1.00 27.64 294 SER A C 1
ATOM 2322 O O . SER A 1 294 ? -6.767 -25.298 26.425 1.00 27.64 294 SER A O 1
ATOM 2324 N N . THR A 1 295 ? -5.473 -26.304 27.950 1.00 34.12 295 THR A N 1
ATOM 2325 C CA . THR A 1 295 ? -4.180 -25.944 27.356 1.00 34.12 295 THR A CA 1
ATOM 2326 C C . THR A 1 295 ? -3.952 -26.902 26.197 1.00 34.12 295 THR A C 1
ATOM 2328 O O . THR A 1 295 ? -3.445 -28.005 26.376 1.00 34.12 295 THR A O 1
ATOM 2331 N N . ARG A 1 296 ? -4.437 -26.520 25.014 1.00 31.78 296 ARG A N 1
ATOM 2332 C CA . ARG A 1 296 ? -4.109 -27.208 23.774 1.00 31.78 296 ARG A CA 1
ATOM 2333 C C . ARG A 1 296 ? -2.857 -26.545 23.234 1.00 31.78 296 ARG A C 1
ATOM 2335 O O . ARG A 1 296 ? -2.910 -25.403 22.790 1.00 31.78 296 ARG A O 1
ATOM 2342 N N . GLU A 1 297 ? -1.755 -27.269 23.355 1.00 28.58 297 GLU A N 1
ATOM 2343 C CA . GLU A 1 297 ? -0.506 -27.005 22.661 1.00 28.58 297 GLU A CA 1
ATOM 2344 C C . GLU A 1 297 ? -0.838 -26.798 21.180 1.00 28.58 297 GLU A C 1
ATOM 2346 O O . GLU A 1 297 ? -1.343 -27.696 20.497 1.00 28.58 297 GLU A O 1
ATOM 2351 N N . GLU A 1 298 ? -0.674 -25.560 20.717 1.00 28.31 298 GLU A N 1
ATOM 2352 C CA . GLU A 1 298 ? -0.587 -25.274 19.296 1.00 28.31 298 GLU A CA 1
ATOM 2353 C C . GLU A 1 298 ? 0.666 -26.001 18.824 1.00 28.31 298 GLU A C 1
ATOM 2355 O O . GLU A 1 298 ? 1.781 -25.601 19.145 1.00 28.31 298 GLU A O 1
ATOM 2360 N N . SER A 1 299 ? 0.471 -27.129 18.143 1.00 29.33 299 SER A N 1
ATOM 2361 C CA . SER A 1 299 ? 1.531 -27.795 17.407 1.00 29.33 299 SER A CA 1
ATOM 2362 C C . SER A 1 299 ? 2.080 -26.775 16.417 1.00 29.33 299 SER A C 1
ATOM 2364 O O . SER A 1 299 ? 1.405 -26.437 15.439 1.00 29.33 299 SER A O 1
ATOM 2366 N N . GLU A 1 300 ? 3.255 -26.238 16.730 1.00 34.50 300 GLU A N 1
ATOM 2367 C CA . GLU A 1 300 ? 4.109 -25.526 15.796 1.00 34.50 300 GLU A CA 1
ATOM 2368 C C . GLU A 1 300 ? 4.292 -26.478 14.616 1.00 34.50 300 GLU A C 1
ATOM 2370 O O . GLU A 1 300 ? 4.934 -27.518 14.739 1.00 34.50 300 GLU A O 1
ATOM 2375 N N . ASP A 1 301 ? 3.574 -26.202 13.524 1.00 35.00 301 ASP A N 1
ATOM 2376 C CA . ASP A 1 301 ? 3.718 -26.941 12.279 1.00 35.00 301 ASP A CA 1
ATOM 2377 C C . ASP A 1 301 ? 5.200 -26.834 11.908 1.00 35.00 301 ASP A C 1
ATOM 2379 O O . ASP A 1 301 ? 5.659 -25.749 11.551 1.00 35.00 301 ASP A O 1
ATOM 2383 N N . GLU A 1 302 ? 5.930 -27.940 12.073 1.00 35.38 302 GLU A N 1
ATOM 2384 C CA . GLU A 1 302 ? 7.332 -28.063 11.703 1.00 35.38 302 GLU A CA 1
ATOM 2385 C C . GLU A 1 302 ? 7.490 -27.543 10.274 1.00 35.38 302 GLU A C 1
ATOM 2387 O O . GLU A 1 302 ? 6.894 -28.047 9.315 1.00 35.38 302 GLU A O 1
ATOM 2392 N N . ASP A 1 303 ? 8.229 -26.443 10.170 1.00 40.22 303 ASP A N 1
ATOM 2393 C CA . ASP A 1 303 ? 8.533 -25.773 8.926 1.00 40.22 303 ASP A CA 1
ATOM 2394 C C . ASP A 1 303 ? 9.337 -26.737 8.041 1.00 40.22 303 ASP A C 1
ATOM 2396 O O . ASP A 1 303 ? 10.559 -26.837 8.142 1.00 40.22 303 ASP A O 1
ATOM 2400 N N . GLU A 1 304 ? 8.661 -27.422 7.115 1.00 36.31 304 GLU A N 1
ATOM 2401 C CA . GLU A 1 304 ? 9.282 -27.904 5.876 1.00 36.31 304 GLU A CA 1
ATOM 2402 C C . GLU A 1 304 ? 9.722 -26.679 5.043 1.00 36.31 304 GLU A C 1
ATOM 2404 O O . GLU A 1 304 ? 9.111 -26.319 4.031 1.00 36.31 304 GLU A O 1
ATOM 2409 N N . ASP A 1 305 ? 10.750 -25.985 5.534 1.00 42.53 305 ASP A N 1
ATOM 2410 C CA . ASP A 1 305 ? 11.512 -24.923 4.874 1.00 42.53 305 ASP A CA 1
ATOM 2411 C C . ASP A 1 305 ? 13.012 -25.270 4.881 1.00 42.53 305 ASP A C 1
ATOM 2413 O O . ASP A 1 305 ? 13.886 -24.405 4.893 1.00 42.53 305 ASP A O 1
ATOM 2417 N N . SER A 1 306 ? 13.345 -26.566 4.862 1.00 36.16 306 SER A N 1
ATOM 2418 C CA . SER A 1 306 ? 14.692 -27.008 4.510 1.00 36.16 306 SER A CA 1
ATOM 2419 C C . SER A 1 306 ? 14.792 -27.124 2.986 1.00 36.16 306 SER A C 1
ATOM 2421 O O . SER A 1 306 ? 14.568 -28.192 2.419 1.00 36.16 306 SER A O 1
ATOM 2423 N N . GLY A 1 307 ? 15.114 -26.020 2.307 1.00 33.31 307 GLY A N 1
ATOM 2424 C CA . GLY A 1 307 ? 15.720 -26.114 0.973 1.00 33.31 307 GLY A CA 1
ATOM 2425 C C . GLY A 1 307 ? 15.182 -25.221 -0.139 1.00 33.31 307 GLY A C 1
ATOM 2426 O O . GLY A 1 307 ? 15.674 -25.346 -1.256 1.00 33.31 307 GLY A O 1
ATOM 2427 N N . ASN A 1 308 ? 14.256 -24.290 0.108 1.00 37.09 308 ASN A N 1
ATOM 2428 C CA . ASN A 1 308 ? 14.002 -23.241 -0.884 1.00 37.09 308 ASN A CA 1
ATOM 2429 C C . ASN A 1 308 ? 15.040 -22.130 -0.725 1.00 37.09 308 ASN A C 1
ATOM 2431 O O . ASN A 1 308 ? 14.774 -21.062 -0.178 1.00 37.09 308 ASN A O 1
ATOM 2435 N N . GLU A 1 309 ? 16.239 -22.441 -1.214 1.00 39.25 309 GLU A N 1
ATOM 2436 C CA . GLU A 1 309 ? 17.304 -21.504 -1.532 1.00 39.25 309 GLU A CA 1
ATOM 2437 C C . GLU A 1 309 ? 16.683 -20.234 -2.129 1.00 39.25 309 GLU A C 1
ATOM 2439 O O . GLU A 1 309 ? 15.936 -20.278 -3.115 1.00 39.25 309 GLU A O 1
ATOM 2444 N N . TYR A 1 310 ? 16.919 -19.087 -1.485 1.00 47.75 310 TYR A N 1
ATOM 2445 C CA . TYR A 1 310 ? 16.695 -17.807 -2.141 1.00 47.75 310 TYR A CA 1
ATOM 2446 C C . TYR A 1 310 ? 17.384 -17.915 -3.501 1.00 47.75 310 TYR A C 1
ATOM 2448 O O . TYR A 1 310 ? 18.562 -18.263 -3.534 1.00 47.75 310 TYR A O 1
ATOM 2456 N N . ILE A 1 311 ? 16.685 -17.664 -4.611 1.00 51.41 311 ILE A N 1
ATOM 2457 C CA . ILE A 1 311 ? 17.374 -17.589 -5.902 1.00 51.41 311 ILE A CA 1
ATOM 2458 C C . ILE A 1 311 ? 18.194 -16.304 -5.839 1.00 51.41 311 ILE A C 1
ATOM 2460 O O . ILE A 1 311 ? 17.700 -15.218 -6.135 1.00 51.41 311 ILE A O 1
ATOM 2464 N N . THR A 1 312 ? 19.407 -16.440 -5.312 1.00 52.44 312 THR A N 1
ATOM 2465 C CA . THR A 1 312 ? 20.358 -15.366 -5.094 1.00 52.44 312 THR A CA 1
ATOM 2466 C C . THR A 1 312 ? 21.520 -15.556 -6.031 1.00 52.44 312 THR A C 1
ATOM 2468 O O . THR A 1 312 ? 22.228 -16.554 -5.932 1.00 52.44 312 THR A O 1
ATOM 2471 N N . TYR A 1 313 ? 21.731 -14.591 -6.917 1.00 56.59 313 TYR A N 1
ATOM 2472 C CA . TYR A 1 313 ? 22.951 -14.523 -7.712 1.00 56.59 313 TYR A CA 1
ATOM 2473 C C . TYR A 1 313 ? 24.044 -13.869 -6.884 1.00 56.59 313 TYR A C 1
ATOM 2475 O O . TYR A 1 313 ? 23.813 -12.756 -6.431 1.00 56.59 313 TYR A O 1
ATOM 2483 N N . SER A 1 314 ? 25.198 -14.513 -6.705 1.00 55.47 314 SER A N 1
ATOM 2484 C CA . SER A 1 314 ? 26.401 -13.855 -6.194 1.00 55.47 314 SER A CA 1
ATOM 2485 C C . SER A 1 314 ? 27.201 -13.254 -7.347 1.00 55.47 314 SER A C 1
ATOM 2487 O O . SER A 1 314 ? 27.726 -14.007 -8.162 1.00 55.47 314 SER A O 1
ATOM 2489 N N . ASP A 1 315 ? 27.353 -11.935 -7.379 1.00 55.09 315 ASP A N 1
ATOM 2490 C CA . ASP A 1 315 ? 28.400 -11.306 -8.185 1.00 55.09 315 ASP A CA 1
ATOM 2491 C C . ASP A 1 315 ? 29.768 -11.834 -7.725 1.00 55.09 315 ASP A C 1
ATOM 2493 O O . ASP A 1 315 ? 30.078 -11.783 -6.538 1.00 55.09 315 ASP A O 1
ATOM 2497 N N . TYR A 1 316 ? 30.561 -12.394 -8.636 1.00 56.75 316 TYR A N 1
ATOM 2498 C CA . TYR A 1 316 ? 31.848 -13.013 -8.313 1.00 56.75 316 TYR A CA 1
ATOM 2499 C C . TYR A 1 316 ? 32.913 -11.995 -7.899 1.00 56.75 316 TYR A C 1
ATOM 2501 O O . TYR A 1 316 ? 33.790 -12.338 -7.106 1.00 56.75 316 TYR A O 1
ATOM 2509 N N . GLU A 1 317 ? 32.820 -10.749 -8.370 1.00 60.25 317 GLU A N 1
ATOM 2510 C CA . GLU A 1 317 ? 33.772 -9.698 -8.005 1.00 60.25 317 GLU A CA 1
ATOM 2511 C C . GLU A 1 317 ? 33.474 -9.129 -6.615 1.00 60.25 317 GLU A C 1
ATOM 2513 O O . GLU A 1 317 ? 34.385 -8.894 -5.820 1.00 60.25 317 GLU A O 1
ATOM 2518 N N . THR A 1 318 ? 32.191 -8.947 -6.285 1.00 59.19 318 THR A N 1
ATOM 2519 C CA . THR A 1 318 ? 31.775 -8.317 -5.018 1.00 59.19 318 THR A CA 1
ATOM 2520 C C . THR A 1 318 ? 31.211 -9.290 -3.978 1.00 59.19 318 THR A C 1
ATOM 2522 O O . THR A 1 318 ? 30.917 -8.887 -2.852 1.00 59.19 318 THR A O 1
ATOM 2525 N N . SER A 1 319 ? 31.035 -10.570 -4.323 1.00 65.00 319 SER A N 1
ATOM 2526 C CA . SER A 1 319 ? 30.264 -11.572 -3.559 1.00 65.00 319 SER A CA 1
ATOM 2527 C C . SER A 1 319 ? 28.817 -11.146 -3.237 1.00 65.00 319 SER A C 1
ATOM 2529 O O . SER A 1 319 ? 28.179 -11.709 -2.339 1.00 65.00 319 SER A O 1
ATOM 2531 N N . THR A 1 320 ? 28.269 -10.150 -3.944 1.00 66.56 320 THR A N 1
ATOM 2532 C CA . THR A 1 320 ? 26.954 -9.569 -3.629 1.00 66.56 320 THR A CA 1
ATOM 2533 C C . THR A 1 320 ? 25.830 -10.467 -4.113 1.00 66.56 320 THR A C 1
ATOM 2535 O O . THR A 1 320 ? 25.755 -10.783 -5.294 1.00 66.56 320 THR A O 1
ATOM 2538 N N . ARG A 1 321 ? 24.920 -10.839 -3.204 1.00 73.31 321 ARG A N 1
ATOM 2539 C CA . ARG A 1 321 ? 23.728 -11.636 -3.515 1.00 73.31 321 ARG A CA 1
ATOM 2540 C C . ARG A 1 321 ? 22.535 -10.768 -3.915 1.00 73.31 321 ARG A C 1
ATOM 2542 O O . ARG A 1 321 ? 22.093 -9.994 -3.075 1.00 73.31 321 ARG A O 1
ATOM 2549 N N . TYR A 1 322 ? 21.985 -10.930 -5.118 1.00 78.69 322 TYR A N 1
ATOM 2550 C CA . TYR A 1 322 ? 20.785 -10.208 -5.586 1.00 78.69 322 TYR A CA 1
ATOM 2551 C C . TYR A 1 322 ? 19.495 -11.007 -5.396 1.00 78.69 322 TYR A C 1
ATOM 2553 O O . TYR A 1 322 ? 19.523 -12.232 -5.443 1.00 78.69 322 TYR A O 1
ATOM 2561 N N . TYR A 1 323 ? 18.362 -10.328 -5.213 1.00 77.81 323 TYR A N 1
ATOM 2562 C CA . TYR A 1 323 ? 17.063 -10.962 -4.989 1.00 77.81 323 TYR A CA 1
ATOM 2563 C C . TYR A 1 323 ? 16.198 -11.019 -6.245 1.00 77.81 323 TYR A C 1
ATOM 2565 O O . TYR A 1 323 ? 16.056 -10.039 -6.974 1.00 77.81 323 TYR A O 1
ATOM 2573 N N . ILE A 1 324 ? 15.520 -12.154 -6.417 1.00 76.75 324 ILE A N 1
ATOM 2574 C CA . ILE A 1 324 ? 14.373 -12.289 -7.316 1.00 76.75 324 ILE A CA 1
ATOM 2575 C C . ILE A 1 324 ? 13.098 -12.175 -6.481 1.00 76.75 324 ILE A C 1
ATOM 2577 O O . ILE A 1 324 ? 12.832 -13.008 -5.608 1.00 76.75 324 ILE A O 1
ATOM 2581 N N . SER A 1 325 ? 12.303 -11.136 -6.738 1.00 77.38 325 SER A N 1
ATOM 2582 C CA . SER A 1 325 ? 11.045 -10.926 -6.027 1.00 77.38 325 SER A CA 1
ATOM 2583 C C . SER A 1 325 ? 10.015 -12.004 -6.376 1.00 77.38 325 SER A C 1
ATOM 2585 O O . SER A 1 325 ? 9.901 -12.441 -7.518 1.00 77.38 325 SER A O 1
ATOM 2587 N N . LYS A 1 326 ? 9.217 -12.400 -5.380 1.00 78.88 326 LYS A N 1
ATOM 2588 C CA . LYS A 1 326 ? 8.029 -13.251 -5.554 1.00 78.88 326 LYS A CA 1
ATOM 2589 C C . LYS A 1 326 ? 6.772 -12.466 -5.204 1.00 78.88 326 LYS A C 1
ATOM 2591 O O . LYS A 1 326 ? 6.802 -11.644 -4.285 1.00 78.88 326 LYS A O 1
ATOM 2596 N N . ASP A 1 327 ? 5.678 -12.775 -5.893 1.00 75.44 327 ASP A N 1
ATOM 2597 C CA . ASP A 1 327 ? 4.420 -12.023 -5.818 1.00 75.44 327 ASP A CA 1
ATOM 2598 C C . ASP A 1 327 ? 3.768 -12.127 -4.421 1.00 75.44 327 ASP A C 1
ATOM 2600 O O . ASP A 1 327 ? 3.222 -11.179 -3.857 1.00 75.44 327 ASP A O 1
ATOM 2604 N N . GLY A 1 328 ? 3.928 -13.287 -3.789 1.00 74.50 328 GLY A N 1
ATOM 2605 C CA . GLY A 1 328 ? 3.349 -13.632 -2.508 1.00 74.50 328 GLY A CA 1
ATOM 2606 C C . GLY A 1 328 ? 1.895 -14.111 -2.575 1.00 74.50 328 GLY A C 1
ATOM 2607 O O . GLY A 1 328 ? 1.462 -14.725 -1.599 1.00 74.50 328 GLY A O 1
ATOM 2608 N N . LEU A 1 329 ? 1.131 -13.872 -3.641 1.00 78.62 329 LEU A N 1
ATOM 2609 C CA . LEU A 1 329 ? -0.248 -14.364 -3.786 1.00 78.62 329 LEU A CA 1
ATOM 2610 C C . LEU A 1 329 ? -0.288 -15.806 -4.314 1.00 78.62 329 LEU A C 1
ATOM 2612 O O . LEU A 1 329 ? -0.989 -16.645 -3.736 1.00 78.62 329 LEU A O 1
ATOM 2616 N N . ARG A 1 330 ? 0.480 -16.095 -5.369 1.00 73.88 330 ARG A N 1
ATOM 2617 C CA . ARG A 1 330 ? 0.573 -17.413 -6.015 1.00 73.88 330 ARG A CA 1
ATOM 2618 C C . ARG A 1 330 ? 1.708 -18.241 -5.420 1.00 73.88 330 ARG A C 1
ATOM 2620 O O . ARG A 1 330 ? 1.528 -19.423 -5.103 1.00 73.88 330 ARG A O 1
ATOM 2627 N N . ASP A 1 331 ? 2.848 -17.604 -5.1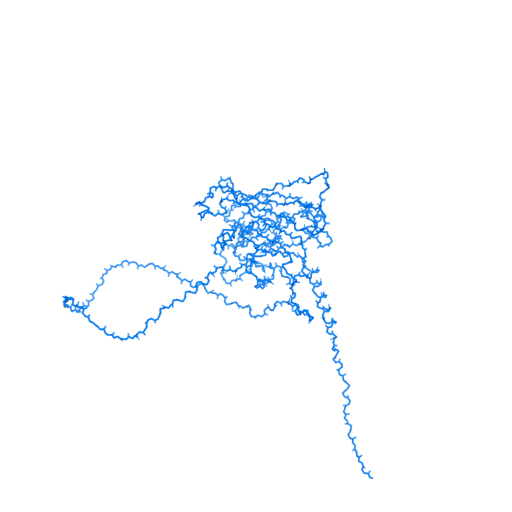77 1.00 66.75 331 ASP A N 1
ATOM 2628 C CA . ASP A 1 331 ? 4.054 -18.293 -4.729 1.00 66.75 331 ASP A CA 1
ATOM 2629 C C . ASP A 1 331 ? 4.161 -18.410 -3.203 1.00 66.75 331 ASP A C 1
ATOM 2631 O O . ASP A 1 331 ? 3.800 -17.506 -2.441 1.00 66.75 331 ASP A O 1
ATOM 2635 N N . ARG A 1 332 ? 4.702 -19.547 -2.724 1.00 55.28 332 ARG A N 1
ATOM 2636 C CA . ARG A 1 332 ? 5.091 -19.716 -1.314 1.00 55.28 332 ARG A CA 1
ATOM 2637 C C . ARG A 1 332 ? 6.281 -18.781 -1.082 1.00 55.28 332 ARG A C 1
ATOM 2639 O O . ARG A 1 332 ? 7.379 -19.007 -1.586 1.00 55.28 332 ARG A O 1
ATOM 2646 N N . HIS A 1 333 ? 6.012 -17.674 -0.403 1.00 50.44 333 HIS A N 1
ATOM 2647 C CA . HIS A 1 333 ? 7.032 -16.694 -0.064 1.00 50.44 333 HIS A CA 1
ATOM 2648 C C . HIS A 1 333 ? 8.106 -17.358 0.818 1.00 50.44 333 HIS A C 1
ATOM 2650 O O . HIS A 1 333 ? 7.710 -18.086 1.733 1.00 50.44 333 HIS A O 1
ATOM 2656 N N . PRO A 1 334 ? 9.414 -17.130 0.591 1.00 45.66 334 PRO A N 1
ATOM 2657 C CA . PRO A 1 334 ? 10.395 -17.353 1.645 1.00 45.66 334 PRO A CA 1
ATOM 2658 C C . PRO A 1 334 ? 10.054 -16.496 2.870 1.00 45.66 334 PRO A C 1
ATOM 2660 O O . PRO A 1 334 ? 9.312 -15.509 2.788 1.00 45.66 334 PRO A O 1
ATOM 2663 N N . VAL A 1 335 ? 10.606 -16.890 4.012 1.00 53.31 335 VAL A N 1
ATOM 2664 C CA . VAL A 1 335 ? 10.851 -16.009 5.154 1.00 53.31 335 VAL A CA 1
ATOM 2665 C C . VAL A 1 335 ? 11.420 -14.695 4.606 1.00 53.31 335 VAL A C 1
ATOM 2667 O O . VAL A 1 335 ? 12.498 -14.721 4.042 1.00 53.31 335 VAL A O 1
ATOM 2670 N N . ASP A 1 336 ? 10.649 -13.603 4.657 1.00 62.06 336 ASP A N 1
ATOM 2671 C CA . ASP A 1 336 ? 11.092 -12.205 4.505 1.00 62.06 336 ASP A CA 1
ATOM 2672 C C . ASP A 1 336 ? 12.377 -12.003 3.659 1.00 62.06 336 ASP A C 1
ATOM 2674 O O . ASP A 1 336 ? 13.480 -12.127 4.176 1.00 62.06 336 ASP A O 1
ATOM 2678 N N . ASP A 1 337 ? 12.247 -11.659 2.373 1.00 64.00 337 ASP A N 1
ATOM 2679 C CA . ASP A 1 337 ? 13.358 -11.568 1.401 1.00 64.00 337 ASP A CA 1
ATOM 2680 C C . ASP A 1 337 ? 14.472 -10.564 1.728 1.00 64.00 337 ASP A C 1
ATOM 2682 O O . ASP A 1 337 ? 15.527 -10.618 1.117 1.00 64.00 337 ASP A O 1
ATOM 2686 N N . SER A 1 338 ? 14.291 -9.683 2.707 1.00 67.56 338 SER A N 1
ATOM 2687 C CA . SER A 1 338 ? 15.405 -8.935 3.300 1.00 67.56 338 SER A CA 1
ATOM 2688 C C . SER A 1 338 ? 15.074 -8.694 4.768 1.00 67.56 338 SER A C 1
ATOM 2690 O O . SER A 1 338 ? 14.487 -7.660 5.113 1.00 67.56 338 SER A O 1
ATOM 2692 N N . PRO A 1 339 ? 15.347 -9.688 5.632 1.00 70.31 339 PRO A N 1
ATOM 2693 C CA . PRO A 1 339 ? 14.895 -9.657 7.001 1.00 70.31 339 PRO A CA 1
ATOM 2694 C C . PRO A 1 339 ? 15.718 -8.653 7.812 1.00 70.31 339 PRO A C 1
ATOM 2696 O O . PRO A 1 339 ? 16.895 -8.882 8.066 1.00 70.31 339 PRO A O 1
ATOM 2699 N N . SER A 1 340 ? 15.082 -7.605 8.346 1.00 72.50 340 SER A N 1
ATOM 2700 C CA . SER A 1 340 ? 15.703 -6.675 9.303 1.00 72.50 340 SER A CA 1
ATOM 2701 C C . SER A 1 340 ? 14.773 -6.312 10.466 1.00 72.50 340 SER A C 1
ATOM 2703 O O . SER A 1 340 ? 13.553 -6.420 10.352 1.00 72.50 340 SER A O 1
ATOM 2705 N N . ASP A 1 341 ? 15.343 -5.883 11.597 1.00 77.31 341 ASP A N 1
ATOM 2706 C CA . ASP A 1 341 ? 14.571 -5.489 12.793 1.00 77.31 341 ASP A CA 1
ATOM 2707 C C . ASP A 1 341 ? 13.780 -4.191 12.596 1.00 77.31 341 ASP A C 1
ATOM 2709 O O . ASP A 1 341 ? 12.831 -3.902 13.325 1.00 77.31 341 ASP A O 1
ATOM 2713 N N . TYR A 1 342 ? 14.149 -3.426 11.572 1.00 83.69 342 TYR A N 1
ATOM 2714 C CA . TYR A 1 342 ? 13.491 -2.185 11.195 1.00 83.69 342 TYR A CA 1
ATOM 2715 C C . TYR A 1 342 ? 12.409 -2.408 10.130 1.00 83.69 342 TYR A C 1
ATOM 2717 O O . TYR A 1 342 ? 11.644 -1.494 9.846 1.00 83.69 342 TYR A O 1
ATOM 2725 N N . LYS A 1 343 ? 12.292 -3.603 9.537 1.00 88.06 343 LYS A N 1
ATOM 2726 C CA . LYS A 1 343 ? 11.262 -3.898 8.533 1.00 88.06 343 LYS A CA 1
ATOM 2727 C C . LYS A 1 343 ? 9.955 -4.292 9.218 1.00 88.06 343 LYS A C 1
ATOM 2729 O O . LYS A 1 343 ? 9.869 -5.319 9.887 1.00 88.06 343 LYS A O 1
ATOM 2734 N N . LEU A 1 344 ? 8.911 -3.489 9.025 1.00 88.69 344 LEU A N 1
ATOM 2735 C CA . LEU A 1 344 ? 7.577 -3.779 9.565 1.00 88.69 344 LEU A CA 1
ATOM 2736 C C . LEU A 1 344 ? 6.775 -4.745 8.694 1.00 88.69 344 LEU A C 1
ATOM 2738 O O . LEU A 1 344 ? 5.826 -5.369 9.168 1.00 88.69 344 LEU A O 1
ATOM 2742 N N . GLY A 1 345 ? 7.126 -4.847 7.418 1.00 90.38 345 GLY A N 1
ATOM 2743 C CA . GLY A 1 345 ? 6.381 -5.623 6.444 1.00 90.38 345 GLY A CA 1
ATOM 2744 C C . GLY A 1 345 ? 6.741 -5.248 5.018 1.00 90.38 345 GLY A C 1
ATOM 2745 O O . GLY A 1 345 ? 7.722 -4.544 4.759 1.00 90.38 345 GLY A O 1
ATOM 2746 N N . TRP A 1 346 ? 5.915 -5.709 4.090 1.00 91.44 346 TRP A N 1
ATOM 2747 C CA . TRP A 1 346 ? 5.986 -5.331 2.684 1.00 91.44 346 TRP A CA 1
ATOM 2748 C C . TRP A 1 346 ? 4.591 -5.167 2.085 1.00 91.44 346 TRP A C 1
ATOM 2750 O O . TRP A 1 346 ? 3.614 -5.713 2.601 1.00 91.44 346 TRP A O 1
ATOM 2760 N N . ILE A 1 347 ? 4.505 -4.428 0.982 1.00 95.00 347 ILE A N 1
ATOM 2761 C CA . ILE A 1 347 ? 3.298 -4.276 0.170 1.00 95.00 347 ILE A CA 1
ATOM 2762 C C . ILE A 1 347 ? 3.608 -4.811 -1.221 1.00 95.00 347 ILE A C 1
ATOM 2764 O O . ILE A 1 347 ? 4.540 -4.330 -1.858 1.00 95.00 347 ILE A O 1
ATOM 2768 N N . THR A 1 348 ? 2.837 -5.783 -1.701 1.00 94.69 348 THR A N 1
ATOM 2769 C CA . THR A 1 348 ? 2.862 -6.170 -3.117 1.00 94.69 348 THR A CA 1
ATOM 2770 C C . THR A 1 348 ? 1.722 -5.462 -3.840 1.00 94.69 348 THR A C 1
ATOM 2772 O O . THR A 1 348 ? 0.586 -5.565 -3.383 1.00 94.69 348 THR A O 1
ATOM 2775 N N . ILE A 1 349 ? 2.006 -4.789 -4.956 1.00 96.25 349 ILE A N 1
ATOM 2776 C CA . ILE A 1 349 ? 1.025 -4.132 -5.833 1.00 96.25 349 ILE A CA 1
ATOM 2777 C C . ILE A 1 349 ? 1.084 -4.800 -7.207 1.00 96.25 349 ILE A C 1
ATOM 2779 O O . ILE A 1 349 ? 2.154 -4.850 -7.803 1.00 96.25 349 ILE A O 1
ATOM 2783 N N . TYR A 1 350 ? -0.037 -5.314 -7.706 1.00 94.31 350 TYR A N 1
ATOM 2784 C CA . TYR A 1 350 ? -0.103 -6.093 -8.944 1.00 94.31 350 TYR A CA 1
ATOM 2785 C C . TYR A 1 350 ? -0.532 -5.217 -10.124 1.00 94.31 350 TYR A C 1
ATOM 2787 O O . TYR A 1 350 ? -1.564 -4.557 -10.070 1.00 94.31 350 TYR A O 1
ATOM 2795 N N . ASP A 1 351 ? 0.221 -5.276 -11.215 1.00 91.38 351 ASP A N 1
ATOM 2796 C CA . ASP A 1 351 ? -0.037 -4.595 -12.488 1.00 91.3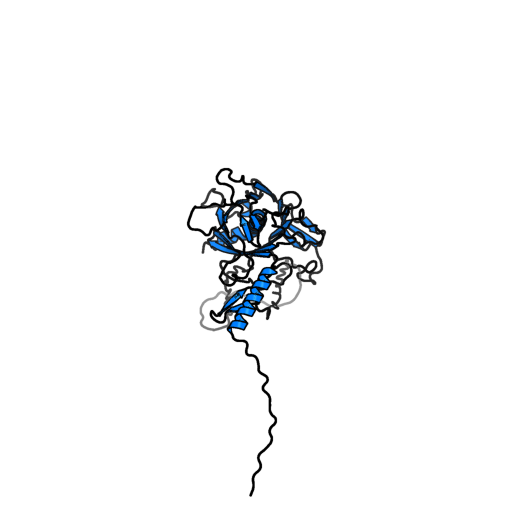8 351 ASP A CA 1
ATOM 2797 C C . ASP A 1 351 ? -0.777 -5.503 -13.480 1.00 91.38 351 ASP A C 1
ATOM 2799 O O . ASP A 1 351 ? -0.375 -5.694 -14.631 1.00 91.38 351 ASP A O 1
ATOM 2803 N N . ARG A 1 352 ? -1.847 -6.144 -13.012 1.00 88.81 352 ARG A N 1
ATOM 2804 C CA . ARG A 1 352 ? -2.635 -7.042 -13.864 1.00 88.81 352 ARG A CA 1
ATOM 2805 C C . ARG A 1 352 ? -3.444 -6.230 -14.860 1.00 88.81 352 ARG A C 1
ATOM 2807 O O . ARG A 1 352 ? -3.978 -5.184 -14.511 1.00 88.81 352 ARG A O 1
ATOM 2814 N N . ASP A 1 353 ? -3.504 -6.714 -16.097 1.00 88.19 353 ASP A N 1
ATOM 2815 C CA . ASP A 1 353 ? -4.242 -6.081 -17.196 1.00 88.19 353 ASP A CA 1
ATOM 2816 C C . ASP A 1 353 ? -3.891 -4.594 -17.389 1.00 88.19 353 ASP A C 1
ATOM 2818 O O . ASP A 1 353 ? -4.733 -3.781 -17.766 1.00 88.19 353 ASP A O 1
ATOM 2822 N N . LYS A 1 354 ? -2.618 -4.246 -17.128 1.00 88.81 354 LYS A N 1
ATOM 2823 C CA . LYS A 1 354 ? -2.083 -2.878 -17.185 1.00 88.81 354 LYS A CA 1
ATOM 2824 C C . LYS A 1 354 ? -2.889 -1.893 -16.330 1.00 88.81 354 LYS A C 1
ATOM 2826 O O . LYS A 1 354 ? -3.118 -0.762 -16.753 1.00 88.81 354 LYS A O 1
ATOM 2831 N N . TYR A 1 355 ? -3.330 -2.320 -15.144 1.00 91.94 355 TYR A N 1
ATOM 2832 C CA . TYR A 1 355 ? -4.206 -1.555 -14.253 1.00 91.94 355 TYR A CA 1
ATOM 2833 C C . TYR A 1 355 ? -3.786 -0.086 -14.088 1.00 91.94 355 TYR A C 1
ATOM 2835 O O . TYR A 1 355 ? -4.653 0.779 -14.120 1.00 91.94 355 TYR A O 1
ATOM 2843 N N . PHE A 1 356 ? -2.486 0.219 -13.999 1.00 92.38 356 PHE A N 1
ATOM 2844 C CA . PHE A 1 356 ? -1.980 1.589 -13.800 1.00 92.38 356 PHE A CA 1
ATOM 2845 C C . PHE A 1 356 ? -1.657 2.365 -15.091 1.00 92.38 356 PHE A C 1
ATOM 2847 O O . PHE A 1 356 ? -1.078 3.452 -15.021 1.00 92.38 356 PHE A O 1
ATOM 2854 N N . SER A 1 357 ? -1.982 1.826 -16.267 1.00 89.81 357 SER A N 1
ATOM 2855 C CA . SER A 1 357 ? -1.775 2.503 -17.552 1.00 89.81 357 SER A CA 1
ATOM 2856 C C . SER A 1 357 ? -2.619 3.783 -17.661 1.00 89.81 357 SER A C 1
ATOM 2858 O O . SER A 1 357 ? -3.756 3.796 -17.197 1.00 89.81 357 SER A O 1
ATOM 2860 N N . PRO A 1 358 ? -2.138 4.845 -18.333 1.00 85.38 358 PRO A N 1
ATOM 2861 C CA . PRO A 1 358 ? -2.950 6.027 -18.642 1.00 85.38 358 PRO A CA 1
ATOM 2862 C C . PRO A 1 358 ? -4.248 5.711 -19.403 1.00 85.38 358 PRO A C 1
ATOM 2864 O O . PRO A 1 358 ? -5.206 6.475 -19.355 1.00 85.38 358 PRO A O 1
ATOM 2867 N N . GLU A 1 359 ? -4.265 4.596 -20.136 1.00 85.56 359 GLU A N 1
ATOM 2868 C CA . GLU A 1 359 ? -5.383 4.166 -20.982 1.00 85.56 359 GLU A CA 1
ATOM 2869 C C . GLU A 1 359 ? -6.506 3.461 -20.202 1.00 85.56 359 GLU A C 1
ATOM 2871 O O . GLU A 1 359 ? -7.573 3.200 -20.757 1.00 85.56 359 GLU A O 1
ATOM 2876 N N . THR A 1 360 ? -6.281 3.113 -18.934 1.00 83.94 360 THR A N 1
ATOM 2877 C CA . THR A 1 360 ? -7.239 2.376 -18.104 1.00 83.94 360 THR A CA 1
ATOM 2878 C C . THR A 1 360 ? -7.843 3.294 -17.045 1.00 83.94 360 THR A C 1
ATOM 2880 O O . THR A 1 360 ? -7.219 4.244 -16.581 1.00 83.94 360 THR A O 1
ATOM 2883 N N . HIS A 1 361 ? -9.052 2.972 -16.574 1.00 76.88 361 HIS A N 1
ATOM 2884 C CA . HIS A 1 361 ? -9.667 3.683 -15.443 1.00 76.88 361 HIS A CA 1
ATOM 2885 C C . HIS A 1 361 ? -8.901 3.511 -14.114 1.00 76.88 361 HIS A C 1
ATOM 2887 O O . HIS A 1 361 ? -9.180 4.221 -13.150 1.00 76.88 361 HIS A O 1
ATOM 2893 N N . GLY A 1 362 ? -7.943 2.577 -14.057 1.00 73.69 362 GLY A N 1
ATOM 2894 C CA . GLY A 1 362 ? -7.027 2.406 -12.930 1.00 73.69 362 GLY A CA 1
ATOM 2895 C C . GLY A 1 362 ? -5.799 3.332 -12.973 1.00 73.69 362 GLY A C 1
ATOM 2896 O O . GLY A 1 362 ? -5.129 3.502 -11.950 1.00 73.69 362 GLY A O 1
ATOM 2897 N N . GLY A 1 363 ? -5.508 3.962 -14.118 1.00 81.56 363 GLY A N 1
ATOM 2898 C CA . GLY A 1 363 ? -4.440 4.949 -14.255 1.00 81.56 363 GLY A CA 1
ATOM 2899 C C . GLY A 1 363 ? -4.626 6.121 -13.292 1.00 81.56 363 GLY A C 1
ATOM 2900 O O . GLY A 1 363 ? -5.717 6.671 -13.167 1.00 81.56 363 GLY A O 1
ATOM 2901 N N . GLY A 1 364 ? -3.562 6.506 -12.584 1.00 84.62 364 GLY A N 1
ATOM 2902 C CA . GLY A 1 364 ? -3.612 7.553 -11.559 1.00 84.62 364 GLY A CA 1
ATOM 2903 C C . GLY A 1 364 ? -3.875 7.029 -10.146 1.00 84.62 364 GLY A C 1
ATOM 2904 O O . GLY A 1 364 ? -3.579 7.724 -9.184 1.00 84.62 364 GLY A O 1
ATOM 2905 N N . ASN A 1 365 ? -4.351 5.794 -9.958 1.00 90.56 365 ASN A N 1
ATOM 2906 C CA . ASN A 1 365 ? -4.726 5.295 -8.626 1.00 90.56 365 ASN A CA 1
ATOM 2907 C C . ASN A 1 365 ? -3.551 4.804 -7.760 1.00 90.56 365 ASN A C 1
ATOM 2909 O O . ASN A 1 365 ? -3.790 4.183 -6.723 1.00 90.56 365 ASN A O 1
ATOM 2913 N N . TRP A 1 366 ? -2.296 5.055 -8.146 1.00 93.94 366 TRP A N 1
ATOM 2914 C CA . TRP A 1 366 ? -1.123 4.545 -7.427 1.00 93.94 366 TRP A CA 1
ATOM 2915 C C . TRP A 1 366 ? -1.096 4.961 -5.953 1.00 93.94 366 TRP A C 1
ATOM 2917 O O . TRP A 1 366 ? -1.051 4.095 -5.079 1.00 93.94 366 TRP A O 1
ATOM 2927 N N . GLU A 1 367 ? -1.213 6.264 -5.674 1.00 94.12 367 GLU A N 1
ATOM 2928 C CA . GLU A 1 367 ? -1.252 6.813 -4.312 1.00 94.12 367 GLU A CA 1
ATOM 2929 C C . GLU A 1 367 ? -2.359 6.159 -3.480 1.00 94.12 367 GLU A C 1
ATOM 2931 O O . GLU A 1 367 ? -2.146 5.782 -2.328 1.00 94.12 367 GLU A O 1
ATOM 2936 N N . VAL A 1 368 ? -3.542 5.974 -4.077 1.00 95.62 368 VAL A N 1
ATOM 2937 C CA . VAL A 1 368 ? -4.706 5.373 -3.414 1.00 95.62 368 VAL A CA 1
ATOM 2938 C C . VAL A 1 368 ? -4.428 3.919 -3.056 1.00 95.62 368 VAL A C 1
ATOM 2940 O O . VAL A 1 368 ? -4.643 3.513 -1.912 1.00 95.62 368 VAL A O 1
ATOM 2943 N N . VAL A 1 369 ? -3.911 3.139 -4.008 1.00 97.06 369 VAL A N 1
ATOM 2944 C CA . VAL A 1 369 ? -3.595 1.725 -3.803 1.00 97.06 369 VAL A CA 1
ATOM 2945 C C . VAL A 1 369 ? -2.489 1.567 -2.764 1.00 97.06 369 VAL A C 1
ATOM 2947 O O . VAL A 1 369 ? -2.684 0.850 -1.783 1.00 97.06 369 VAL A O 1
ATOM 2950 N N . LEU A 1 370 ? -1.351 2.243 -2.928 1.00 97.62 370 LEU A N 1
ATOM 2951 C CA . LEU A 1 370 ? -0.222 2.158 -2.000 1.00 97.62 370 LEU A CA 1
ATOM 2952 C C . LEU A 1 370 ? -0.616 2.660 -0.605 1.00 97.62 370 LEU A C 1
ATOM 2954 O O . LEU A 1 370 ? -0.455 1.950 0.394 1.00 97.62 370 LEU A O 1
ATOM 2958 N N . GLY A 1 371 ? -1.163 3.872 -0.553 1.00 97.50 371 GLY A N 1
ATOM 2959 C CA . GLY A 1 371 ? -1.466 4.599 0.666 1.00 97.50 371 GLY A CA 1
ATOM 2960 C C . GLY A 1 371 ? -2.522 3.907 1.516 1.00 97.50 371 GLY A C 1
ATOM 2961 O O . GLY A 1 371 ? -2.277 3.652 2.695 1.00 97.50 371 GLY A O 1
ATOM 2962 N N . MET A 1 372 ? -3.672 3.537 0.942 1.00 98.06 372 MET A N 1
ATOM 2963 C CA . MET A 1 372 ? -4.737 2.886 1.714 1.00 98.06 372 MET A CA 1
ATOM 2964 C C . MET A 1 372 ? -4.380 1.457 2.116 1.00 98.06 372 MET A C 1
ATOM 2966 O O . MET A 1 372 ? -4.724 1.032 3.224 1.00 98.06 372 MET A O 1
ATOM 2970 N N . THR A 1 373 ? -3.649 0.722 1.270 1.00 98.06 373 THR A N 1
ATOM 2971 C CA . THR A 1 373 ? -3.148 -0.613 1.634 1.00 98.06 373 THR A CA 1
ATOM 2972 C C . THR A 1 373 ? -2.234 -0.524 2.852 1.00 98.06 373 THR A C 1
ATOM 2974 O O . THR A 1 373 ? -2.432 -1.272 3.818 1.00 98.06 373 THR A O 1
ATOM 2977 N N . PHE A 1 374 ? -1.296 0.433 2.846 1.00 97.88 374 PHE A N 1
ATOM 2978 C CA . PHE A 1 374 ? -0.440 0.712 3.994 1.00 97.88 374 PHE A CA 1
ATOM 2979 C C . PHE A 1 374 ? -1.245 1.172 5.208 1.00 97.88 374 PHE A C 1
ATOM 2981 O O . PHE A 1 374 ? -1.109 0.572 6.264 1.00 97.88 374 PHE A O 1
ATOM 2988 N N . ALA A 1 375 ? -2.105 2.184 5.079 1.00 97.69 375 ALA A N 1
ATOM 2989 C CA . ALA A 1 375 ? -2.817 2.795 6.201 1.00 97.69 375 ALA A CA 1
ATOM 2990 C C . ALA A 1 375 ? -3.671 1.781 6.976 1.00 97.69 375 ALA A C 1
ATOM 2992 O O . ALA A 1 375 ? -3.600 1.704 8.206 1.00 97.69 375 ALA A O 1
ATOM 2993 N N . VAL A 1 376 ? -4.432 0.945 6.261 1.00 96.62 376 VAL A N 1
ATOM 2994 C CA . VAL A 1 376 ? -5.255 -0.098 6.887 1.00 96.62 376 VAL A CA 1
ATOM 2995 C C . VAL A 1 376 ? -4.380 -1.191 7.500 1.00 96.62 376 VAL A C 1
ATOM 2997 O O . VAL A 1 376 ? -4.648 -1.622 8.620 1.00 96.62 376 VAL A O 1
ATOM 3000 N N . GLY A 1 377 ? -3.312 -1.615 6.820 1.00 94.38 377 GLY A N 1
ATOM 3001 C CA . GLY A 1 377 ? -2.376 -2.604 7.358 1.00 94.38 377 GLY A CA 1
ATOM 3002 C C . GLY A 1 377 ? -1.646 -2.116 8.616 1.00 94.38 377 GLY A C 1
ATOM 3003 O O . GLY A 1 377 ? -1.613 -2.796 9.642 1.00 94.38 377 GLY A O 1
ATOM 3004 N N . PHE A 1 378 ? -1.129 -0.891 8.564 1.00 93.94 378 PHE A N 1
ATOM 3005 C CA . PHE A 1 378 ? -0.418 -0.208 9.639 1.00 93.94 378 PHE A CA 1
ATOM 3006 C C . PHE A 1 378 ? -1.307 0.061 10.854 1.00 93.94 378 PHE A C 1
ATOM 3008 O O . PHE A 1 378 ? -0.823 -0.019 11.982 1.00 93.94 378 PHE A O 1
ATOM 3015 N N . SER A 1 379 ? -2.612 0.292 10.664 1.00 92.50 379 SER A N 1
ATOM 3016 C CA . SER A 1 379 ? -3.562 0.456 11.775 1.00 92.50 379 SER A CA 1
ATOM 3017 C C . SER A 1 379 ? -3.560 -0.737 12.747 1.00 92.50 379 SER A C 1
ATOM 3019 O O . SER A 1 379 ? -3.743 -0.554 13.948 1.00 92.50 379 SER A O 1
ATOM 3021 N N . GLY A 1 380 ? -3.262 -1.950 12.261 1.00 88.12 380 GLY A N 1
ATOM 3022 C CA . GLY A 1 380 ? -3.112 -3.141 13.102 1.00 88.12 380 GLY A CA 1
ATOM 3023 C C . GLY A 1 380 ? -1.794 -3.206 13.886 1.00 88.12 380 GLY A C 1
ATOM 3024 O O . GLY A 1 380 ? -1.672 -4.026 14.793 1.00 88.12 380 GLY A O 1
ATOM 3025 N N . LEU A 1 381 ? -0.812 -2.361 13.556 1.00 88.62 381 LEU A N 1
ATOM 3026 C CA . LEU A 1 381 ? 0.549 -2.383 14.108 1.00 88.62 381 LEU A CA 1
ATOM 3027 C C . LEU A 1 381 ? 0.899 -1.130 14.922 1.00 88.62 381 LEU A C 1
ATOM 3029 O O . LEU A 1 381 ? 1.743 -1.201 15.815 1.00 88.62 381 LEU A O 1
ATOM 3033 N N . ILE A 1 382 ? 0.272 0.011 14.630 1.00 89.50 382 ILE A N 1
ATOM 3034 C CA . ILE A 1 382 ? 0.648 1.339 15.138 1.00 89.50 382 ILE A CA 1
ATOM 3035 C C . ILE A 1 382 ? 0.810 1.386 16.666 1.00 89.50 382 ILE A C 1
ATOM 3037 O O . ILE A 1 382 ? 1.806 1.907 17.167 1.00 89.50 382 ILE A O 1
ATOM 3041 N N . ASP A 1 383 ? -0.099 0.766 17.424 1.00 87.62 383 ASP A N 1
ATOM 3042 C CA . ASP A 1 383 ? -0.022 0.746 18.889 1.00 87.62 383 ASP A CA 1
ATOM 3043 C C . ASP A 1 383 ? 1.227 0.014 19.391 1.00 87.62 383 ASP A C 1
ATOM 3045 O O . ASP A 1 383 ? 1.844 0.426 20.375 1.00 87.62 383 ASP A O 1
ATOM 3049 N N . GLN A 1 384 ? 1.607 -1.080 18.729 1.00 85.00 384 GLN A N 1
ATOM 3050 C CA . GLN A 1 384 ? 2.807 -1.841 19.068 1.00 85.00 384 GLN A CA 1
ATOM 3051 C C . GLN A 1 384 ? 4.065 -1.061 18.685 1.00 85.00 384 GLN A C 1
ATOM 3053 O O . GLN A 1 384 ? 5.006 -0.978 19.477 1.00 85.00 384 GLN A O 1
ATOM 3058 N N . VAL A 1 385 ? 4.068 -0.430 17.509 1.00 84.62 385 VAL A N 1
ATOM 3059 C CA . VAL A 1 385 ? 5.202 0.363 17.021 1.00 84.62 385 VAL A CA 1
ATOM 3060 C C . VAL A 1 385 ? 5.483 1.547 17.949 1.00 84.62 385 VAL A C 1
ATOM 3062 O O . VAL A 1 385 ? 6.630 1.738 18.362 1.00 84.62 385 VAL A O 1
ATOM 3065 N N . ILE A 1 386 ? 4.448 2.272 18.378 1.00 81.88 386 ILE A N 1
ATOM 3066 C CA . ILE A 1 386 ? 4.584 3.388 19.325 1.00 81.88 386 ILE A CA 1
ATOM 3067 C C . ILE A 1 386 ? 5.058 2.892 20.702 1.00 81.88 386 ILE A C 1
ATOM 3069 O O . ILE A 1 386 ? 5.926 3.514 21.314 1.00 81.88 386 ILE A O 1
ATOM 3073 N N . LYS A 1 387 ? 4.533 1.760 21.197 1.00 78.81 387 LYS A N 1
ATOM 3074 C CA . LYS A 1 387 ? 4.923 1.193 22.504 1.00 78.81 387 LYS A CA 1
ATOM 3075 C C . LYS A 1 387 ? 6.361 0.672 22.535 1.00 78.81 387 LYS A C 1
ATOM 3077 O O . LYS A 1 387 ? 7.060 0.925 23.509 1.00 78.81 387 LYS A O 1
ATOM 3082 N N . SER A 1 388 ? 6.798 -0.026 21.485 1.00 69.38 388 SER A N 1
ATOM 3083 C CA . SER A 1 388 ? 8.141 -0.634 21.381 1.00 69.38 388 SER A CA 1
ATOM 3084 C C . SER A 1 388 ? 9.288 0.377 21.419 1.00 69.38 388 SER A C 1
ATOM 3086 O O . SER A 1 388 ? 10.432 0.015 21.645 1.00 69.38 388 SER A O 1
ATOM 3088 N N . SER A 1 389 ? 8.981 1.652 21.217 1.00 58.84 389 SER A N 1
ATOM 3089 C CA . SER A 1 389 ? 9.959 2.721 21.054 1.00 58.84 389 SER A CA 1
ATOM 3090 C C . SER A 1 389 ? 10.316 3.444 22.356 1.00 58.84 389 SER A C 1
ATOM 3092 O O . SER A 1 389 ? 10.842 4.551 22.332 1.00 58.84 389 SER A O 1
ATOM 3094 N N . ARG A 1 390 ? 9.942 2.850 23.491 1.00 51.75 390 ARG A N 1
ATOM 3095 C CA . ARG A 1 390 ? 10.077 3.418 24.839 1.00 51.75 390 ARG A CA 1
ATOM 3096 C C . ARG A 1 390 ? 10.979 2.584 25.751 1.00 51.75 390 ARG A C 1
ATOM 3098 O O . ARG A 1 390 ? 10.880 2.724 26.968 1.00 51.75 390 ARG A O 1
ATOM 3105 N N . ILE A 1 391 ? 11.777 1.690 25.167 1.00 37.88 391 ILE A N 1
ATOM 3106 C CA . ILE A 1 391 ? 12.796 0.900 25.867 1.00 37.88 391 ILE A CA 1
ATOM 3107 C C . ILE A 1 391 ? 14.149 1.543 25.617 1.00 37.88 391 ILE A C 1
ATOM 3109 O O . ILE A 1 391 ? 14.425 1.827 24.428 1.00 37.88 391 ILE A O 1
#

Organism: Dekkera bruxellensis (NCBI:txid5007)

Foldseek 3Di:
DDDDDDDDDDPPDPPPVPPPPVNVLVVVVVVLLVLQVVDQWAKWFWFFPALFKTKTFSDPDPLSVSHQGAWIWIKGKAFDDDDPDPPPLPDACLQRKIKIWTQTDDDDDDDDPLDHIKMWIQHHVVVARKIKIFAQLQWFQDPSYGDGDRDDPVCPGGTDIFIWHKDPDQDADLHQAKTFHTWTATDDFWTKGQIDGGPDDDCPPPADDPLWGRADPLKIFIFGCVQFPPPDPCRRTQKMWHFQPDPPPPPPVPPPPPDDDDDDDDDDDDDDDDDDDDDDDDDDDDDDDDDDDPPPPPPPPPDPPPPPPFPWDQDPVRRDTHHSDDQNTNDDDPNPRDDDPRTGTMMMGGCPPNLCHPVHPSPSCPCVNVVRSCVSSCSVCSSVSNVVNPD